Protein AF-0000000080290572 (afdb_homodimer)

Sequence (426 aa):
MSNKVSILSVGYSRPDTDNTNSMRANCSSTLIQTSNGVNVVVDTMTSWDGEVLRQNLKKHNLEPKDIHYVVCSHGHSDHIGCNYLFTNAIWHFVGTCVSKRDRYLNWNFNEHFQLDGNNVFVLHTPGHTMSCVSVVVNNTNLGETVGVCGDLFERKEDILDERIWLEAGSEDPKQQMENRVKMLEMCSYIIPGHGHGFEVTQDMTAKLKMQMVMSNKVSILSVGYSRPDTDNTNSMRANCSSTLIQTSNGVNVVVDTMTSWDGEVLRQNLKKHNLEPKDIHYVVCSHGHSDHIGCNYLFTNAIWHFVGTCVSKRDRYLNWNFNEHFQLDGNNVFVLHTPGHTMSCVSVVVNNTNLGETVGVCGDLFERKEDILDERIWLEAGSEDPKQQMENRVKMLEMCSYIIPGHGHGFEVTQDMTAKLKMQMV

Organism: Glossina morsitans morsitans (NCBI:txid37546)

Solvent-accessible surface area (backbone atoms only — not comparable to full-atom values): 20705 Å² total; per-residue (Å²): 119,60,20,40,72,44,75,61,38,75,17,36,68,43,77,28,90,91,38,87,61,27,32,34,42,38,32,26,20,34,38,36,39,39,65,88,71,51,26,33,39,33,25,43,25,25,42,72,36,49,65,60,53,50,53,43,36,40,77,71,76,39,54,50,73,64,29,41,33,36,41,14,25,31,49,50,62,35,23,50,23,32,53,47,61,37,73,66,24,73,34,39,27,44,22,75,45,39,30,47,76,46,38,32,54,70,70,68,61,92,44,71,47,64,77,51,62,91,39,25,30,39,37,70,42,32,7,43,38,80,44,18,24,25,40,40,34,38,48,31,79,81,37,59,23,36,31,44,32,26,59,62,34,40,27,71,66,30,68,81,35,59,65,54,40,56,71,69,53,46,73,32,60,68,48,22,51,55,39,45,49,52,47,51,74,66,19,44,20,39,32,22,16,24,18,62,64,45,76,55,51,79,65,54,51,55,47,49,56,57,66,77,101,118,58,19,40,72,44,75,61,39,73,17,37,69,44,78,28,90,89,38,86,60,29,32,33,42,38,34,26,20,35,38,36,40,38,66,87,71,52,26,34,40,33,25,42,25,25,42,72,36,48,67,60,53,51,52,43,36,41,77,70,76,39,54,51,74,65,30,42,32,36,40,13,26,31,48,51,62,34,24,48,24,31,54,47,61,38,71,66,24,72,34,40,28,44,21,74,43,38,29,48,77,44,38,33,54,70,70,68,59,93,44,70,47,64,76,50,60,91,39,26,31,40,36,70,41,34,7,43,36,81,43,18,21,26,39,39,34,38,50,31,77,80,38,58,23,37,30,43,32,26,61,59,34,37,27,72,66,31,69,82,35,59,64,55,42,56,72,68,52,48,72,32,61,68,47,22,52,54,40,46,47,52,47,50,73,66,20,43,20,39,32,23,16,24,18,60,63,46,74,55,52,78,64,53,50,55,48,49,57,57,67,76,102

Nearest PDB structures (foldseek):
  4v0h-assembly1_C  TM=9.024E-01  e=9.519E-20  Homo sapiens
  1ztc-assembly1_C  TM=6.843E-01  e=8.336E-11  Thermotoga maritima
  6dq2-assembly1_A  TM=6.752E-01  e=1.092E-06  Cronobacter sakazakii
  6nc5-assembly1_A  TM=6.416E-01  e=5.618E-07  Cronobacter sakazakii
  7tza-assembly1_A  TM=6.534E-01  e=6.340E-07  Pseudomonas aeruginosa UCBPP-PA14

Secondary structure (DSSP, 8-state):
--BEEEEEE--EEEE-TT-TTEEEEE--EEEEE-TTS-EEEE----TT-HHHHHHHHHTTT--GGG--EEEESS--HHHHTTGGGGTTSSEEEETTEEEETTEEE---TTSPEEEETBTEEEEE--SSSTT-EEEEEEEETTEEEEEEEETTSS-GGGGT-THHHHHT--S-HHHHHHHHHHHHHH-SEEEETTS--EE--HHHHHHHHHHT-/--BEEEEEE--EEEE-TT-TTEEEEE--EEEEE-TTS-EEEE----TT-HHHHHHHHHTTT--GGG--EEEESS--HHHHTTGGGGTTSSEEEETTEEEETTEEE---TTSPEEEETBTEEEEE--SSSTT-EEEEEEEETTEEEEEEEETTSS-GGGGT-THHHHHT--S-HHHHHHHHHHHHHH-SEEEETTS--EE--HHHHHHHHHH--

InterPro domains:
  IPR001279 Metallo-beta-lactamase [PF00753] (26-184)
  IPR001279 Metallo-beta-lactamase [SM00849] (26-194)
  IPR036866 Ribonuclease Z/Hydroxyacylglutathione hydrolase-like [G3DSA:3.60.15.10] (1-202)
  IPR036866 Ribonuclease Z/Hydroxyacylglutathione hydrolase-like [SSF56281] (27-207)
  IPR039344 Metallo-beta-lactamase domain-containing protein 1 [PTHR23200] (12-204)

Radius of gyration: 21.24 Å; Cα contacts (8 Å, |Δi|>4): 1118; chains: 2; bounding box: 48×61×47 Å

Foldseek 3Di:
DFKEKDWLDAWAWAQDPVDNVDIDIAWTWMWIAGPVQAIEIEFDFALPCQVSSQVSQVVVVDFLLSHAEYAQQADDRGRCNHVVRNLNHPWYHHQQWTDHDPDTDDDDLVDWADPPPPQKTKHRQAKQHRRGIWIWGARYPVDGIEIEGALLPQEPCCLVPVCVSVVVHIPHNLSSLVSVLVCLVVGQKYRYTGGHIDGRDPVSSVSSVVVND/DFKEKDWLDAWAWAQDPVDNVDIDIAWTWMWIAGPVQAIEIEFDFALPCQVSSQVSQVVVVDFLLSHAEYAQQADDRGRCNHVVRNLNHPWYHHQQWTDHDPDTDDDDLVDWADPPPPQWTKHRQAKQHRRGIWIWGARYPVDGIEIEGALLPQEPCCLVPVCVSVVVHIPHNLSSLVSVLVDLVVGQKYRYTGGHIDGRDPVSSVSSVVVND

pLDDT: mean 96.38, std 4.82, range [56.28, 99.0]

Structure (mmCIF, N/CA/C/O backbone):
data_AF-0000000080290572-model_v1
#
loop_
_entity.id
_entity.type
_entity.pdbx_description
1 polymer 'Metallo-beta-lactamase domain-containing protein 1'
#
loop_
_atom_site.group_PDB
_atom_site.id
_atom_site.type_symbol
_atom_site.label_atom_id
_atom_site.label_alt_id
_atom_site.label_comp_id
_atom_site.label_asym_id
_atom_site.label_entity_id
_atom_site.label_seq_id
_atom_site.pdbx_PDB_ins_code
_atom_site.Cartn_x
_atom_site.Cartn_y
_atom_site.Cartn_z
_atom_site.occupancy
_atom_site.B_iso_or_equiv
_atom_site.auth_seq_id
_atom_site.auth_comp_id
_atom_site.auth_asym_id
_atom_site.auth_atom_id
_atom_site.pdbx_PDB_model_num
ATOM 1 N N . MET A 1 1 ? 9.883 27.609 19.219 1 81.06 1 MET A N 1
ATOM 2 C CA . MET A 1 1 ? 9.844 27.734 17.766 1 81.06 1 MET A CA 1
ATOM 3 C C . MET A 1 1 ? 8.742 26.844 17.188 1 81.06 1 MET A C 1
ATOM 5 O O . MET A 1 1 ? 8.414 25.797 17.75 1 81.06 1 MET A O 1
ATOM 9 N N . SER A 1 2 ? 8.062 27.312 16.156 1 92.81 2 SER A N 1
ATOM 10 C CA . SER A 1 2 ? 6.922 26.609 15.57 1 92.81 2 SER A CA 1
ATOM 11 C C . SER A 1 2 ? 7.367 25.406 14.75 1 92.81 2 SER A C 1
ATOM 13 O O . SER A 1 2 ? 8.508 25.344 14.289 1 92.81 2 SER A O 1
ATOM 15 N N . ASN A 1 3 ? 6.578 24.406 14.773 1 97.81 3 ASN A N 1
ATOM 16 C CA . ASN A 1 3 ? 6.777 23.312 13.82 1 97.81 3 ASN A CA 1
ATOM 17 C C . ASN A 1 3 ? 6.594 23.797 12.383 1 97.81 3 ASN A C 1
ATOM 19 O O . ASN A 1 3 ? 5.742 24.641 12.109 1 97.81 3 ASN A O 1
ATOM 23 N N . LYS A 1 4 ? 7.426 23.344 11.555 1 98.31 4 LYS A N 1
ATOM 24 C CA . LYS A 1 4 ? 7.367 23.766 10.164 1 98.31 4 LYS A CA 1
ATOM 25 C C . LYS A 1 4 ? 6.762 22.672 9.281 1 98.31 4 LYS A C 1
ATOM 27 O O . LYS A 1 4 ? 7.242 21.531 9.266 1 98.31 4 LYS A O 1
ATOM 32 N N . VAL A 1 5 ? 5.711 23.031 8.594 1 98.75 5 VAL A N 1
ATOM 33 C CA . VAL A 1 5 ? 5.066 22.156 7.613 1 98.75 5 VAL A CA 1
ATOM 34 C C . VAL A 1 5 ? 5.316 22.688 6.207 1 98.75 5 VAL A C 1
ATOM 36 O O . VAL A 1 5 ? 5.043 23.859 5.918 1 98.75 5 VAL A O 1
ATOM 39 N N . SER A 1 6 ? 5.867 21.844 5.371 1 98.75 6 SER A N 1
ATOM 40 C CA . SER A 1 6 ? 6.156 22.203 3.986 1 98.75 6 SER A CA 1
ATOM 41 C C . SER A 1 6 ? 5.66 21.141 3.02 1 98.75 6 SER A C 1
ATOM 43 O O . SER A 1 6 ? 5.824 19.938 3.268 1 98.75 6 SER A O 1
ATOM 45 N N . ILE A 1 7 ? 5.016 21.594 1.967 1 98.69 7 ILE A N 1
ATOM 46 C CA . ILE A 1 7 ? 4.641 20.656 0.915 1 98.69 7 ILE A CA 1
ATOM 47 C C . ILE A 1 7 ? 5.832 20.406 -0.011 1 98.69 7 ILE A C 1
ATOM 49 O O . ILE A 1 7 ? 6.316 21.344 -0.665 1 98.69 7 ILE A O 1
ATOM 53 N N . LEU A 1 8 ? 6.328 19.203 -0.055 1 98.88 8 LEU A N 1
ATOM 54 C CA . LEU A 1 8 ? 7.457 18.828 -0.902 1 98.88 8 LEU A CA 1
ATOM 55 C C . LEU A 1 8 ? 7.039 18.75 -2.365 1 98.88 8 LEU A C 1
ATOM 57 O O . LEU A 1 8 ? 7.816 19.094 -3.258 1 98.88 8 LEU A O 1
ATOM 61 N N . SER A 1 9 ? 5.906 18.219 -2.619 1 98.75 9 SER A N 1
ATOM 62 C CA . SER A 1 9 ? 5.281 18.109 -3.934 1 98.75 9 SER A CA 1
ATOM 63 C C . SER A 1 9 ? 3.771 18.297 -3.846 1 98.75 9 SER A C 1
ATOM 65 O O . SER A 1 9 ? 3.109 17.672 -3.018 1 98.75 9 SER A O 1
ATOM 67 N N . VAL A 1 10 ? 3.234 19.172 -4.645 1 98.81 10 VAL A N 1
ATOM 68 C CA . VAL A 1 10 ? 1.79 19.375 -4.703 1 98.81 10 VAL A CA 1
ATOM 69 C C . VAL A 1 10 ? 1.157 18.312 -5.605 1 98.81 10 VAL A C 1
ATOM 71 O O . VAL A 1 10 ? 1.576 18.141 -6.75 1 98.81 10 VAL A O 1
ATOM 74 N N . GLY A 1 11 ? 0.2 17.594 -5.059 1 98.81 11 GLY A N 1
ATOM 75 C CA . GLY A 1 11 ? -0.442 16.516 -5.793 1 98.81 11 GLY A CA 1
ATOM 76 C C . GLY A 1 11 ? -1.485 17 -6.781 1 98.81 11 GLY A C 1
ATOM 77 O O . GLY A 1 11 ? -1.762 18.203 -6.855 1 98.81 11 GLY A O 1
ATOM 78 N N . TYR A 1 12 ? -1.976 16.062 -7.516 1 98.62 12 TYR A N 1
ATOM 79 C CA . TYR A 1 12 ? -3.025 16.312 -8.5 1 98.62 12 TYR A CA 1
ATOM 80 C C . TYR A 1 12 ? -3.779 15.031 -8.828 1 98.62 12 TYR A C 1
ATOM 82 O O . TYR A 1 12 ? -3.287 13.93 -8.562 1 98.62 12 TYR A O 1
ATOM 90 N N . SER A 1 13 ? -4.945 15.156 -9.266 1 97.56 13 SER A N 1
ATOM 91 C CA . SER A 1 13 ? -5.781 14.109 -9.836 1 97.56 13 SER A CA 1
ATOM 92 C C . SER A 1 13 ? -6.676 14.664 -10.945 1 97.56 13 SER A C 1
ATOM 94 O O . SER A 1 13 ? -7.492 15.555 -10.695 1 97.56 13 SER A O 1
ATOM 96 N N . ARG A 1 14 ? -6.484 14.172 -12.117 1 96.06 14 ARG A N 1
ATOM 97 C CA . ARG A 1 14 ? -7.219 14.688 -13.266 1 96.06 14 ARG A CA 1
ATOM 98 C C . ARG A 1 14 ? -7.336 13.633 -14.359 1 96.06 14 ARG A C 1
ATOM 100 O O . ARG A 1 14 ? -6.539 12.688 -14.406 1 96.06 14 ARG A O 1
ATOM 107 N N . PRO A 1 15 ? -8.359 13.789 -15.195 1 94.81 15 PRO A N 1
ATOM 108 C CA . PRO A 1 15 ? -8.422 12.883 -16.344 1 94.81 15 PRO A CA 1
ATOM 109 C C . PRO A 1 15 ? -7.172 12.945 -17.219 1 94.81 15 PRO A C 1
ATOM 111 O O . PRO A 1 15 ? -6.539 14 -17.328 1 94.81 15 PRO A O 1
ATOM 114 N N . ASP A 1 16 ? -6.859 11.797 -17.75 1 95.31 16 ASP A N 1
ATOM 115 C CA . ASP A 1 16 ? -5.773 11.758 -18.734 1 95.31 16 ASP A CA 1
ATOM 116 C C . ASP A 1 16 ? -6.219 12.328 -20.078 1 95.31 16 ASP A C 1
ATOM 118 O O . ASP A 1 16 ? -7.098 11.773 -20.734 1 95.31 16 ASP A O 1
ATOM 122 N N . THR A 1 17 ? -5.684 13.344 -20.531 1 93.19 17 THR A N 1
ATOM 123 C CA . THR A 1 17 ? -6.117 14.031 -21.734 1 93.19 17 THR A CA 1
ATOM 124 C C . THR A 1 17 ? -5.789 13.203 -22.984 1 93.19 17 THR A C 1
ATOM 126 O O . THR A 1 17 ? -6.422 13.367 -24.016 1 93.19 17 THR A O 1
ATOM 129 N N . ASP A 1 18 ? -4.848 12.281 -22.922 1 93 18 ASP A N 1
ATOM 130 C CA . ASP A 1 18 ? -4.387 11.516 -24.062 1 93 18 ASP A CA 1
ATOM 131 C C . ASP A 1 18 ? -5.086 10.164 -24.141 1 93 18 ASP A C 1
ATOM 133 O O . ASP A 1 18 ? -4.996 9.469 -25.156 1 93 18 ASP A O 1
ATOM 137 N N . ASN A 1 19 ? -5.664 9.789 -23.078 1 91.81 19 ASN A N 1
ATOM 138 C CA . ASN A 1 19 ? -6.316 8.484 -22.984 1 91.81 19 ASN A CA 1
ATOM 139 C C . ASN A 1 19 ? -7.539 8.523 -22.078 1 91.81 19 ASN A C 1
ATOM 141 O O . ASN A 1 19 ? -7.402 8.586 -20.859 1 91.81 19 ASN A O 1
ATOM 145 N N . THR A 1 20 ? -8.617 8.344 -22.594 1 89.5 20 THR A N 1
ATOM 146 C CA . THR A 1 20 ? -9.867 8.516 -21.859 1 89.5 20 THR A CA 1
ATOM 147 C C . THR A 1 20 ? -10.078 7.363 -20.875 1 89.5 20 THR A C 1
ATOM 149 O O . THR A 1 20 ? -10.922 7.449 -19.984 1 89.5 20 THR A O 1
ATOM 152 N N . ASN A 1 21 ? -9.32 6.379 -21 1 93.56 21 ASN A N 1
ATOM 153 C CA . ASN A 1 21 ? -9.484 5.227 -20.125 1 93.56 21 ASN A CA 1
ATOM 154 C C . ASN A 1 21 ? -8.469 5.227 -18.984 1 93.56 21 ASN A C 1
ATOM 156 O O . ASN A 1 21 ? -8.078 4.168 -18.484 1 93.56 21 ASN A O 1
ATOM 160 N N . SER A 1 22 ? -7.988 6.434 -18.734 1 96.31 22 SER A N 1
ATOM 161 C CA . SER A 1 22 ? -7.004 6.527 -17.656 1 96.31 22 SER A CA 1
ATOM 162 C C . SER A 1 22 ? -7.078 7.883 -16.969 1 96.31 22 SER A C 1
ATOM 164 O O . SER A 1 22 ? -7.75 8.797 -17.438 1 96.31 22 SER A O 1
ATOM 166 N N . MET A 1 23 ? -6.512 7.914 -15.812 1 97.06 23 MET A N 1
ATOM 167 C CA . MET A 1 23 ? -6.359 9.133 -15.023 1 97.06 23 MET A CA 1
ATOM 168 C C . MET A 1 23 ? -4.887 9.43 -14.766 1 97.06 23 MET A C 1
ATOM 170 O O . MET A 1 23 ? -4.043 8.539 -14.852 1 97.06 23 MET A O 1
ATOM 174 N N . ARG A 1 24 ? -4.605 10.719 -14.508 1 98.19 24 ARG A N 1
ATOM 175 C CA . ARG A 1 24 ? -3.301 11.148 -14.023 1 98.19 24 ARG A CA 1
ATOM 176 C C . ARG A 1 24 ? -3.383 11.617 -12.57 1 98.19 24 ARG A C 1
ATOM 178 O O . ARG A 1 24 ? -4.234 12.438 -12.219 1 98.19 24 ARG A O 1
ATOM 185 N N . ALA A 1 25 ? -2.576 11.008 -11.766 1 98.5 25 ALA A N 1
ATOM 186 C CA . ALA A 1 25 ? -2.664 11.383 -10.359 1 98.5 25 ALA A CA 1
ATOM 187 C C . ALA A 1 25 ? -1.323 11.188 -9.656 1 98.5 25 ALA A C 1
ATOM 189 O O . ALA A 1 25 ? -0.514 10.359 -10.062 1 98.5 25 ALA A O 1
ATOM 190 N N . ASN A 1 26 ? -1.049 11.992 -8.727 1 98.88 26 ASN A N 1
ATOM 191 C CA . ASN A 1 26 ? 0.023 11.875 -7.742 1 98.88 26 ASN A CA 1
ATOM 192 C C . ASN A 1 26 ? -0.34 12.57 -6.434 1 98.88 26 ASN A C 1
ATOM 194 O O . ASN A 1 26 ? -1.145 13.508 -6.426 1 98.88 26 ASN A O 1
ATOM 198 N N . CYS A 1 27 ? 0.212 12.094 -5.391 1 98.88 27 CYS A N 1
ATOM 199 C CA . CYS A 1 27 ? -0.188 12.625 -4.09 1 98.88 27 CYS A CA 1
ATOM 200 C C . CYS A 1 27 ? 0.559 13.914 -3.775 1 98.88 27 CYS A C 1
ATOM 202 O O . CYS A 1 27 ? 1.578 14.211 -4.398 1 98.88 27 CYS A O 1
ATOM 204 N N . SER A 1 28 ? 0.009 14.695 -2.855 1 98.94 28 SER A N 1
ATOM 205 C CA . SER A 1 28 ? 0.807 15.695 -2.15 1 98.94 28 SER A CA 1
ATOM 206 C C . SER A 1 28 ? 1.751 15.039 -1.148 1 98.94 28 SER A C 1
ATOM 208 O O . SER A 1 28 ? 1.338 14.18 -0.369 1 98.94 28 SER A O 1
ATOM 210 N N . SER A 1 29 ? 2.969 15.367 -1.231 1 98.94 29 SER A N 1
ATOM 211 C CA . SER A 1 29 ? 3.967 14.938 -0.257 1 98.94 29 SER A CA 1
ATOM 212 C C . SER A 1 29 ? 4.359 16.078 0.672 1 98.94 29 SER A C 1
ATOM 214 O O . SER A 1 29 ? 4.586 17.203 0.219 1 98.94 29 SER A O 1
ATOM 216 N N . THR A 1 30 ? 4.438 15.766 1.992 1 98.94 30 THR A N 1
ATOM 217 C CA . THR A 1 30 ? 4.602 16.812 2.986 1 98.94 30 THR A CA 1
ATOM 218 C C . THR A 1 30 ? 5.789 16.516 3.896 1 98.94 30 THR A C 1
ATOM 220 O O . THR A 1 30 ? 6.012 15.367 4.285 1 98.94 30 THR A O 1
ATOM 223 N N . LEU A 1 31 ? 6.547 17.531 4.215 1 98.94 31 LEU A N 1
ATOM 224 C CA . LEU A 1 31 ? 7.613 17.5 5.211 1 98.94 31 LEU A CA 1
ATOM 225 C C . LEU A 1 31 ? 7.199 18.234 6.477 1 98.94 31 LEU A C 1
ATOM 227 O O . LEU A 1 31 ? 6.711 19.375 6.402 1 98.94 31 LEU A O 1
ATOM 231 N N . ILE A 1 32 ? 7.309 17.594 7.602 1 98.88 32 ILE A N 1
ATOM 232 C CA . ILE A 1 32 ? 7.098 18.203 8.914 1 98.88 32 ILE A CA 1
ATOM 233 C C . ILE A 1 32 ? 8.414 18.25 9.68 1 98.88 32 ILE A C 1
ATOM 235 O O . ILE A 1 32 ? 9.047 17.203 9.898 1 98.88 32 ILE A O 1
ATOM 239 N N . GLN A 1 33 ? 8.852 19.406 10.039 1 98.69 33 GLN A N 1
ATOM 240 C CA . GLN A 1 33 ? 10.008 19.609 10.898 1 98.69 33 GLN A CA 1
ATOM 241 C C . GLN A 1 33 ? 9.594 20.203 12.242 1 98.69 33 GLN A C 1
ATOM 243 O O . GLN A 1 33 ? 9.211 21.375 12.32 1 98.69 33 GLN A O 1
ATOM 248 N N . THR A 1 34 ? 9.734 19.406 13.258 1 98.19 34 THR A N 1
ATOM 249 C CA . THR A 1 34 ? 9.266 19.875 14.555 1 98.19 34 THR A CA 1
ATOM 250 C C . THR A 1 34 ? 10.336 20.734 15.242 1 98.19 34 THR A C 1
ATOM 252 O O . THR A 1 34 ? 11.523 20.609 14.93 1 98.19 34 THR A O 1
ATOM 255 N N . SER A 1 35 ? 9.906 21.484 16.172 1 95.94 35 SER A N 1
ATOM 256 C CA . SER A 1 35 ? 10.82 22.328 16.953 1 95.94 35 SER A CA 1
ATOM 257 C C . SER A 1 35 ? 11.773 21.484 17.781 1 95.94 35 SER A C 1
ATOM 259 O O . SER A 1 35 ? 12.852 21.953 18.172 1 95.94 35 SER A O 1
ATOM 261 N N . ASN A 1 36 ? 11.438 20.203 18.016 1 96.81 36 ASN A N 1
ATOM 262 C CA . ASN A 1 36 ? 12.266 19.312 18.828 1 96.81 36 ASN A CA 1
ATOM 263 C C . ASN A 1 36 ? 13.219 18.5 17.953 1 96.81 36 ASN A C 1
ATOM 265 O O . ASN A 1 36 ? 13.922 17.609 18.438 1 96.81 36 ASN A O 1
ATOM 269 N N . GLY A 1 37 ? 13.172 18.734 16.641 1 97.12 37 GLY A N 1
ATOM 270 C CA . GLY A 1 37 ? 14.164 18.141 15.766 1 97.12 37 GLY A CA 1
ATOM 271 C C . GLY A 1 37 ? 13.688 16.859 15.109 1 97.12 37 GLY A C 1
ATOM 272 O O . GLY A 1 37 ? 14.477 16.141 14.484 1 97.12 37 GLY A O 1
ATOM 273 N N . VAL A 1 38 ? 12.406 16.562 15.242 1 98.38 38 VAL A N 1
ATOM 274 C CA . VAL A 1 38 ? 11.844 15.383 14.594 1 98.38 38 VAL A CA 1
ATOM 275 C C . VAL A 1 38 ? 11.391 15.727 13.18 1 98.38 38 VAL A C 1
ATOM 277 O O . VAL A 1 38 ? 10.656 16.703 12.969 1 98.38 38 VAL A O 1
ATOM 280 N N . ASN A 1 39 ? 11.875 14.945 12.172 1 98.88 39 ASN A N 1
ATOM 281 C CA . ASN A 1 39 ? 11.477 15.102 10.781 1 98.88 39 ASN A CA 1
ATOM 282 C C . ASN A 1 39 ? 10.547 13.969 10.336 1 98.88 39 ASN A C 1
ATOM 284 O O . ASN A 1 39 ? 10.852 12.797 10.531 1 98.88 39 ASN A O 1
ATOM 288 N N . VAL A 1 40 ? 9.43 14.383 9.758 1 98.94 40 VAL A N 1
ATOM 289 C CA . VAL A 1 40 ? 8.43 13.438 9.273 1 98.94 40 VAL A CA 1
ATOM 290 C C . VAL A 1 40 ? 8.133 13.711 7.801 1 98.94 40 VAL A C 1
ATOM 292 O O . VAL A 1 40 ? 7.984 14.867 7.395 1 98.94 40 VAL A O 1
ATOM 295 N N . VAL A 1 41 ? 8.117 12.688 7.008 1 98.94 41 VAL A N 1
ATOM 296 C CA . VAL A 1 41 ? 7.598 12.781 5.645 1 98.94 41 VAL A CA 1
ATOM 297 C C . VAL A 1 41 ? 6.258 12.062 5.551 1 98.94 41 VAL A C 1
ATOM 299 O O . VAL A 1 41 ? 6.109 10.938 6.043 1 98.94 41 VAL A O 1
ATOM 302 N N . VAL A 1 42 ? 5.281 12.742 4.996 1 99 42 VAL A N 1
ATOM 303 C CA . VAL A 1 42 ? 3.949 12.164 4.832 1 99 42 VAL A CA 1
ATOM 304 C C . VAL A 1 42 ? 3.668 11.93 3.35 1 99 42 VAL A C 1
ATOM 306 O O . VAL A 1 42 ? 3.701 12.867 2.547 1 99 42 VAL A O 1
ATOM 309 N N . ASP A 1 43 ? 3.371 10.641 2.977 1 98.94 43 ASP A N 1
ATOM 310 C CA . ASP A 1 43 ? 3.1 10.18 1.619 1 98.94 43 ASP A CA 1
ATOM 311 C C . ASP A 1 43 ? 4.305 10.406 0.709 1 98.94 43 ASP A C 1
ATOM 313 O O . ASP A 1 43 ? 4.816 11.523 0.618 1 98.94 43 ASP A O 1
ATOM 317 N N . THR A 1 44 ? 4.711 9.383 -0.021 1 98.94 44 THR A N 1
ATOM 318 C CA . THR A 1 44 ? 6.039 9.398 -0.619 1 98.94 44 THR A CA 1
ATOM 319 C C . THR A 1 44 ? 5.953 9.258 -2.137 1 98.94 44 THR A C 1
ATOM 321 O O . THR A 1 44 ? 6.859 8.719 -2.77 1 98.94 44 THR A O 1
ATOM 324 N N . MET A 1 45 ? 4.793 9.633 -2.68 1 98.88 45 MET A N 1
ATOM 325 C CA . MET A 1 45 ? 4.609 9.719 -4.125 1 98.88 45 MET A CA 1
ATOM 326 C C . MET A 1 45 ? 4.723 8.344 -4.773 1 98.88 45 MET A C 1
ATOM 328 O O . MET A 1 45 ? 4.328 7.336 -4.18 1 98.88 45 MET A O 1
ATOM 332 N N . THR A 1 46 ? 5.02 8.273 -6.148 1 98.88 46 THR A N 1
ATOM 333 C CA . THR A 1 46 ? 5.051 7.008 -6.871 1 98.88 46 THR A CA 1
ATOM 334 C C . THR A 1 46 ? 6.445 6.387 -6.812 1 98.88 46 THR A C 1
ATOM 336 O O . THR A 1 46 ? 7.414 7.055 -6.441 1 98.88 46 THR A O 1
ATOM 339 N N . SER A 1 47 ? 6.527 5.156 -7.277 1 98.88 47 SER A N 1
ATOM 340 C CA . SER A 1 47 ? 7.797 4.434 -7.32 1 98.88 47 SER A CA 1
ATOM 341 C C . SER A 1 47 ? 8.789 5.113 -8.25 1 98.88 47 SER A C 1
ATOM 343 O O . SER A 1 47 ? 9.992 4.848 -8.195 1 98.88 47 SER A O 1
ATOM 345 N N . TRP A 1 48 ? 8.344 5.98 -9.117 1 98.88 48 TRP A N 1
ATOM 346 C CA . TRP A 1 48 ? 9.172 6.625 -10.133 1 98.88 48 TRP A CA 1
ATOM 347 C C . TRP A 1 48 ? 9.688 7.973 -9.633 1 98.88 48 TRP A C 1
ATOM 349 O O . TRP A 1 48 ? 10.508 8.609 -10.289 1 98.88 48 TRP A O 1
ATOM 359 N N . ASP A 1 49 ? 9.32 8.344 -8.414 1 98.94 49 ASP A N 1
ATOM 360 C CA . ASP A 1 49 ? 9.531 9.727 -8 1 98.94 49 ASP A CA 1
ATOM 361 C C . ASP A 1 49 ? 10.695 9.836 -7.02 1 98.94 49 ASP A C 1
ATOM 363 O O . ASP A 1 49 ? 10.836 10.844 -6.32 1 98.94 49 ASP A O 1
ATOM 367 N N . GLY A 1 50 ? 11.508 8.844 -6.957 1 98.75 50 GLY A N 1
ATOM 368 C CA . GLY A 1 50 ? 12.586 8.844 -5.98 1 98.75 50 GLY A CA 1
ATOM 369 C C . GLY A 1 50 ? 13.492 10.055 -6.082 1 98.75 50 GLY A C 1
ATOM 370 O O . GLY A 1 50 ? 13.781 10.703 -5.078 1 98.75 50 GLY A O 1
ATOM 371 N N . GLU A 1 51 ? 13.914 10.336 -7.266 1 98.5 51 GLU A N 1
ATOM 372 C CA . GLU A 1 51 ? 14.828 11.453 -7.465 1 98.5 51 GLU A CA 1
ATOM 373 C C . GLU A 1 51 ? 14.148 12.789 -7.164 1 98.5 51 GLU A C 1
ATOM 375 O O . GLU A 1 51 ? 14.75 13.672 -6.555 1 98.5 51 GLU A O 1
ATOM 380 N N . VAL A 1 52 ? 12.906 12.914 -7.586 1 98.62 52 VAL A N 1
ATOM 381 C CA . VAL A 1 52 ? 12.141 14.125 -7.316 1 98.62 52 VAL A CA 1
ATOM 382 C C . VAL A 1 52 ? 12.031 14.352 -5.809 1 98.62 52 VAL A C 1
ATOM 384 O O . VAL A 1 52 ? 12.266 15.453 -5.32 1 98.62 52 VAL A O 1
ATOM 387 N N . LEU A 1 53 ? 11.719 13.312 -5.09 1 98.69 53 LEU A N 1
ATOM 388 C CA . LEU A 1 53 ? 11.547 13.422 -3.646 1 98.69 53 LEU A CA 1
ATOM 389 C C . LEU A 1 53 ? 12.875 13.75 -2.965 1 98.69 53 LEU A C 1
ATOM 391 O O . LEU A 1 53 ? 12.922 14.578 -2.053 1 98.69 53 LEU A O 1
ATOM 395 N N . ARG A 1 54 ? 13.984 13.172 -3.383 1 98.75 54 ARG A N 1
ATOM 396 C CA . ARG A 1 54 ? 15.312 13.461 -2.848 1 98.75 54 ARG A CA 1
ATOM 397 C C . ARG A 1 54 ? 15.68 14.93 -3.059 1 98.75 54 ARG A C 1
ATOM 399 O O . ARG A 1 54 ? 16.188 15.586 -2.146 1 98.75 54 ARG A O 1
ATOM 406 N N . GLN A 1 55 ? 15.438 15.383 -4.238 1 98.81 55 GLN A N 1
ATOM 407 C CA . GLN A 1 55 ? 15.766 16.766 -4.566 1 98.81 55 GLN A CA 1
ATOM 408 C C . GLN A 1 55 ? 14.938 17.734 -3.732 1 98.81 55 GLN A C 1
ATOM 410 O O . GLN A 1 55 ? 15.445 18.766 -3.277 1 98.81 55 GLN A O 1
ATOM 415 N N . ASN A 1 56 ? 13.695 17.406 -3.59 1 98.75 56 ASN A N 1
ATOM 416 C CA . ASN A 1 56 ? 12.828 18.281 -2.797 1 98.75 56 ASN A CA 1
ATOM 417 C C . ASN A 1 56 ? 13.266 18.312 -1.334 1 98.75 56 ASN A C 1
ATOM 419 O O . ASN A 1 56 ? 13.18 19.359 -0.681 1 98.75 56 ASN A O 1
ATOM 423 N N . LEU A 1 57 ? 13.711 17.203 -0.802 1 98.81 57 LEU A N 1
ATOM 424 C CA . LEU A 1 57 ? 14.258 17.172 0.552 1 98.81 57 LEU A CA 1
ATOM 425 C C . LEU A 1 57 ? 15.516 18.016 0.657 1 98.81 57 LEU A C 1
ATOM 427 O O . LEU A 1 57 ? 15.703 18.734 1.639 1 98.81 57 LEU A O 1
ATOM 431 N N . LYS A 1 58 ? 16.297 17.922 -0.334 1 98.75 58 LYS A N 1
ATOM 432 C CA . LYS A 1 58 ? 17.562 18.656 -0.359 1 98.75 58 LYS A CA 1
ATOM 433 C C . LYS A 1 58 ? 17.328 20.172 -0.271 1 98.75 58 LYS A C 1
ATOM 435 O O . LYS A 1 58 ? 18.125 20.891 0.33 1 98.75 58 LYS A O 1
ATOM 440 N N . LYS A 1 59 ? 16.266 20.625 -0.906 1 98.62 59 LYS A N 1
ATOM 441 C CA . LYS A 1 59 ? 15.891 22.031 -0.832 1 98.62 59 LYS A CA 1
ATOM 442 C C . LYS A 1 59 ? 15.688 22.469 0.615 1 98.62 59 LYS A C 1
ATOM 444 O O . LYS A 1 59 ? 15.727 23.672 0.919 1 98.62 59 LYS A O 1
ATOM 449 N N . HIS A 1 60 ? 15.469 21.562 1.488 1 98.44 60 HIS A N 1
ATOM 450 C CA . HIS A 1 60 ? 15.305 21.844 2.908 1 98.44 60 HIS A CA 1
ATOM 451 C C . HIS A 1 60 ? 16.531 21.438 3.701 1 98.44 60 HIS A C 1
ATOM 453 O O . HIS A 1 60 ? 16.484 21.297 4.926 1 98.44 60 HIS A O 1
ATOM 459 N N . ASN A 1 61 ? 17.594 21.141 2.965 1 98.44 61 ASN A N 1
ATOM 460 C CA . ASN A 1 61 ? 18.875 20.734 3.533 1 98.44 61 ASN A CA 1
ATOM 461 C C . ASN A 1 61 ? 18.766 19.422 4.293 1 98.44 61 ASN A C 1
ATOM 463 O O . ASN A 1 61 ? 19.344 19.266 5.367 1 98.44 61 ASN A O 1
ATOM 467 N N . LEU A 1 62 ? 17.938 18.547 3.779 1 98.81 62 LEU A N 1
ATOM 468 C CA . LEU A 1 62 ? 17.766 17.219 4.367 1 98.81 62 LEU A CA 1
ATOM 469 C C . LEU A 1 62 ? 18.078 16.125 3.354 1 98.81 62 LEU A C 1
ATOM 471 O O . LEU A 1 62 ? 17.969 16.344 2.145 1 98.81 62 LEU A O 1
ATOM 475 N N . GLU A 1 63 ? 18.469 15.031 3.873 1 98.75 63 GLU A N 1
ATOM 476 C CA . GLU A 1 63 ? 18.594 13.766 3.152 1 98.75 63 GLU A CA 1
ATOM 477 C C . GLU A 1 63 ? 17.625 12.727 3.705 1 98.75 63 GLU A C 1
ATOM 479 O O . GLU A 1 63 ? 17.125 12.859 4.824 1 98.75 63 GLU A O 1
ATOM 484 N N . PRO A 1 64 ? 17.391 11.695 2.91 1 98.81 64 PRO A N 1
ATOM 485 C CA . PRO A 1 64 ? 16.469 10.664 3.402 1 98.81 64 PRO A CA 1
ATOM 486 C C . PRO A 1 64 ? 16.859 10.141 4.781 1 98.81 64 PRO A C 1
ATOM 488 O O . PRO A 1 64 ? 15.992 9.867 5.613 1 98.81 64 PRO A O 1
ATOM 491 N N . LYS A 1 65 ? 18.109 10.055 5.059 1 98.62 65 LYS A N 1
ATOM 492 C CA . LYS A 1 65 ? 18.578 9.5 6.328 1 98.62 65 LYS A CA 1
ATOM 493 C C . LYS A 1 65 ? 18.188 10.398 7.496 1 98.62 65 LYS A C 1
ATOM 495 O O . LYS A 1 65 ? 18.266 9.984 8.656 1 98.62 65 LYS A O 1
ATOM 500 N N . ASP A 1 66 ? 17.844 11.625 7.234 1 98.81 66 ASP A N 1
ATOM 501 C CA . ASP A 1 66 ? 17.5 12.602 8.266 1 98.81 66 ASP A CA 1
ATOM 502 C C . ASP A 1 66 ? 16.047 12.484 8.68 1 98.81 66 ASP A C 1
ATOM 504 O O . ASP A 1 66 ? 15.594 13.164 9.609 1 98.81 66 ASP A O 1
ATOM 508 N N . ILE A 1 67 ? 15.273 11.602 8.031 1 98.94 67 ILE A N 1
ATOM 509 C CA . ILE A 1 67 ? 13.844 11.461 8.297 1 98.94 67 ILE A CA 1
ATOM 510 C C . ILE A 1 67 ? 13.625 10.43 9.398 1 98.94 67 ILE A C 1
ATOM 512 O O . ILE A 1 67 ? 14.117 9.305 9.32 1 98.94 67 ILE A O 1
ATOM 516 N N . HIS A 1 68 ? 12.859 10.836 10.391 1 98.88 68 HIS A N 1
ATOM 517 C CA . HIS A 1 68 ? 12.641 10 11.562 1 98.88 68 HIS A CA 1
ATOM 518 C C . HIS A 1 68 ? 11.414 9.109 11.383 1 98.88 68 HIS A C 1
ATOM 520 O O . HIS A 1 68 ? 11.391 7.969 11.859 1 98.88 68 HIS A O 1
ATOM 526 N N . TYR A 1 69 ? 10.383 9.633 10.742 1 98.88 69 TYR A N 1
ATOM 527 C CA . TYR A 1 69 ? 9.164 8.875 10.477 1 98.88 69 TYR A CA 1
ATOM 528 C C . TYR A 1 69 ? 8.695 9.086 9.039 1 98.88 69 TYR A C 1
ATOM 530 O O . TYR A 1 69 ? 8.773 10.195 8.508 1 98.88 69 TYR A O 1
ATOM 538 N N . VAL A 1 70 ? 8.203 8.047 8.469 1 98.94 70 VAL A N 1
ATOM 539 C CA . VAL A 1 70 ? 7.441 8.102 7.23 1 98.94 70 VAL A CA 1
ATOM 540 C C . VAL A 1 70 ? 6 7.668 7.488 1 98.94 70 VAL A C 1
ATOM 542 O O . VAL A 1 70 ? 5.758 6.586 8.031 1 98.94 70 VAL A O 1
ATOM 545 N N . VAL A 1 71 ? 5.082 8.531 7.16 1 98.94 71 VAL A N 1
ATOM 546 C CA . VAL A 1 71 ? 3.672 8.203 7.348 1 98.94 71 VAL A CA 1
ATOM 547 C C . VAL A 1 71 ? 2.949 8.258 6.004 1 98.94 71 VAL A C 1
ATOM 549 O O . VAL A 1 71 ? 2.664 9.336 5.484 1 98.94 71 VAL A O 1
ATOM 552 N N . CYS A 1 72 ? 2.699 7.098 5.434 1 98.94 72 CYS A N 1
ATOM 553 C CA . CYS A 1 72 ? 1.786 7.035 4.301 1 98.94 72 CYS A CA 1
ATOM 554 C C . CYS A 1 72 ? 0.337 6.973 4.77 1 98.94 72 CYS A C 1
ATOM 556 O O . CYS A 1 72 ? -0.033 6.082 5.535 1 98.94 72 CYS A O 1
ATOM 558 N N . SER A 1 73 ? -0.419 7.891 4.293 1 98.88 73 SER A N 1
ATOM 559 C CA . SER A 1 73 ? -1.812 7.988 4.719 1 98.88 73 SER A CA 1
ATOM 560 C C . SER A 1 73 ? -2.559 6.684 4.465 1 98.88 73 SER A C 1
ATOM 562 O O . SER A 1 73 ? -3.434 6.301 5.246 1 98.88 73 SER A O 1
ATOM 564 N N . HIS A 1 74 ? -2.279 6.074 3.42 1 98.06 74 HIS A N 1
ATOM 565 C CA . HIS A 1 74 ? -2.852 4.777 3.074 1 98.06 74 HIS A CA 1
ATOM 566 C C . HIS A 1 74 ? -2 4.059 2.033 1 98.06 74 HIS A C 1
ATOM 568 O O . HIS A 1 74 ? -0.935 4.547 1.65 1 98.06 74 HIS A O 1
ATOM 574 N N . GLY A 1 75 ? -2.443 2.885 1.58 1 97.81 75 GLY A N 1
ATOM 575 C CA . GLY A 1 75 ? -1.572 1.973 0.857 1 97.81 75 GLY A CA 1
ATOM 576 C C . GLY A 1 75 ? -1.693 2.1 -0.65 1 97.81 75 GLY A C 1
ATOM 577 O O . GLY A 1 75 ? -1.231 1.23 -1.391 1 97.81 75 GLY A O 1
ATOM 578 N N . HIS A 1 76 ? -2.277 3.172 -1.228 1 97.75 76 HIS A N 1
ATOM 579 C CA . HIS A 1 76 ? -2.33 3.328 -2.676 1 97.75 76 HIS A CA 1
ATOM 580 C C . HIS A 1 76 ? -0.949 3.627 -3.25 1 97.75 76 HIS A C 1
ATOM 582 O O . HIS A 1 76 ? -0.113 4.238 -2.582 1 97.75 76 HIS A O 1
ATOM 588 N N . SER A 1 77 ? -0.755 3.309 -4.5 1 98.5 77 SER A N 1
ATOM 589 C CA . SER A 1 77 ? 0.559 3.262 -5.133 1 98.5 77 SER A CA 1
ATOM 590 C C . SER A 1 77 ? 1.211 4.641 -5.156 1 98.5 77 SER A C 1
ATOM 592 O O . SER A 1 77 ? 2.434 4.754 -5.059 1 98.5 77 SER A O 1
ATOM 594 N N . ASP A 1 78 ? 0.448 5.711 -5.289 1 98.69 78 ASP A N 1
ATOM 595 C CA . ASP A 1 78 ? 1.038 7.043 -5.395 1 98.69 78 ASP A CA 1
ATOM 596 C C . ASP A 1 78 ? 1.275 7.645 -4.012 1 98.69 78 ASP A C 1
ATOM 598 O O . ASP A 1 78 ? 1.688 8.805 -3.896 1 98.69 78 ASP A O 1
ATOM 602 N N . HIS A 1 79 ? 1.063 6.891 -2.98 1 98.88 79 HIS A N 1
ATOM 603 C CA . HIS A 1 79 ? 1.275 7.398 -1.631 1 98.88 79 HIS A CA 1
ATOM 604 C C . HIS A 1 79 ? 2.402 6.648 -0.93 1 98.88 79 HIS A C 1
ATOM 606 O O . HIS A 1 79 ? 2.83 7.035 0.16 1 98.88 79 HIS A O 1
ATOM 612 N N . ILE A 1 80 ? 2.941 5.578 -1.521 1 98.88 80 ILE A N 1
ATOM 613 C CA . ILE A 1 80 ? 3.832 4.676 -0.798 1 98.88 80 ILE A CA 1
ATOM 614 C C . ILE A 1 80 ? 5.102 4.445 -1.614 1 98.88 80 ILE A C 1
ATOM 616 O O . ILE A 1 80 ? 5.961 3.648 -1.226 1 98.88 80 ILE A O 1
ATOM 620 N N . GLY A 1 81 ? 5.32 5.059 -2.752 1 98.81 81 GLY A N 1
ATOM 621 C CA . GLY A 1 81 ? 6.23 4.617 -3.799 1 98.81 81 GLY A CA 1
ATOM 622 C C . GLY A 1 81 ? 7.691 4.758 -3.418 1 98.81 81 GLY A C 1
ATOM 623 O O . GLY A 1 81 ? 8.539 4.02 -3.922 1 98.81 81 GLY A O 1
ATOM 624 N N . CYS A 1 82 ? 7.992 5.668 -2.51 1 98.94 82 CYS A N 1
ATOM 625 C CA . CYS A 1 82 ? 9.406 5.949 -2.271 1 98.94 82 CYS A CA 1
ATOM 626 C C . CYS A 1 82 ? 9.781 5.66 -0.824 1 98.94 82 CYS A C 1
ATOM 628 O O . CYS A 1 82 ? 10.758 6.211 -0.31 1 98.94 82 CYS A O 1
ATOM 630 N N . ASN A 1 83 ? 9.031 4.816 -0.159 1 98.94 83 ASN A N 1
ATOM 631 C CA . ASN A 1 83 ? 9.352 4.445 1.217 1 98.94 83 ASN A CA 1
ATOM 632 C C . ASN A 1 83 ? 10.766 3.9 1.339 1 98.94 83 ASN A C 1
ATOM 634 O O . ASN A 1 83 ? 11.422 4.082 2.369 1 98.94 83 ASN A O 1
ATOM 638 N N . TYR A 1 84 ? 11.273 3.312 0.319 1 98.88 84 TYR A N 1
ATOM 639 C CA . TYR A 1 84 ? 12.578 2.674 0.284 1 98.88 84 TYR A CA 1
ATOM 640 C C . TYR A 1 84 ? 13.688 3.684 0.561 1 98.88 84 TYR A C 1
ATOM 642 O O . TYR A 1 84 ? 14.797 3.309 0.948 1 98.88 84 TYR A O 1
ATOM 650 N N . LEU A 1 85 ? 13.461 4.938 0.349 1 98.88 85 LEU A N 1
ATOM 651 C CA . LEU A 1 85 ? 14.453 5.977 0.588 1 98.88 85 LEU A CA 1
ATOM 652 C C . LEU A 1 85 ? 14.703 6.16 2.082 1 98.88 85 LEU A C 1
ATOM 654 O O . LEU A 1 85 ? 15.742 6.684 2.482 1 98.88 85 LEU A O 1
ATOM 658 N N . PHE A 1 86 ? 13.781 5.711 2.934 1 98.88 86 PHE A N 1
ATOM 659 C CA . PHE A 1 86 ? 13.766 6.148 4.324 1 98.88 86 PHE A CA 1
ATOM 660 C C . PHE A 1 86 ? 13.953 4.961 5.266 1 98.88 86 PHE A C 1
ATOM 662 O O . PHE A 1 86 ? 13.266 4.852 6.281 1 98.88 86 PHE A O 1
ATOM 669 N N . THR A 1 87 ? 14.828 4.152 4.941 1 98.62 87 THR A N 1
ATOM 670 C CA . THR A 1 87 ? 15.008 2.904 5.68 1 98.62 87 THR A CA 1
ATOM 671 C C . THR A 1 87 ? 15.68 3.166 7.027 1 98.62 87 THR A C 1
ATOM 673 O O . THR A 1 87 ? 15.742 2.273 7.875 1 98.62 87 THR A O 1
ATOM 676 N N . ASN A 1 88 ? 16.109 4.418 7.285 1 98.56 88 ASN A N 1
ATOM 677 C CA . ASN A 1 88 ? 16.672 4.793 8.586 1 98.56 88 ASN A CA 1
ATOM 678 C C . ASN A 1 88 ? 15.578 5.234 9.555 1 98.56 88 ASN A C 1
ATOM 680 O O . ASN A 1 88 ? 15.828 5.414 10.742 1 98.56 88 ASN A O 1
ATOM 684 N N . ALA A 1 89 ? 14.383 5.445 9.07 1 98.81 89 ALA A N 1
ATOM 685 C CA . ALA A 1 89 ? 13.273 5.941 9.891 1 98.81 89 ALA A CA 1
ATOM 686 C C . ALA A 1 89 ? 12.977 4.984 11.047 1 98.81 89 ALA A C 1
ATOM 688 O O . ALA A 1 89 ? 13.219 3.781 10.938 1 98.81 89 ALA A O 1
ATOM 689 N N . ILE A 1 90 ? 12.438 5.523 12.094 1 98.62 90 ILE A N 1
ATOM 690 C CA . ILE A 1 90 ? 12.07 4.758 13.289 1 98.62 90 ILE A CA 1
ATOM 691 C C . ILE A 1 90 ? 10.914 3.818 12.961 1 98.62 90 ILE A C 1
ATOM 693 O O . ILE A 1 90 ? 10.922 2.652 13.352 1 98.62 90 ILE A O 1
ATOM 697 N N . TRP A 1 91 ? 9.953 4.336 12.273 1 98.69 91 TRP A N 1
ATOM 698 C CA . TRP A 1 91 ? 8.789 3.578 11.828 1 98.69 91 TRP A CA 1
ATOM 699 C C . TRP A 1 91 ? 8.336 4.039 10.445 1 98.69 91 TRP A C 1
ATOM 701 O O . TRP A 1 91 ? 8.453 5.219 10.109 1 98.69 91 TRP A O 1
ATOM 711 N N . HIS A 1 92 ? 7.926 3.092 9.703 1 98.88 92 HIS A N 1
ATOM 712 C CA . HIS A 1 92 ? 7.078 3.354 8.547 1 98.88 92 HIS A CA 1
ATOM 713 C C . HIS A 1 92 ? 5.605 3.131 8.883 1 98.88 92 HIS A C 1
ATOM 715 O O . HIS A 1 92 ? 5.242 2.096 9.445 1 98.88 92 HIS A O 1
ATOM 721 N N . PHE A 1 93 ? 4.797 4.094 8.562 1 98.88 93 PHE A N 1
ATOM 722 C CA . PHE A 1 93 ? 3.348 3.914 8.57 1 98.88 93 PHE A CA 1
ATOM 723 C C . PHE A 1 93 ? 2.824 3.711 7.152 1 98.88 93 PHE A C 1
ATOM 725 O O . PHE A 1 93 ? 3.137 4.492 6.254 1 98.88 93 PHE A O 1
ATOM 732 N N . VAL A 1 94 ? 2.119 2.707 6.926 1 98.69 94 VAL A N 1
ATOM 733 C CA . VAL A 1 94 ? 1.19 2.584 5.809 1 98.69 94 VAL A CA 1
ATOM 734 C C . VAL A 1 94 ? -0.233 2.41 6.332 1 98.69 94 VAL A C 1
ATOM 736 O O . VAL A 1 94 ? -0.631 1.306 6.711 1 98.69 94 VAL A O 1
ATOM 739 N N . GLY A 1 95 ? -0.958 3.559 6.32 1 98.06 95 GLY A N 1
ATOM 740 C CA . GLY A 1 95 ? -2.186 3.561 7.102 1 98.06 95 GLY A CA 1
ATOM 741 C C . GLY A 1 95 ? -1.966 3.205 8.562 1 98.06 95 GLY A C 1
ATOM 742 O O . GLY A 1 95 ? -1.118 3.803 9.227 1 98.06 95 GLY A O 1
ATOM 743 N N . THR A 1 96 ? -2.689 2.191 9.008 1 97.19 96 THR A N 1
ATOM 744 C CA . THR A 1 96 ? -2.627 1.815 10.422 1 97.19 96 THR A CA 1
ATOM 745 C C . THR A 1 96 ? -1.606 0.702 10.641 1 97.19 96 THR A C 1
ATOM 747 O O . THR A 1 96 ? -1.574 0.082 11.703 1 97.19 96 THR A O 1
ATOM 750 N N . CYS A 1 97 ? -0.826 0.439 9.633 1 97.12 97 CYS A N 1
ATOM 751 C CA . CYS A 1 97 ? 0.267 -0.519 9.758 1 97.12 97 CYS A CA 1
ATOM 752 C C . CYS A 1 97 ? 1.573 0.186 10.102 1 97.12 97 CYS A C 1
ATOM 754 O O . CYS A 1 97 ? 2.08 0.985 9.312 1 97.12 97 CYS A O 1
ATOM 756 N N . VAL A 1 98 ? 2.104 -0.118 11.266 1 98.44 98 VAL A N 1
ATOM 757 C CA . VAL A 1 98 ? 3.354 0.464 11.742 1 98.44 98 VAL A CA 1
ATOM 758 C C . VAL A 1 98 ? 4.457 -0.592 11.719 1 98.44 98 VAL A C 1
ATOM 760 O O . VAL A 1 98 ? 4.355 -1.617 12.398 1 98.44 98 VAL A O 1
ATOM 763 N N . SER A 1 99 ? 5.52 -0.235 10.906 1 98.62 99 SER A N 1
ATOM 764 C CA . SER A 1 99 ? 6.488 -1.315 10.75 1 98.62 99 SER A CA 1
ATOM 765 C C . SER A 1 99 ? 7.902 -0.771 10.602 1 98.62 99 SER A C 1
ATOM 767 O O . SER A 1 99 ? 8.094 0.396 10.25 1 98.62 99 SER A O 1
ATOM 769 N N . LYS A 1 100 ? 8.867 -1.518 10.922 1 98.44 100 LYS A N 1
ATOM 770 C CA . LYS A 1 100 ? 10.297 -1.398 10.625 1 98.44 100 LYS A CA 1
ATOM 771 C C . LYS A 1 100 ? 10.891 -2.75 10.242 1 98.44 100 LYS A C 1
ATOM 773 O O . LYS A 1 100 ? 10.891 -3.682 11.055 1 98.44 100 LYS A O 1
ATOM 778 N N . ARG A 1 101 ? 11.461 -2.762 9 1 98.12 101 ARG A N 1
ATOM 779 C CA . ARG A 1 101 ? 11.898 -4.051 8.477 1 98.12 101 ARG A CA 1
ATOM 780 C C . ARG A 1 101 ? 10.766 -5.074 8.516 1 98.12 101 ARG A C 1
ATOM 782 O O . ARG A 1 101 ? 9.688 -4.824 7.98 1 98.12 101 ARG A O 1
ATOM 789 N N . ASP A 1 102 ? 10.93 -6.16 9.219 1 98.44 102 ASP A N 1
ATOM 790 C CA . ASP A 1 102 ? 9.898 -7.188 9.266 1 98.44 102 ASP A CA 1
ATOM 791 C C . ASP A 1 102 ? 9.133 -7.141 10.586 1 98.44 102 ASP A C 1
ATOM 793 O O . ASP A 1 102 ? 8.375 -8.055 10.906 1 98.44 102 ASP A O 1
ATOM 797 N N . ARG A 1 103 ? 9.398 -6.102 11.383 1 98.31 103 ARG A N 1
ATOM 798 C CA . ARG A 1 103 ? 8.711 -5.957 12.664 1 98.31 103 ARG A CA 1
ATOM 799 C C . ARG A 1 103 ? 7.461 -5.09 12.516 1 98.31 103 ARG A C 1
ATOM 801 O O . ARG A 1 103 ? 7.527 -3.986 11.969 1 98.31 103 ARG A O 1
ATOM 808 N N . TYR A 1 104 ? 6.352 -5.566 13.023 1 98 104 TYR A N 1
ATOM 809 C CA . TYR A 1 104 ? 5.078 -4.855 12.984 1 98 104 TYR A CA 1
ATOM 810 C C . TYR A 1 104 ? 4.543 -4.609 14.391 1 98 104 TYR A C 1
ATOM 812 O O . TYR A 1 104 ? 4.301 -5.551 15.141 1 98 104 TYR A O 1
ATOM 820 N N . LEU A 1 105 ? 4.344 -3.354 14.703 1 97.38 105 LEU A N 1
ATOM 821 C CA . LEU A 1 105 ? 3.861 -2.957 16.016 1 97.38 105 LEU A CA 1
ATOM 822 C C . LEU A 1 105 ? 2.359 -3.184 16.141 1 97.38 105 LEU A C 1
ATOM 824 O O . LEU A 1 105 ? 1.599 -2.83 15.242 1 97.38 105 LEU A O 1
ATOM 828 N N . ASN A 1 106 ? 1.946 -3.789 17.203 1 95 106 ASN A N 1
ATOM 829 C CA . ASN A 1 106 ? 0.524 -3.885 17.516 1 95 106 ASN A CA 1
ATOM 830 C C . ASN A 1 106 ? 0.019 -2.631 18.234 1 95 106 ASN A C 1
ATOM 832 O O . ASN A 1 106 ? -0.01 -2.574 19.453 1 95 106 ASN A O 1
ATOM 836 N N . TRP A 1 107 ? -0.376 -1.7 17.516 1 95.31 107 TRP A N 1
ATOM 837 C CA . TRP A 1 107 ? -0.869 -0.448 18.078 1 95.31 107 TRP A CA 1
ATOM 838 C C . TRP A 1 107 ? -2.383 -0.344 17.938 1 95.31 107 TRP A C 1
ATOM 840 O O . TRP A 1 107 ? -2.934 -0.648 16.875 1 95.31 107 TRP A O 1
ATOM 850 N N . ASN A 1 108 ? -3 0.096 18.969 1 94.38 108 ASN A N 1
ATOM 851 C CA . ASN A 1 108 ? -4.43 0.377 18.953 1 94.38 108 ASN A CA 1
ATOM 852 C C . ASN A 1 108 ? -4.715 1.821 18.547 1 94.38 108 ASN A C 1
ATOM 854 O O . ASN A 1 108 ? -4.609 2.732 19.359 1 94.38 108 ASN A O 1
ATOM 858 N N . PHE A 1 109 ? -5.195 2.023 17.406 1 95.69 109 PHE A N 1
ATOM 859 C CA . PHE A 1 109 ? -5.355 3.355 16.828 1 95.69 109 PHE A CA 1
ATOM 860 C C . PHE A 1 109 ? -6.613 4.027 17.359 1 95.69 109 PHE A C 1
ATOM 862 O O . PHE A 1 109 ? -7.012 5.09 16.875 1 95.69 109 PHE A O 1
ATOM 869 N N . ASN A 1 110 ? -7.242 3.416 18.391 1 93.88 110 ASN A N 1
ATOM 870 C CA . ASN A 1 110 ? -8.203 4.18 19.172 1 93.88 110 ASN A CA 1
ATOM 871 C C . ASN A 1 110 ? -7.539 5.355 19.891 1 93.88 110 ASN A C 1
ATOM 873 O O . ASN A 1 110 ? -8.211 6.316 20.266 1 93.88 110 ASN A O 1
ATOM 877 N N . GLU A 1 111 ? -6.27 5.234 20.062 1 94.56 111 GLU A N 1
ATOM 878 C CA . GLU A 1 111 ? -5.453 6.324 20.594 1 94.56 111 GLU A CA 1
ATOM 879 C C . GLU A 1 111 ? -4.543 6.902 19.516 1 94.56 111 GLU A C 1
ATOM 881 O O . GLU A 1 111 ? -4.184 6.207 18.562 1 94.56 111 GLU A O 1
ATOM 886 N N . HIS A 1 112 ? -4.293 8.164 19.688 1 95.5 112 HIS A N 1
ATOM 887 C CA . HIS A 1 112 ? -3.373 8.781 18.734 1 95.5 112 HIS A CA 1
ATOM 888 C C . HIS A 1 112 ? -1.955 8.258 18.922 1 95.5 112 HIS A C 1
ATOM 890 O O . HIS A 1 112 ? -1.53 7.977 20.047 1 95.5 112 HIS A O 1
ATOM 896 N N . PHE A 1 113 ? -1.26 8.062 17.875 1 98.12 113 PHE A N 1
ATOM 897 C CA . PHE A 1 113 ? 0.157 7.723 17.938 1 98.12 113 PHE A CA 1
ATOM 898 C C . PHE A 1 113 ? 1.015 8.984 17.969 1 98.12 113 PHE A C 1
ATOM 900 O O . PHE A 1 113 ? 1.048 9.742 17 1 98.12 113 PHE A O 1
ATOM 907 N N . GLN A 1 114 ? 1.719 9.195 19.016 1 98.25 114 GLN A N 1
ATOM 908 C CA . GLN A 1 114 ? 2.502 10.414 19.188 1 98.25 114 GLN A CA 1
ATOM 909 C C . GLN A 1 114 ? 3.855 10.297 18.5 1 98.25 114 GLN A C 1
ATOM 911 O O . GLN A 1 114 ? 4.652 9.414 18.812 1 98.25 114 GLN A O 1
ATOM 916 N N . LEU A 1 115 ? 4.125 11.164 17.562 1 98.62 115 LEU A N 1
ATOM 917 C CA . LEU A 1 115 ? 5.426 11.219 16.906 1 98.62 115 LEU A CA 1
ATOM 918 C C . LEU A 1 115 ? 6.359 12.18 17.625 1 98.62 115 LEU A C 1
ATOM 920 O O . LEU A 1 115 ? 7.559 11.914 17.734 1 98.62 115 LEU A O 1
ATOM 924 N N . ASP A 1 116 ? 5.828 13.273 18.016 1 98 116 ASP A N 1
ATOM 925 C CA . ASP A 1 116 ? 6.52 14.273 18.828 1 98 116 ASP A CA 1
ATOM 926 C C . ASP A 1 116 ? 5.59 14.875 19.875 1 98 116 ASP A C 1
ATOM 928 O O . ASP A 1 116 ? 5.137 16.016 19.734 1 98 116 ASP A O 1
ATOM 932 N N . GLY A 1 117 ? 5.324 14.031 20.875 1 93.94 117 GLY A N 1
ATOM 933 C CA . GLY A 1 117 ? 4.379 14.445 21.891 1 93.94 117 GLY A CA 1
ATOM 934 C C . GLY A 1 117 ? 3.041 14.883 21.328 1 93.94 117 GLY A C 1
ATOM 935 O O . GLY A 1 117 ? 2.508 14.25 20.422 1 93.94 117 GLY A O 1
ATOM 936 N N . ASN A 1 11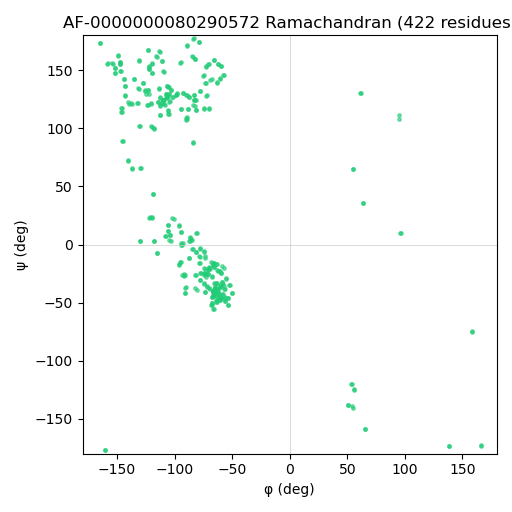8 ? 2.49 15.953 21.891 1 89.06 118 ASN A N 1
ATOM 937 C CA . ASN A 1 118 ? 1.196 16.438 21.438 1 89.06 118 ASN A CA 1
ATOM 938 C C . ASN A 1 118 ? 1.347 17.422 20.266 1 89.06 118 ASN A C 1
ATOM 940 O O . ASN A 1 118 ? 0.352 17.875 19.703 1 89.06 118 ASN A O 1
ATOM 944 N N . ASN A 1 119 ? 2.545 17.609 19.844 1 94.75 119 ASN A N 1
ATOM 945 C CA . ASN A 1 119 ? 2.814 18.531 18.75 1 94.75 119 ASN A CA 1
ATOM 946 C C . ASN A 1 119 ? 2.525 17.891 17.391 1 94.75 119 ASN A C 1
ATOM 948 O O . ASN A 1 119 ? 2.068 18.562 16.469 1 94.75 119 ASN A O 1
ATOM 952 N N . VAL A 1 120 ? 2.865 16.625 17.266 1 98.62 120 VAL A N 1
ATOM 953 C CA . VAL A 1 120 ? 2.654 15.883 16.031 1 98.62 120 VAL A CA 1
ATOM 954 C C . VAL A 1 120 ? 2.186 14.461 16.359 1 98.62 120 VAL A C 1
ATOM 956 O O . VAL A 1 120 ? 2.867 13.727 17.062 1 98.62 120 VAL A O 1
ATOM 959 N N . PHE A 1 121 ? 1.046 14.109 15.836 1 98.69 121 PHE A N 1
ATOM 960 C CA . PHE A 1 121 ? 0.545 12.773 16.109 1 98.69 121 PHE A CA 1
ATOM 961 C C . PHE A 1 121 ? -0.256 12.234 14.93 1 98.69 121 PHE A C 1
ATOM 963 O O . PHE A 1 121 ? -0.687 13.008 14.07 1 98.69 121 PHE A O 1
ATOM 970 N N . VAL A 1 122 ? -0.386 10.906 14.805 1 98.81 122 VAL A N 1
ATOM 971 C CA . VAL A 1 122 ? -1.119 10.203 13.758 1 98.81 122 VAL A CA 1
ATOM 972 C C . VAL A 1 122 ? -2.502 9.805 14.273 1 98.81 122 VAL A C 1
ATOM 974 O O . VAL A 1 122 ? -2.627 9.234 15.359 1 98.81 122 VAL A O 1
ATOM 977 N N . LEU A 1 123 ? -3.484 10.18 13.453 1 98.25 123 LEU A N 1
ATOM 978 C CA . LEU A 1 123 ? -4.879 9.875 13.75 1 98.25 123 LEU A CA 1
ATOM 979 C C . LEU A 1 123 ? -5.445 8.883 12.734 1 98.25 123 LEU A C 1
ATOM 981 O O . LEU A 1 123 ? -5.211 9.023 11.531 1 98.25 123 LEU A O 1
ATOM 985 N N . HIS A 1 124 ? -6.172 7.848 13.328 1 98.44 124 HIS A N 1
ATOM 986 C CA . HIS A 1 124 ? -6.945 6.98 12.445 1 98.44 124 HIS A CA 1
ATOM 987 C C . HIS A 1 124 ? -8.141 7.719 11.852 1 98.44 124 HIS A C 1
ATOM 989 O O . HIS A 1 124 ? -8.992 8.219 12.594 1 98.44 124 HIS A O 1
ATOM 995 N N . THR A 1 125 ? -8.18 7.883 10.555 1 98.56 125 THR A N 1
ATOM 996 C CA . THR A 1 125 ? -9.25 8.586 9.852 1 98.56 125 THR A CA 1
ATOM 997 C C . THR A 1 125 ? -9.781 7.742 8.695 1 98.56 125 THR A C 1
ATOM 999 O O . THR A 1 125 ? -9.68 8.141 7.535 1 98.56 125 THR A O 1
ATOM 1002 N N . PRO A 1 126 ? -10.398 6.617 9.016 1 97.31 126 PRO A N 1
ATOM 1003 C CA . PRO A 1 126 ? -10.875 5.711 7.965 1 97.31 126 PRO A CA 1
ATOM 1004 C C . PRO A 1 126 ? -11.938 6.348 7.07 1 97.31 126 PRO A C 1
ATOM 1006 O O . PRO A 1 126 ? -12.617 7.285 7.488 1 97.31 126 PRO A O 1
ATOM 1009 N N . GLY A 1 127 ? -12.086 5.898 5.879 1 96.38 127 GLY A N 1
ATOM 1010 C CA . GLY A 1 127 ? -13.078 6.336 4.91 1 96.38 127 GLY A CA 1
ATOM 1011 C C . GLY A 1 127 ? -12.695 6.023 3.479 1 96.38 127 GLY A C 1
ATOM 1012 O O . GLY A 1 127 ? -13.148 5.031 2.908 1 96.38 127 GLY A O 1
ATOM 1013 N N . HIS A 1 128 ? -11.688 6.871 2.982 1 97.12 128 HIS A N 1
ATOM 1014 C CA . HIS A 1 128 ? -11.172 6.57 1.651 1 97.12 128 HIS A CA 1
ATOM 1015 C C . HIS A 1 128 ? -10.703 5.121 1.559 1 97.12 128 HIS A C 1
ATOM 1017 O O . HIS A 1 128 ? -11.047 4.414 0.61 1 97.12 128 HIS A O 1
ATOM 1023 N N . THR A 1 129 ? -9.922 4.746 2.422 1 95.44 129 THR A N 1
ATOM 1024 C CA . THR A 1 129 ? -9.727 3.344 2.779 1 95.44 129 THR A CA 1
ATOM 1025 C C . THR A 1 129 ? -9.992 3.123 4.266 1 95.44 129 THR A C 1
ATOM 1027 O O . THR A 1 129 ? -10.039 4.082 5.043 1 95.44 129 THR A O 1
ATOM 1030 N N . MET A 1 130 ? -10.094 1.928 4.645 1 93.31 130 MET A N 1
ATOM 1031 C CA . MET A 1 130 ? -10.414 1.645 6.039 1 93.31 130 MET A CA 1
ATOM 1032 C C . MET A 1 130 ? -9.172 1.786 6.918 1 93.31 130 MET A C 1
ATOM 1034 O O . MET A 1 130 ? -9.273 1.844 8.141 1 93.31 130 MET A O 1
ATOM 1038 N N . SER A 1 131 ? -8.008 1.93 6.297 1 95.5 131 SER A N 1
ATOM 1039 C CA . SER A 1 131 ? -6.766 2.018 7.059 1 95.5 131 SER A CA 1
ATOM 1040 C C . SER A 1 131 ? -6.203 3.434 7.027 1 95.5 131 SER A C 1
ATOM 1042 O O . SER A 1 131 ? -5.133 3.691 7.586 1 95.5 131 SER A O 1
ATOM 1044 N N . CYS A 1 132 ? -6.902 4.355 6.508 1 97.88 132 CYS A N 1
ATOM 1045 C CA . CYS A 1 132 ? -6.41 5.715 6.32 1 97.88 132 CYS A CA 1
ATOM 1046 C C . CYS A 1 132 ? -6.043 6.355 7.652 1 97.88 132 CYS A C 1
ATOM 1048 O O . CYS A 1 132 ? -6.758 6.191 8.641 1 97.88 132 CYS A O 1
ATOM 1050 N N . VAL A 1 133 ? -4.98 7.133 7.605 1 98.81 133 VAL A N 1
ATOM 1051 C CA . VAL A 1 133 ? -4.59 7.945 8.75 1 98.81 133 VAL A CA 1
ATOM 1052 C C . VAL A 1 133 ? -4.32 9.383 8.297 1 98.81 133 VAL A C 1
ATOM 1054 O O . VAL A 1 133 ? -4.129 9.633 7.105 1 98.81 133 VAL A O 1
ATOM 1057 N N . SER A 1 134 ? -4.387 10.32 9.203 1 98.94 134 SER A N 1
ATOM 1058 C CA . SER A 1 134 ? -3.982 11.711 9.047 1 98.94 134 SER A CA 1
ATOM 1059 C C . SER A 1 134 ? -2.926 12.102 10.078 1 98.94 134 SER A C 1
ATOM 1061 O O . SER A 1 134 ? -2.855 11.508 11.156 1 98.94 134 SER A O 1
ATOM 1063 N N . VAL A 1 135 ? -2.094 13.023 9.742 1 98.94 135 VAL A N 1
ATOM 1064 C CA . VAL A 1 135 ? -1.113 13.562 10.672 1 98.94 135 VAL A CA 1
ATOM 1065 C C . VAL A 1 135 ? -1.533 14.969 11.109 1 98.94 135 VAL A C 1
ATOM 1067 O O . VAL A 1 135 ? -1.795 15.828 10.273 1 98.94 135 VAL A O 1
ATOM 1070 N N . VAL A 1 136 ? -1.607 15.156 12.391 1 98.88 136 VAL A N 1
ATOM 1071 C CA . VAL A 1 136 ? -1.967 16.453 12.961 1 98.88 136 VAL A CA 1
ATOM 1072 C C . VAL A 1 136 ? -0.723 17.125 13.531 1 98.88 136 VAL A C 1
ATOM 1074 O O . VAL A 1 136 ? 0.054 16.5 14.258 1 98.88 136 VAL A O 1
ATOM 1077 N N . VAL A 1 137 ? -0.514 18.359 13.156 1 98.81 137 VAL A N 1
ATOM 1078 C CA . VAL A 1 137 ? 0.652 19.125 13.57 1 98.81 137 VAL A CA 1
ATOM 1079 C C . VAL A 1 137 ? 0.202 20.422 14.258 1 98.81 137 VAL A C 1
ATOM 1081 O O . VAL A 1 137 ? -0.473 21.25 13.656 1 98.81 137 VAL A O 1
ATOM 1084 N N . ASN A 1 138 ? 0.584 20.578 15.469 1 98.06 138 ASN A N 1
ATOM 1085 C CA . ASN A 1 138 ? 0.225 21.766 16.234 1 98.06 138 ASN A CA 1
ATOM 1086 C C . ASN A 1 138 ? 1.326 22.812 16.172 1 98.06 138 ASN A C 1
ATOM 1088 O O . ASN A 1 138 ? 2.484 22.5 15.898 1 98.06 138 ASN A O 1
ATOM 1092 N N . ASN A 1 139 ? 0.951 24.062 16.391 1 96.69 139 ASN A N 1
ATOM 1093 C CA . ASN A 1 139 ? 1.882 25.188 16.484 1 96.69 139 ASN A CA 1
ATOM 1094 C C . ASN A 1 139 ? 2.768 25.281 15.242 1 96.69 139 ASN A C 1
ATOM 1096 O O . ASN A 1 139 ? 3.994 25.219 15.344 1 96.69 139 ASN A O 1
ATOM 1100 N N . THR A 1 140 ? 2.074 25.562 14.094 1 97.12 140 THR A N 1
ATOM 1101 C CA . THR A 1 140 ? 2.809 25.453 12.836 1 97.12 140 THR A CA 1
ATOM 1102 C C . THR A 1 140 ? 2.979 26.812 12.188 1 97.12 140 THR A C 1
ATOM 1104 O O . THR A 1 140 ? 2.342 27.797 12.602 1 97.12 140 THR A O 1
ATOM 1107 N N . ASN A 1 141 ? 3.84 26.891 11.234 1 95.62 141 ASN A N 1
ATOM 1108 C CA . ASN A 1 141 ? 4.043 28.062 10.398 1 95.62 141 ASN A CA 1
ATOM 1109 C C . ASN A 1 141 ? 2.82 28.359 9.531 1 95.62 141 ASN A C 1
ATOM 1111 O O . ASN A 1 141 ? 2.703 29.438 8.961 1 95.62 141 ASN A O 1
ATOM 1115 N N . LEU A 1 142 ? 1.863 27.453 9.328 1 94.56 142 LEU A N 1
ATOM 1116 C CA . LEU A 1 142 ? 0.684 27.609 8.484 1 94.56 142 LEU A CA 1
ATOM 1117 C C . LEU A 1 142 ? -0.559 27.875 9.336 1 94.56 142 LEU A C 1
ATOM 1119 O O . LEU A 1 142 ? -1.671 27.938 8.805 1 94.56 142 LEU A O 1
ATOM 1123 N N . GLY A 1 143 ? -0.368 27.969 10.594 1 87.06 143 GLY A N 1
ATOM 1124 C CA . GLY A 1 143 ? -1.489 28.141 11.5 1 87.06 143 GLY A CA 1
ATOM 1125 C C . GLY A 1 143 ? -1.362 27.312 12.766 1 87.06 143 GLY A C 1
ATOM 1126 O O . GLY A 1 143 ? -0.313 26.719 13.023 1 87.06 143 GLY A O 1
ATOM 1127 N N . GLU A 1 144 ? -2.457 27.359 13.547 1 92.81 144 GLU A N 1
ATOM 1128 C CA . GLU A 1 144 ? -2.426 26.688 14.852 1 92.81 144 GLU A CA 1
ATOM 1129 C C . GLU A 1 144 ? -2.299 25.188 14.695 1 92.81 144 GLU A C 1
ATOM 1131 O O . GLU A 1 144 ? -1.363 24.578 15.227 1 92.81 144 GLU A O 1
ATOM 1136 N N . THR A 1 145 ? -3.221 24.609 13.945 1 98.19 145 THR A N 1
ATOM 1137 C CA . THR A 1 145 ? -3.205 23.156 13.75 1 98.19 145 THR A CA 1
ATOM 1138 C C . THR A 1 145 ? -3.373 22.812 12.273 1 98.19 145 THR A C 1
ATOM 1140 O O . THR A 1 145 ? -4.309 23.281 11.625 1 98.19 145 THR A O 1
ATOM 1143 N N . VAL A 1 146 ? -2.371 22.078 11.719 1 98.69 146 VAL A N 1
ATOM 1144 C CA . VAL A 1 146 ? -2.41 21.609 10.344 1 98.69 146 VAL A CA 1
ATOM 1145 C C . VAL A 1 146 ? -2.758 20.125 10.312 1 98.69 146 VAL A C 1
ATOM 1147 O O . VAL A 1 146 ? -2.225 19.344 11.102 1 98.69 146 VAL A O 1
ATOM 1150 N N . GLY A 1 147 ? -3.691 19.766 9.453 1 98.88 147 GLY A N 1
ATOM 1151 C CA . GLY A 1 147 ? -3.973 18.375 9.156 1 98.88 147 GLY A CA 1
ATOM 1152 C C . GLY A 1 147 ? -3.455 17.938 7.801 1 98.88 147 GLY A C 1
ATOM 1153 O O . GLY A 1 147 ? -3.855 18.484 6.773 1 98.88 147 GLY A O 1
ATOM 1154 N N . VAL A 1 148 ? -2.518 17.016 7.762 1 98.94 148 VAL A N 1
ATOM 1155 C CA . VAL A 1 148 ? -2.127 16.328 6.539 1 98.94 148 VAL A CA 1
ATOM 1156 C C . VAL A 1 148 ? -2.979 15.078 6.359 1 98.94 148 VAL A C 1
ATOM 1158 O O . VAL A 1 148 ? -2.756 14.07 7.031 1 98.94 148 VAL A O 1
ATOM 1161 N N . CYS A 1 149 ? -3.865 15.07 5.414 1 98.88 149 CYS A N 1
ATOM 1162 C CA . CYS A 1 149 ? -5.035 14.211 5.543 1 98.88 149 CYS A CA 1
ATOM 1163 C C . CYS A 1 149 ? -5.074 13.172 4.43 1 98.88 149 CYS A C 1
ATOM 1165 O O . CYS A 1 149 ? -6.023 12.391 4.336 1 98.88 149 CYS A O 1
ATOM 1167 N N . GLY A 1 150 ? -4.082 13.125 3.566 1 98.69 150 GLY A N 1
ATOM 1168 C CA . GLY A 1 150 ? -4.164 12.211 2.439 1 98.69 150 GLY A CA 1
ATOM 1169 C C . GLY A 1 150 ? -5.465 12.328 1.667 1 98.69 150 GLY A C 1
ATOM 1170 O O . GLY A 1 150 ? -5.934 13.438 1.397 1 98.69 150 GLY A O 1
ATOM 1171 N N . ASP A 1 151 ? -6.012 11.203 1.302 1 98.69 151 ASP A N 1
ATOM 1172 C CA . ASP A 1 151 ? -7.156 11.203 0.397 1 98.69 151 ASP A CA 1
ATOM 1173 C C . ASP A 1 151 ? -8.469 11.375 1.165 1 98.69 151 ASP A C 1
ATOM 1175 O O . ASP A 1 151 ? -9.547 11.234 0.594 1 98.69 151 ASP A O 1
ATOM 1179 N N . LEU A 1 152 ? -8.352 11.586 2.48 1 98.44 152 LEU A N 1
ATOM 1180 C CA . LEU A 1 152 ? -9.562 12.023 3.174 1 98.44 152 LEU A CA 1
ATOM 1181 C C . LEU A 1 152 ? -10.211 13.203 2.453 1 98.44 152 LEU A C 1
ATOM 1183 O O . LEU A 1 152 ? -11.438 13.289 2.373 1 98.44 152 LEU A O 1
ATOM 1187 N N . PHE A 1 153 ? -9.383 14.102 2.025 1 98.38 153 PHE A N 1
ATOM 1188 C CA . PHE A 1 153 ? -9.711 15.133 1.05 1 98.38 153 PHE A CA 1
ATOM 1189 C C . PHE A 1 153 ? -8.961 14.906 -0.255 1 98.38 153 PHE A C 1
ATOM 1191 O O . PHE A 1 153 ? -7.734 14.766 -0.251 1 98.38 153 PHE A O 1
ATOM 1198 N N . GLU A 1 154 ? -9.719 14.867 -1.348 1 98.19 154 GLU A N 1
ATOM 1199 C CA . GLU A 1 154 ? -9.047 14.766 -2.639 1 98.19 154 GLU A CA 1
ATOM 1200 C C . GLU A 1 154 ? -8.281 16.047 -2.965 1 98.19 154 GLU A C 1
ATOM 1202 O O . GLU A 1 154 ? -7.094 15.984 -3.303 1 98.19 154 GLU A O 1
ATOM 1207 N N . ARG A 1 155 ? -8.945 17.062 -2.869 1 98.19 155 ARG A N 1
ATOM 1208 C CA . ARG A 1 155 ? -8.469 18.422 -3.086 1 98.19 155 ARG A CA 1
ATOM 1209 C C . ARG A 1 155 ? -9.453 19.453 -2.535 1 98.19 155 ARG A C 1
ATOM 1211 O O . ARG A 1 155 ? -10.555 19.094 -2.111 1 98.19 155 ARG A O 1
ATOM 1218 N N . LYS A 1 156 ? -9.047 20.703 -2.561 1 97.25 156 LYS A N 1
ATOM 1219 C CA . LYS A 1 156 ? -9.859 21.75 -1.946 1 97.25 156 LYS A CA 1
ATOM 1220 C C . LYS A 1 156 ? -11.258 21.797 -2.555 1 97.25 156 LYS A C 1
ATOM 1222 O O . LYS A 1 156 ? -12.242 22 -1.845 1 97.25 156 LYS A O 1
ATOM 1227 N N . GLU A 1 157 ? -11.391 21.516 -3.828 1 96.25 157 GLU A N 1
ATOM 1228 C CA . GLU A 1 157 ? -12.641 21.672 -4.582 1 96.25 157 GLU A CA 1
ATOM 1229 C C . GLU A 1 157 ? -13.688 20.656 -4.113 1 96.25 157 GLU A C 1
ATOM 1231 O O . GLU A 1 157 ? -14.875 20.812 -4.398 1 96.25 157 GLU A O 1
ATOM 1236 N N . ASP A 1 158 ? -13.195 19.672 -3.395 1 94.31 158 ASP A N 1
ATOM 1237 C CA . ASP A 1 158 ? -14.188 18.672 -3.037 1 94.31 158 ASP A CA 1
ATOM 1238 C C . ASP A 1 158 ? -15.008 19.109 -1.83 1 94.31 158 ASP A C 1
ATOM 1240 O O . ASP A 1 158 ? -15.992 18.453 -1.47 1 94.31 158 ASP A O 1
ATOM 1244 N N . ILE A 1 159 ? -14.633 20.234 -1.21 1 94.44 159 ILE A N 1
ATOM 1245 C CA . ILE A 1 159 ? -15.438 20.859 -0.169 1 94.44 159 ILE A CA 1
ATOM 1246 C C . ILE A 1 159 ? -16.781 21.281 -0.75 1 94.44 159 ILE A C 1
ATOM 1248 O O . ILE A 1 159 ? -17.828 21.094 -0.121 1 94.44 159 ILE A O 1
ATOM 1252 N N . LEU A 1 160 ? -16.719 21.797 -1.926 1 92.12 160 LEU A N 1
ATOM 1253 C CA . LEU A 1 160 ? -17.922 22.344 -2.561 1 92.12 160 LEU A CA 1
ATOM 1254 C C . LEU A 1 160 ? -18.625 21.281 -3.396 1 92.12 160 LEU A C 1
ATOM 1256 O O . LEU A 1 160 ? -19.828 21.375 -3.635 1 92.12 160 LEU A O 1
ATOM 1260 N N . ASP A 1 161 ? -17.875 20.344 -3.832 1 94.06 161 ASP A N 1
ATOM 1261 C CA . ASP A 1 161 ? -18.422 19.297 -4.707 1 94.06 161 ASP A CA 1
ATOM 1262 C C . ASP A 1 161 ? -18.047 17.906 -4.207 1 94.06 161 ASP A C 1
ATOM 1264 O O . ASP A 1 161 ? -16.984 17.391 -4.543 1 94.06 161 ASP A O 1
ATOM 1268 N N . GLU A 1 162 ? -18.938 17.266 -3.592 1 92.62 162 GLU A N 1
ATOM 1269 C CA . GLU A 1 162 ? -18.688 15.977 -2.959 1 92.62 162 GLU A CA 1
ATOM 1270 C C . GLU A 1 162 ? -18.453 14.891 -4.004 1 92.62 162 GLU A C 1
ATOM 1272 O O . GLU A 1 162 ? -17.875 13.844 -3.699 1 92.62 162 GLU A O 1
ATOM 1277 N N . ARG A 1 163 ? -18.906 15.117 -5.211 1 94.5 163 ARG A N 1
ATOM 1278 C CA . ARG A 1 163 ? -18.719 14.109 -6.258 1 94.5 163 ARG A CA 1
ATOM 1279 C C . ARG A 1 163 ? -17.25 13.828 -6.496 1 94.5 163 ARG A C 1
ATOM 1281 O O . ARG A 1 163 ? -16.875 12.727 -6.902 1 94.5 163 ARG A O 1
ATOM 1288 N N . ILE A 1 164 ? -16.422 14.758 -6.172 1 94.69 164 ILE A N 1
ATOM 1289 C CA . ILE A 1 164 ? -14.984 14.656 -6.445 1 94.69 164 ILE A CA 1
ATOM 1290 C C . ILE A 1 164 ? -14.375 13.555 -5.586 1 94.69 164 ILE A C 1
ATOM 1292 O O . ILE A 1 164 ? -13.703 12.656 -6.102 1 94.69 164 ILE A O 1
ATOM 1296 N N . TRP A 1 165 ? -14.641 13.586 -4.266 1 94.19 165 TRP A N 1
ATOM 1297 C CA . TRP A 1 165 ? -14.016 12.562 -3.43 1 94.19 165 TRP A CA 1
ATOM 1298 C C . TRP A 1 165 ? -14.805 11.258 -3.486 1 94.19 165 TRP A C 1
ATOM 1300 O O . TRP A 1 165 ? -14.234 10.172 -3.326 1 94.19 165 TRP A O 1
ATOM 1310 N N . LEU A 1 166 ? -16.047 11.32 -3.756 1 93.5 166 LEU A N 1
ATOM 1311 C CA . LEU A 1 166 ? -16.844 10.102 -3.908 1 93.5 166 LEU A CA 1
ATOM 1312 C C . LEU A 1 166 ? -16.406 9.32 -5.137 1 93.5 166 LEU A C 1
ATOM 1314 O O . LEU A 1 166 ? -16.234 8.102 -5.074 1 93.5 166 LEU A O 1
ATOM 1318 N N . GLU A 1 167 ? -16.109 10.055 -6.219 1 91.69 167 GLU A N 1
ATOM 1319 C CA . GLU A 1 167 ? -15.727 9.414 -7.477 1 91.69 167 GLU A CA 1
ATOM 1320 C C . GLU A 1 167 ? -14.273 8.953 -7.441 1 91.69 167 GLU A C 1
ATOM 1322 O O . GLU A 1 167 ? -13.844 8.164 -8.281 1 91.69 167 GLU A O 1
ATOM 1327 N N . ALA A 1 168 ? -13.516 9.453 -6.488 1 91.75 168 ALA A N 1
ATOM 1328 C CA . ALA A 1 168 ? -12.117 9.055 -6.332 1 91.75 168 ALA A CA 1
ATOM 1329 C C . ALA A 1 168 ? -12.008 7.691 -5.664 1 91.75 168 ALA A C 1
ATOM 1331 O O . ALA A 1 168 ? -10.914 7.141 -5.535 1 91.75 168 ALA A O 1
ATOM 1332 N N . GLY A 1 169 ? -13.102 7.148 -5.293 1 90.19 169 GLY A N 1
ATOM 1333 C CA . GLY A 1 169 ? -13.117 5.84 -4.656 1 90.19 169 GLY A CA 1
ATOM 1334 C C . GLY A 1 169 ? -13.125 5.91 -3.141 1 90.19 169 GLY A C 1
ATOM 1335 O O . GLY A 1 169 ? -12.297 6.613 -2.545 1 90.19 169 GLY A O 1
ATOM 1336 N N . SER A 1 170 ? -14.227 5.59 -2.488 1 95 170 SER A N 1
ATOM 1337 C CA . SER A 1 170 ? -14.352 5.512 -1.036 1 95 170 SER A CA 1
ATOM 1338 C C . SER A 1 170 ? -14.812 4.129 -0.592 1 95 170 SER A C 1
ATOM 1340 O O . SER A 1 170 ? -15.773 3.586 -1.136 1 95 170 SER A O 1
ATOM 1342 N N . GLU A 1 171 ? -14.078 3.607 0.345 1 92.88 171 GLU A N 1
ATOM 1343 C CA . GLU A 1 171 ? -14.492 2.32 0.895 1 92.88 171 GLU A CA 1
ATOM 1344 C C . GLU A 1 171 ? -15.641 2.482 1.883 1 92.88 171 GLU A C 1
ATOM 1346 O O . GLU A 1 171 ? -16.453 1.569 2.057 1 92.88 171 GLU A O 1
ATOM 1351 N N . ASP A 1 172 ? -15.719 3.586 2.564 1 95.38 172 ASP A N 1
ATOM 1352 C CA . ASP A 1 172 ? -16.781 3.92 3.51 1 95.38 172 ASP A CA 1
ATOM 1353 C C . ASP A 1 172 ? -17.078 5.414 3.49 1 95.38 172 ASP A C 1
ATOM 1355 O O . ASP A 1 172 ? -16.547 6.172 4.301 1 95.38 172 ASP A O 1
ATOM 1359 N N . PRO A 1 173 ? -18 5.805 2.615 1 96.25 173 PRO A N 1
ATOM 1360 C CA . PRO A 1 173 ? -18.297 7.227 2.447 1 96.25 173 PRO A CA 1
ATOM 1361 C C . PRO A 1 173 ? -18.797 7.883 3.734 1 96.25 173 PRO A C 1
ATOM 1363 O O . PRO A 1 173 ? -18.484 9.047 3.998 1 96.25 173 PRO A O 1
ATOM 1366 N N . LYS A 1 174 ? -19.547 7.137 4.527 1 95.94 174 LYS A N 1
ATOM 1367 C CA . LYS A 1 174 ? -20.062 7.695 5.777 1 95.94 174 LYS A CA 1
ATOM 1368 C C . LYS A 1 174 ? -18.922 8.039 6.73 1 95.94 174 LYS A C 1
ATOM 1370 O O . LYS A 1 174 ? -18.875 9.156 7.254 1 95.94 174 LYS A O 1
ATOM 1375 N N . GLN A 1 175 ? -18.016 7.148 6.953 1 96.88 175 GLN A N 1
ATOM 1376 C CA . GLN A 1 175 ? -16.875 7.406 7.836 1 96.88 175 GLN A CA 1
ATOM 1377 C C . GLN A 1 175 ? -15.984 8.5 7.273 1 96.88 175 GLN A C 1
ATOM 1379 O O . GLN A 1 175 ? -15.43 9.305 8.031 1 96.88 175 GLN A O 1
ATOM 1384 N N . GLN A 1 176 ? -15.852 8.469 5.949 1 97.19 176 GLN A N 1
ATOM 1385 C CA . GLN A 1 176 ? -15.031 9.516 5.344 1 97.19 176 GLN A CA 1
ATOM 1386 C C . GLN A 1 176 ? -15.625 10.898 5.605 1 97.19 176 GLN A C 1
ATOM 1388 O O . GLN A 1 176 ? -14.898 11.828 5.969 1 97.19 176 GLN A O 1
ATOM 1393 N N . MET A 1 177 ? -16.906 10.953 5.414 1 96.25 177 MET A N 1
ATOM 1394 C CA . MET A 1 177 ? -17.578 12.227 5.672 1 96.25 177 MET A CA 1
ATOM 1395 C C . MET A 1 177 ? -17.406 12.648 7.125 1 96.25 177 MET A C 1
ATOM 1397 O O . MET A 1 177 ? -17.094 13.805 7.41 1 96.25 177 MET A O 1
ATOM 1401 N N . GLU A 1 178 ? -17.625 11.773 8.047 1 96.5 178 GLU A N 1
ATOM 1402 C CA . GLU A 1 178 ? -17.5 12.07 9.469 1 96.5 178 GLU A CA 1
ATOM 1403 C C . GLU A 1 178 ? -16.094 12.547 9.805 1 96.5 178 GLU A C 1
ATOM 1405 O O . GLU A 1 178 ? -15.922 13.508 10.562 1 96.5 178 GLU A O 1
ATOM 1410 N N . ASN A 1 179 ? -15.148 11.922 9.266 1 97.75 179 ASN A N 1
ATOM 1411 C CA . ASN A 1 179 ? -13.766 12.281 9.555 1 97.75 179 ASN A CA 1
ATOM 1412 C C . ASN A 1 179 ? -13.367 13.578 8.852 1 97.75 179 ASN A C 1
ATOM 1414 O O . ASN A 1 179 ? -12.523 14.328 9.359 1 97.75 179 ASN A O 1
ATOM 1418 N N . ARG A 1 180 ? -13.906 13.828 7.664 1 97.69 180 ARG A N 1
ATOM 1419 C CA . ARG A 1 180 ? -13.711 15.125 7.031 1 97.69 180 ARG A CA 1
ATOM 1420 C C . ARG A 1 180 ? -14.188 16.25 7.941 1 97.69 180 ARG A C 1
ATOM 1422 O O . ARG A 1 180 ? -13.477 17.25 8.141 1 97.69 180 ARG A O 1
ATOM 1429 N N . VAL A 1 181 ? -15.359 16.062 8.523 1 96.62 181 VAL A N 1
ATOM 1430 C CA . VAL A 1 181 ? -15.898 17.062 9.438 1 96.62 181 VAL A CA 1
ATOM 1431 C C . VAL A 1 181 ? -14.992 17.188 10.656 1 96.62 181 VAL A C 1
ATOM 1433 O O . VAL A 1 181 ? -14.641 18.297 11.07 1 96.62 181 VAL A O 1
ATOM 1436 N N . LYS A 1 182 ? -14.648 16.094 11.203 1 97.19 182 LYS A N 1
ATOM 1437 C CA . LYS A 1 182 ? -13.773 16.062 12.375 1 97.19 182 LYS A CA 1
ATOM 1438 C C . LYS A 1 182 ? -12.484 16.844 12.117 1 97.19 182 LYS A C 1
ATOM 1440 O O . LYS A 1 182 ? -12.062 17.641 12.953 1 97.19 182 LYS A O 1
ATOM 1445 N N . MET A 1 183 ? -11.852 16.672 11.008 1 97.94 183 MET A N 1
ATOM 1446 C CA . MET A 1 183 ? -10.586 17.312 10.695 1 97.94 183 MET A CA 1
ATOM 1447 C C . MET A 1 183 ? -10.781 18.812 10.477 1 97.94 183 MET A C 1
ATOM 1449 O O . MET A 1 183 ? -9.938 19.625 10.875 1 97.94 183 MET A O 1
ATOM 1453 N N . LEU A 1 184 ? -11.875 19.172 9.867 1 97.19 184 LEU A N 1
ATOM 1454 C CA . LEU A 1 184 ? -12.133 20.594 9.664 1 97.19 184 LEU A CA 1
ATOM 1455 C C . LEU A 1 184 ? -12.344 21.297 11 1 97.19 184 LEU A C 1
ATOM 1457 O O . LEU A 1 184 ? -11.984 22.469 11.156 1 97.19 184 LEU A O 1
ATOM 1461 N N . GLU A 1 185 ? -12.906 20.578 11.898 1 96.06 185 GLU A N 1
ATOM 1462 C CA . GLU A 1 185 ? -13.148 21.172 13.219 1 96.06 185 GLU A CA 1
ATOM 1463 C C . GLU A 1 185 ? -11.852 21.281 14.016 1 96.06 185 GLU A C 1
ATOM 1465 O O . GLU A 1 185 ? -11.695 22.203 14.82 1 96.06 185 GLU A O 1
ATOM 1470 N N . MET A 1 186 ? -10.953 20.453 13.727 1 96.19 186 MET A N 1
ATOM 1471 C CA . MET A 1 186 ? -9.734 20.359 14.531 1 96.19 186 MET A CA 1
ATOM 1472 C C . MET A 1 186 ? -8.625 21.219 13.945 1 96.19 186 MET A C 1
ATOM 1474 O O . MET A 1 186 ? -7.719 21.641 14.672 1 96.19 186 MET A O 1
ATOM 1478 N N . CYS A 1 187 ? -8.68 21.453 12.695 1 97.62 187 CYS A N 1
ATOM 1479 C CA . CYS A 1 187 ? -7.535 22.047 12.016 1 97.62 187 CYS A CA 1
ATOM 1480 C C . CYS A 1 187 ? -7.898 23.375 11.391 1 97.62 187 CYS A C 1
ATOM 1482 O O . CYS A 1 187 ? -9.023 23.562 10.922 1 97.62 187 CYS A O 1
ATOM 1484 N N . SER A 1 188 ? -6.965 24.266 11.352 1 97.25 188 SER A N 1
ATOM 1485 C CA . SER A 1 188 ? -7.133 25.547 10.688 1 97.25 188 SER A CA 1
ATOM 1486 C C . SER A 1 188 ? -6.602 25.5 9.258 1 97.25 188 SER A C 1
ATOM 1488 O O . SER A 1 188 ? -6.863 26.406 8.461 1 97.25 188 SER A O 1
ATOM 1490 N N . TYR A 1 189 ? -5.828 24.484 8.938 1 98.31 189 TYR A N 1
ATOM 1491 C CA . TYR A 1 189 ? -5.227 24.281 7.625 1 98.31 189 TYR A CA 1
ATOM 1492 C C . TYR A 1 189 ? -5.195 22.812 7.262 1 98.31 189 TYR A C 1
ATOM 1494 O O . TYR A 1 189 ? -4.898 21.953 8.109 1 98.31 189 TYR A O 1
ATOM 1502 N N . ILE A 1 190 ? -5.559 22.5 5.988 1 98.69 190 ILE A N 1
ATOM 1503 C CA . ILE A 1 190 ? -5.613 21.125 5.539 1 98.69 190 ILE A CA 1
ATOM 1504 C C . ILE A 1 190 ? -4.715 20.938 4.32 1 98.69 190 ILE A C 1
ATOM 1506 O O . ILE A 1 190 ? -4.691 21.781 3.424 1 98.69 190 ILE A O 1
ATOM 1510 N N . ILE A 1 191 ? -3.912 19.922 4.309 1 98.88 191 ILE A N 1
ATOM 1511 C CA . ILE A 1 191 ? -3.209 19.453 3.117 1 98.88 191 ILE A CA 1
ATOM 1512 C C . ILE A 1 191 ? -3.863 18.172 2.602 1 98.88 191 ILE A C 1
ATOM 1514 O O . ILE A 1 191 ? -3.83 17.141 3.27 1 98.88 191 ILE A O 1
ATOM 1518 N N . PRO A 1 192 ? -4.496 18.234 1.433 1 98.88 192 PRO A N 1
ATOM 1519 C CA . PRO A 1 192 ? -5.207 17.078 0.876 1 98.88 192 PRO A CA 1
ATOM 1520 C C . PRO A 1 192 ? -4.281 16.109 0.136 1 98.88 192 PRO A C 1
ATOM 1522 O O . PRO A 1 192 ? -3.074 16.359 0.045 1 98.88 192 PRO A O 1
ATOM 1525 N N . GLY A 1 193 ? -4.859 15.062 -0.322 1 98.88 193 GLY A N 1
ATOM 1526 C CA . GLY A 1 193 ? -4.09 14.023 -0.998 1 98.88 193 GLY A CA 1
ATOM 1527 C C . GLY A 1 193 ? -3.598 14.445 -2.369 1 98.88 193 GLY A C 1
ATOM 1528 O O . GLY A 1 193 ? -2.504 14.062 -2.787 1 98.88 193 GLY A O 1
ATOM 1529 N N . HIS A 1 194 ? -4.402 15.195 -3.012 1 98.75 194 HIS A N 1
ATOM 1530 C CA . HIS A 1 194 ? -4.102 15.492 -4.41 1 98.75 194 HIS A CA 1
ATOM 1531 C C . HIS A 1 194 ? -4.352 16.969 -4.723 1 98.75 194 HIS A C 1
ATOM 1533 O O . HIS A 1 194 ? -5.078 17.281 -5.668 1 98.75 194 HIS A O 1
ATOM 1539 N N . GLY A 1 195 ? -3.506 17.828 -4.055 1 98.5 195 GLY A N 1
ATOM 1540 C CA . GLY A 1 195 ? -3.633 19.25 -4.32 1 98.5 195 GLY A CA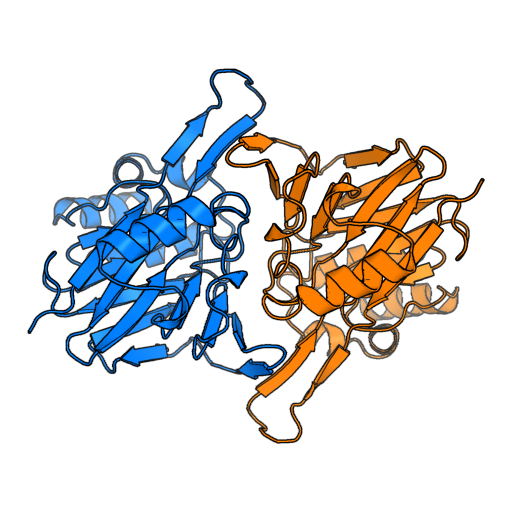 1
ATOM 1541 C C . GLY A 1 195 ? -2.902 20.125 -3.312 1 98.5 195 GLY A C 1
ATOM 1542 O O . GLY A 1 195 ? -2.143 19.609 -2.486 1 98.5 195 GLY A O 1
ATOM 1543 N N . HIS A 1 196 ? -3.133 21.438 -3.459 1 98.19 196 HIS A N 1
ATOM 1544 C CA . HIS A 1 196 ? -2.562 22.422 -2.545 1 98.19 196 HIS A CA 1
ATOM 1545 C C . HIS A 1 196 ? -3.248 22.375 -1.184 1 98.19 196 HIS A C 1
ATOM 1547 O O . HIS A 1 196 ? -4.406 21.969 -1.081 1 98.19 196 HIS A O 1
ATOM 1553 N N . GLY A 1 197 ? -2.475 22.781 -0.203 1 98.44 197 GLY A N 1
ATOM 1554 C CA . GLY A 1 197 ? -3.123 23.031 1.075 1 98.44 197 GLY A CA 1
ATOM 1555 C C . GLY A 1 197 ? -4.09 24.203 1.035 1 98.44 197 GLY A C 1
ATOM 1556 O O . GLY A 1 197 ? -4.023 25.031 0.131 1 98.44 197 GLY A O 1
ATOM 1557 N N . PHE A 1 198 ? -5.008 24.188 2.004 1 98 198 PHE A N 1
ATOM 1558 C CA . PHE A 1 198 ? -5.973 25.281 2.043 1 98 198 PHE A CA 1
ATOM 1559 C C . PHE A 1 198 ? -6.363 25.609 3.48 1 98 198 PHE A C 1
ATOM 1561 O O . PHE A 1 198 ? -6.379 24.734 4.34 1 98 198 PHE A O 1
ATOM 1568 N N . GLU A 1 199 ? -6.688 26.859 3.73 1 97.44 199 GLU A N 1
ATOM 1569 C CA . GLU A 1 199 ? -7.191 27.312 5.023 1 97.44 199 GLU A CA 1
ATOM 1570 C C . GLU A 1 199 ? -8.633 26.859 5.246 1 97.44 199 GLU A C 1
ATOM 1572 O O . GLU A 1 199 ? -9.445 26.875 4.32 1 97.44 199 GLU A O 1
ATOM 1577 N N . VAL A 1 200 ? -8.867 26.453 6.469 1 96.75 200 VAL A N 1
ATOM 1578 C CA . VAL A 1 200 ? -10.227 26.078 6.832 1 96.75 200 VAL A CA 1
ATOM 1579 C C . VAL A 1 200 ? -11.031 27.312 7.207 1 96.75 200 VAL A C 1
ATOM 1581 O O . VAL A 1 200 ? -10.586 28.125 8.016 1 96.75 200 VAL A O 1
ATOM 1584 N N . THR A 1 201 ? -12.148 27.422 6.609 1 94.5 201 THR A N 1
ATOM 1585 C CA . THR A 1 201 ? -13.039 28.531 6.945 1 94.5 201 THR A CA 1
ATOM 1586 C C . THR A 1 201 ? -14.281 28.016 7.668 1 94.5 201 THR A C 1
ATOM 1588 O O . THR A 1 201 ? -14.609 26.844 7.59 1 94.5 201 THR A O 1
ATOM 1591 N N . GLN A 1 202 ? -14.906 28.875 8.383 1 87.94 202 GLN A N 1
ATOM 1592 C CA . GLN A 1 202 ? -16.094 28.516 9.148 1 87.94 202 GLN A CA 1
ATOM 1593 C C . GLN A 1 202 ? -17.188 27.969 8.234 1 87.94 202 GLN A C 1
ATOM 1595 O O . GLN A 1 202 ? -17.922 27.047 8.617 1 87.94 202 GLN A O 1
ATOM 1600 N N . ASP A 1 203 ? -17.266 28.438 7.043 1 91.62 203 ASP A N 1
ATOM 1601 C CA . ASP A 1 203 ? -18.328 28.047 6.117 1 91.62 203 ASP A CA 1
ATOM 1602 C C . ASP A 1 203 ? -18.094 26.625 5.609 1 91.62 203 ASP A C 1
ATOM 1604 O O . ASP A 1 203 ? -19.047 25.938 5.223 1 91.62 203 ASP A O 1
ATOM 1608 N N . MET A 1 204 ? -16.859 26.188 5.609 1 93.56 204 MET A N 1
ATOM 1609 C CA . MET A 1 204 ? -16.547 24.859 5.086 1 93.56 204 MET A CA 1
ATOM 1610 C C . MET A 1 204 ? -17.156 23.781 5.961 1 93.56 204 MET A C 1
ATOM 1612 O O . MET A 1 204 ? -17.703 22.797 5.453 1 93.56 204 MET A O 1
ATOM 1616 N N . THR A 1 205 ? -17.031 23.922 7.238 1 87.75 205 THR A N 1
ATOM 1617 C CA . THR A 1 205 ? -17.594 22.938 8.164 1 87.75 205 THR A CA 1
ATOM 1618 C C . THR A 1 205 ? -19.109 22.844 8.023 1 87.75 205 THR A C 1
ATOM 1620 O O . THR A 1 205 ? -19.672 21.75 7.996 1 87.75 205 THR A O 1
ATOM 1623 N N . ALA A 1 206 ? -19.703 24 7.91 1 87.06 206 ALA A N 1
ATOM 1624 C CA . ALA A 1 206 ? -21.156 24.062 7.742 1 87.06 206 ALA A CA 1
ATOM 1625 C C . ALA A 1 206 ? -21.578 23.375 6.445 1 87.06 206 ALA A C 1
ATOM 1627 O O . ALA A 1 206 ? -22.578 22.625 6.422 1 87.06 206 ALA A O 1
ATOM 1628 N N . LYS A 1 207 ? -20.828 23.562 5.492 1 88.06 207 LYS A N 1
ATOM 1629 C CA . LYS A 1 207 ? -21.141 22.984 4.191 1 88.06 207 LYS A CA 1
ATOM 1630 C C . LYS A 1 207 ? -21.047 21.453 4.238 1 88.06 207 LYS A C 1
ATOM 1632 O O . LYS A 1 207 ? -21.891 20.75 3.682 1 88.06 207 LYS A O 1
ATOM 1637 N N . LEU A 1 208 ? -20 20.953 4.875 1 88.69 208 LEU A N 1
ATOM 1638 C CA . LEU A 1 208 ? -19.828 19.5 4.953 1 88.69 208 LEU A CA 1
ATOM 1639 C C . LEU A 1 208 ? -20.953 18.875 5.75 1 88.69 208 LEU A C 1
ATOM 1641 O O . LEU A 1 208 ? -21.438 17.781 5.398 1 88.69 208 LEU A O 1
ATOM 1645 N N . LYS A 1 209 ? -21.359 19.578 6.766 1 83.44 209 LYS A N 1
ATOM 1646 C CA . LYS A 1 209 ? -22.422 19.047 7.605 1 83.44 209 LYS A CA 1
ATOM 1647 C C . LYS A 1 209 ? -23.75 18.984 6.848 1 83.44 209 LYS A C 1
ATOM 1649 O O . LYS A 1 209 ? -24.578 18.109 7.09 1 83.44 209 LYS A O 1
ATOM 1654 N N . MET A 1 210 ? -23.891 19.875 5.887 1 79.69 210 MET A N 1
ATOM 1655 C CA . MET A 1 210 ? -25.094 19.891 5.062 1 79.69 210 MET A CA 1
ATOM 1656 C C . MET A 1 210 ? -25.094 18.719 4.078 1 79.69 210 MET A C 1
ATOM 1658 O O . MET A 1 210 ? -26.172 18.25 3.67 1 79.69 210 MET A O 1
ATOM 1662 N N . GLN A 1 211 ? -23.953 18.234 3.764 1 75.19 211 GLN A N 1
ATOM 1663 C CA . GLN A 1 211 ? -23.844 17.109 2.846 1 75.19 211 GLN A CA 1
ATOM 1664 C C . GLN A 1 211 ? -24.188 15.789 3.541 1 75.19 211 GLN A C 1
ATOM 1666 O O . GLN A 1 211 ? -24.484 14.789 2.881 1 75.19 211 GLN A O 1
ATOM 1671 N N . MET A 1 212 ? -24.047 15.688 4.852 1 69.5 212 MET A N 1
ATOM 1672 C CA . MET A 1 212 ? -24.328 14.492 5.645 1 69.5 212 MET A CA 1
ATOM 1673 C C . MET A 1 212 ? -25.828 14.266 5.789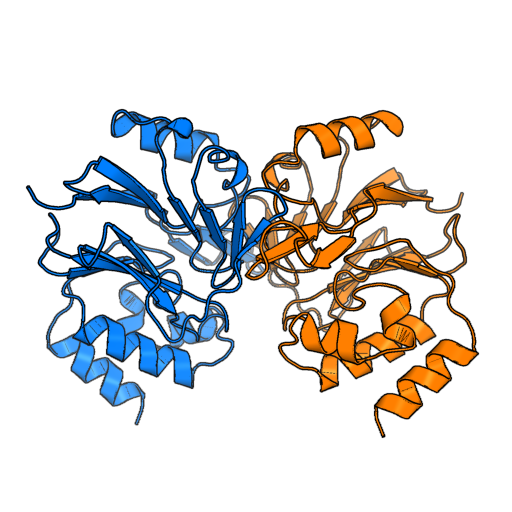 1 69.5 212 MET A C 1
ATOM 1675 O O . MET A 1 212 ? -26.25 13.164 6.141 1 69.5 212 MET A O 1
ATOM 1679 N N . VAL A 1 213 ? -26.594 15.367 5.582 1 56.28 213 VAL A N 1
ATOM 1680 C CA . VAL A 1 213 ? -28.031 15.266 5.746 1 56.28 213 VAL A CA 1
ATOM 1681 C C . VAL A 1 213 ? -28.656 14.75 4.453 1 56.28 213 VAL A C 1
ATOM 1683 O O . VAL A 1 213 ? -28.234 15.117 3.355 1 56.28 213 VAL A O 1
ATOM 1686 N N . MET B 1 1 ? 6.582 -25.047 -24.031 1 81.25 1 MET B N 1
ATOM 1687 C CA . MET B 1 1 ? 7.305 -25.031 -22.766 1 81.25 1 MET B CA 1
ATOM 1688 C C . MET B 1 1 ? 6.434 -24.484 -21.641 1 81.25 1 MET B C 1
ATOM 1690 O O . MET B 1 1 ? 5.57 -23.641 -21.891 1 81.25 1 MET B O 1
ATOM 1694 N N . SER B 1 2 ? 6.531 -25.031 -20.453 1 92.88 2 SER B N 1
ATOM 1695 C CA . SER B 1 2 ? 5.68 -24.672 -19.328 1 92.88 2 SER B CA 1
ATOM 1696 C C . SER B 1 2 ? 6.094 -23.312 -18.734 1 92.88 2 SER B C 1
ATOM 1698 O O . SER B 1 2 ? 7.238 -22.891 -18.906 1 92.88 2 SER B O 1
ATOM 1700 N N . ASN B 1 3 ? 5.145 -22.609 -18.297 1 97.94 3 ASN B N 1
ATOM 1701 C CA . ASN B 1 3 ? 5.461 -21.438 -17.484 1 97.94 3 ASN B CA 1
ATOM 1702 C C . ASN B 1 3 ? 6.164 -21.844 -16.188 1 97.94 3 ASN B C 1
ATOM 1704 O O . ASN B 1 3 ? 5.848 -22.875 -15.602 1 97.94 3 ASN B O 1
ATOM 1708 N N . LYS B 1 4 ? 7.117 -21.078 -15.852 1 98.38 4 LYS B N 1
ATOM 1709 C CA . LYS B 1 4 ? 7.887 -21.391 -14.648 1 98.38 4 LYS B CA 1
ATOM 1710 C C . LYS B 1 4 ? 7.512 -20.469 -13.5 1 98.38 4 LYS B C 1
ATOM 1712 O O . LYS B 1 4 ? 7.578 -19.234 -13.641 1 98.38 4 LYS B O 1
ATOM 1717 N N . VAL B 1 5 ? 7.09 -21.062 -12.422 1 98.81 5 VAL B N 1
ATOM 1718 C CA . VAL B 1 5 ? 6.793 -20.344 -11.188 1 98.81 5 VAL B CA 1
ATOM 1719 C C . VAL B 1 5 ? 7.852 -20.656 -10.133 1 98.81 5 VAL B C 1
ATOM 1721 O O . VAL B 1 5 ? 8.102 -21.828 -9.836 1 98.81 5 VAL B O 1
ATOM 1724 N N . SER B 1 6 ? 8.469 -19.625 -9.617 1 98.75 6 SER B N 1
ATOM 1725 C CA . SER B 1 6 ? 9.5 -19.766 -8.594 1 98.75 6 SER B CA 1
ATOM 1726 C C . SER B 1 6 ? 9.258 -18.828 -7.426 1 98.75 6 SER B C 1
ATOM 1728 O O . SER B 1 6 ? 8.906 -17.656 -7.625 1 98.75 6 SER B O 1
ATOM 1730 N N . ILE B 1 7 ? 9.383 -19.375 -6.238 1 98.69 7 ILE B N 1
ATOM 1731 C CA . ILE B 1 7 ? 9.32 -18.516 -5.066 1 98.69 7 ILE B CA 1
ATOM 1732 C C . ILE B 1 7 ? 10.68 -17.859 -4.832 1 98.69 7 ILE B C 1
ATOM 1734 O O . ILE B 1 7 ? 11.672 -18.547 -4.586 1 98.69 7 ILE B O 1
ATOM 1738 N N . LEU B 1 8 ? 10.758 -16.547 -4.938 1 98.88 8 LEU B N 1
ATOM 1739 C CA . LEU B 1 8 ? 11.992 -15.805 -4.73 1 98.88 8 LEU B CA 1
ATOM 1740 C C . LEU B 1 8 ? 12.352 -15.734 -3.25 1 98.88 8 LEU B C 1
ATOM 1742 O O . LEU B 1 8 ? 13.531 -15.766 -2.889 1 98.88 8 LEU B O 1
ATOM 1746 N N . SER B 1 9 ? 11.391 -15.539 -2.422 1 98.75 9 SER B N 1
ATOM 1747 C CA . SER B 1 9 ? 11.492 -15.516 -0.966 1 98.75 9 SER B CA 1
ATOM 1748 C C . SER B 1 9 ? 10.273 -16.141 -0.312 1 98.75 9 SER B C 1
ATOM 1750 O O . SER B 1 9 ? 9.133 -15.812 -0.654 1 98.75 9 SER B O 1
ATOM 1752 N N . VAL B 1 10 ? 10.492 -17.078 0.577 1 98.81 10 VAL B N 1
ATOM 1753 C CA . VAL B 1 10 ? 9.398 -17.688 1.328 1 98.81 10 VAL B CA 1
ATOM 1754 C C . VAL B 1 10 ? 9.008 -16.781 2.498 1 98.81 10 VAL B C 1
ATOM 1756 O O . VAL B 1 10 ? 9.867 -16.391 3.297 1 98.81 10 VAL B O 1
ATOM 1759 N N . GLY B 1 11 ? 7.742 -16.422 2.553 1 98.81 11 GLY B N 1
ATOM 1760 C CA . GLY B 1 11 ? 7.266 -15.523 3.59 1 98.81 11 GLY B CA 1
ATOM 1761 C C . GLY B 1 11 ? 7.047 -16.203 4.926 1 98.81 11 GLY B C 1
ATOM 1762 O O . GLY B 1 11 ? 7.207 -17.422 5.035 1 98.81 11 GLY B O 1
ATOM 1763 N N . TYR B 1 12 ? 6.734 -15.391 5.875 1 98.62 12 TYR B N 1
ATOM 1764 C CA . TYR B 1 12 ? 6.438 -15.852 7.227 1 98.62 12 TYR B CA 1
ATOM 1765 C C . TYR B 1 12 ? 5.609 -14.82 7.984 1 98.62 12 TYR B C 1
ATOM 1767 O O . TYR B 1 12 ? 5.562 -13.648 7.602 1 98.62 12 TYR B O 1
ATOM 1775 N N . SER B 1 13 ? 4.906 -15.25 8.93 1 97.44 13 SER B N 1
ATOM 1776 C CA . SER B 1 13 ? 4.199 -14.453 9.922 1 97.44 13 SER B CA 1
ATOM 1777 C C . SER B 1 13 ? 4.168 -15.148 11.273 1 97.44 13 SER B C 1
ATOM 1779 O O . SER B 1 13 ? 3.641 -16.25 11.398 1 97.44 13 SER B O 1
ATOM 1781 N N . ARG B 1 14 ? 4.766 -14.539 12.227 1 95.88 14 ARG B N 1
ATOM 1782 C CA . ARG B 1 14 ? 4.883 -15.148 13.547 1 95.88 14 ARG B CA 1
ATOM 1783 C C . ARG B 1 14 ? 5.012 -14.086 14.633 1 95.88 14 ARG B C 1
ATOM 1785 O O . ARG B 1 14 ? 5.422 -12.953 14.359 1 95.88 14 ARG B O 1
ATOM 1792 N N . PRO B 1 15 ? 4.625 -14.461 15.852 1 94.69 15 PRO B N 1
ATOM 1793 C CA . PRO B 1 15 ? 4.871 -13.523 16.953 1 94.69 15 PRO B CA 1
ATOM 1794 C C . PRO B 1 15 ? 6.348 -13.156 17.094 1 94.69 15 PRO B C 1
ATOM 1796 O O . PRO B 1 15 ? 7.223 -13.977 16.781 1 94.69 15 PRO B O 1
ATOM 1799 N N . ASP B 1 16 ? 6.535 -11.93 17.484 1 95.12 16 ASP B N 1
ATOM 1800 C CA . ASP B 1 16 ? 7.898 -11.508 17.797 1 95.12 16 ASP B CA 1
ATOM 1801 C C . ASP B 1 16 ? 8.359 -12.086 19.141 1 95.12 16 ASP B C 1
ATOM 1803 O O . ASP B 1 16 ? 7.809 -11.75 20.188 1 95.12 16 ASP B O 1
ATOM 1807 N N . THR B 1 17 ? 9.312 -12.859 19.188 1 93 17 THR B N 1
ATOM 1808 C CA .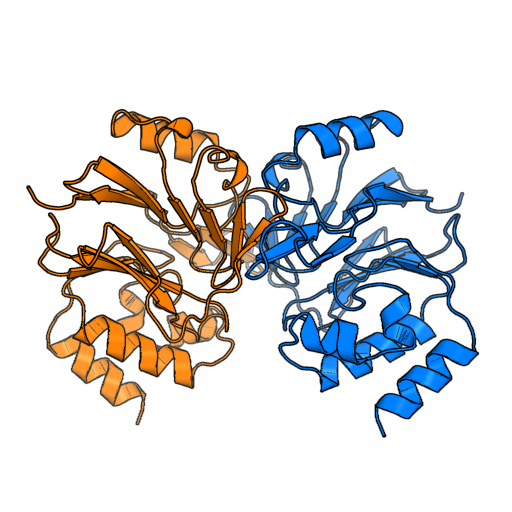 THR B 1 17 ? 9.758 -13.555 20.391 1 93 17 THR B CA 1
ATOM 1809 C C . THR B 1 17 ? 10.398 -12.578 21.375 1 93 17 THR B C 1
ATOM 1811 O O . THR B 1 17 ? 10.445 -12.836 22.578 1 93 17 THR B O 1
ATOM 1814 N N . ASP B 1 18 ? 10.875 -11.438 20.922 1 92.81 18 ASP B N 1
ATOM 1815 C CA . ASP B 1 18 ? 11.602 -10.484 21.766 1 92.81 18 ASP B CA 1
ATOM 1816 C C . ASP B 1 18 ? 10.672 -9.391 22.281 1 92.81 18 ASP B C 1
ATOM 1818 O O . ASP B 1 18 ? 11.039 -8.633 23.188 1 92.81 18 ASP B O 1
ATOM 1822 N N . ASN B 1 19 ? 9.57 -9.266 21.656 1 91.75 19 ASN B N 1
ATOM 1823 C CA . ASN B 1 19 ? 8.609 -8.219 22.016 1 91.75 19 ASN B CA 1
ATOM 1824 C C . ASN B 1 19 ? 7.172 -8.688 21.828 1 91.75 19 ASN B C 1
ATOM 1826 O O . ASN B 1 19 ? 6.699 -8.805 20.703 1 91.75 19 ASN B O 1
ATOM 1830 N N . THR B 1 20 ? 6.492 -8.797 22.828 1 89.25 20 THR B N 1
ATOM 1831 C CA . THR B 1 20 ? 5.156 -9.391 22.797 1 89.25 20 THR B CA 1
ATOM 1832 C C . THR B 1 20 ? 4.16 -8.43 22.156 1 89.25 20 THR B C 1
ATOM 1834 O O . THR B 1 20 ? 3.053 -8.836 21.781 1 89.25 20 THR B O 1
ATOM 1837 N N . ASN B 1 21 ? 4.543 -7.27 21.938 1 93.38 21 ASN B N 1
ATOM 1838 C CA . ASN B 1 21 ? 3.633 -6.289 21.359 1 93.38 21 ASN B CA 1
ATOM 1839 C C . ASN B 1 21 ? 3.906 -6.078 19.875 1 93.38 21 ASN B C 1
ATOM 1841 O O . ASN B 1 21 ? 3.662 -4.996 19.344 1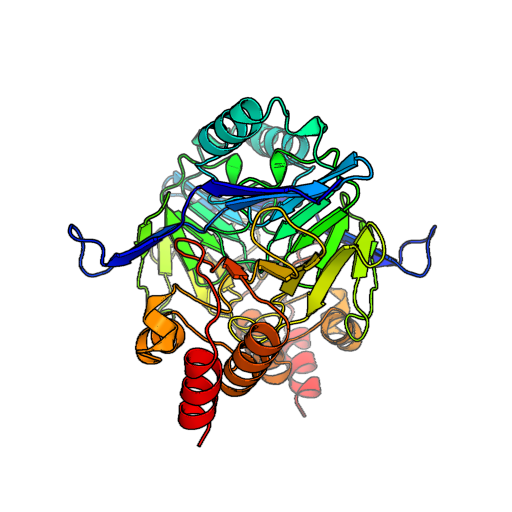 93.38 21 ASN B O 1
ATOM 1845 N N . SER B 1 22 ? 4.523 -7.098 19.328 1 96.25 22 SER B N 1
ATOM 1846 C CA . SER B 1 22 ? 4.824 -6.98 17.906 1 96.25 22 SER B CA 1
ATOM 1847 C C . SER B 1 22 ? 4.82 -8.344 17.219 1 96.25 22 SER B C 1
ATOM 1849 O O . SER B 1 22 ? 4.766 -9.375 17.891 1 96.25 22 SER B O 1
ATOM 1851 N N . MET B 1 23 ? 4.73 -8.289 15.945 1 97 23 MET B N 1
ATOM 1852 C CA . MET B 1 23 ? 4.816 -9.461 15.078 1 97 23 MET B CA 1
ATOM 1853 C C . MET B 1 23 ? 5.992 -9.336 14.117 1 97 23 MET B C 1
ATOM 1855 O O . MET B 1 23 ? 6.465 -8.234 13.844 1 97 23 MET B O 1
ATOM 1859 N N . ARG B 1 24 ? 6.477 -10.5 13.656 1 98.12 24 ARG B N 1
ATOM 1860 C CA . ARG B 1 24 ? 7.434 -10.57 12.555 1 98.12 24 ARG B CA 1
ATOM 1861 C C . ARG B 1 24 ? 6.789 -11.156 11.305 1 98.12 24 ARG B C 1
ATOM 1863 O O . ARG B 1 24 ? 6.16 -12.211 11.359 1 98.12 24 ARG B O 1
ATOM 1870 N N . ALA B 1 25 ? 6.875 -10.406 10.258 1 98.5 25 ALA B N 1
ATOM 1871 C CA . ALA B 1 25 ? 6.219 -10.898 9.047 1 98.5 25 ALA B CA 1
ATOM 1872 C C . ALA B 1 25 ? 6.914 -10.375 7.793 1 98.5 25 ALA B C 1
ATOM 1874 O O . ALA B 1 25 ? 7.539 -9.312 7.816 1 98.5 25 ALA B O 1
ATOM 1875 N N . ASN B 1 26 ? 6.914 -11.133 6.797 1 98.88 26 ASN B N 1
ATOM 1876 C CA . ASN B 1 26 ? 7.27 -10.789 5.426 1 98.88 26 ASN B CA 1
ATOM 1877 C C . ASN B 1 26 ? 6.531 -11.664 4.418 1 98.88 26 ASN B C 1
ATOM 1879 O O . ASN B 1 26 ? 6.145 -12.789 4.734 1 98.88 26 ASN B O 1
ATOM 1883 N N . CYS B 1 27 ? 6.316 -11.133 3.27 1 98.88 27 CYS B N 1
ATOM 1884 C CA . CYS B 1 27 ? 5.5 -11.859 2.305 1 98.88 27 CYS B CA 1
ATOM 1885 C C . CYS B 1 27 ? 6.332 -12.898 1.56 1 98.88 27 CYS B C 1
ATOM 1887 O O . CYS B 1 27 ? 7.562 -12.836 1.565 1 98.88 27 CYS B O 1
ATOM 1889 N N . SER B 1 28 ? 5.652 -13.875 0.977 1 98.94 28 SER B N 1
ATOM 1890 C CA . SER B 1 28 ? 6.242 -14.648 -0.108 1 98.94 28 SER B CA 1
ATOM 1891 C C . SER B 1 28 ? 6.336 -13.828 -1.389 1 98.94 28 SER B C 1
ATOM 1893 O O . SER B 1 28 ? 5.367 -13.18 -1.785 1 98.94 28 SER B O 1
ATOM 1895 N N . SER B 1 29 ? 7.469 -13.797 -1.952 1 98.94 29 SER B N 1
ATOM 1896 C CA . SER B 1 29 ? 7.68 -13.172 -3.256 1 98.94 29 SER B CA 1
ATOM 1897 C C . SER B 1 29 ? 7.871 -14.227 -4.344 1 98.94 29 SER B C 1
ATOM 1899 O O . SER B 1 29 ? 8.602 -15.195 -4.152 1 98.94 29 SER B O 1
ATOM 1901 N N . THR B 1 30 ? 7.188 -13.992 -5.5 1 98.94 30 THR B N 1
ATOM 1902 C CA . THR B 1 30 ? 7.137 -15.023 -6.531 1 98.94 30 THR B CA 1
ATOM 1903 C C . THR B 1 30 ? 7.574 -14.461 -7.879 1 98.94 30 THR B C 1
ATOM 1905 O O . THR B 1 30 ? 7.227 -13.336 -8.234 1 98.94 30 THR B O 1
ATOM 1908 N N . LEU B 1 31 ? 8.336 -15.242 -8.609 1 98.94 31 LEU B N 1
ATOM 1909 C CA . LEU B 1 31 ? 8.703 -14.969 -9.992 1 98.94 31 LEU B CA 1
ATOM 1910 C C . LEU B 1 31 ? 7.961 -15.898 -10.945 1 98.94 31 LEU B C 1
ATOM 1912 O O . LEU B 1 31 ? 7.93 -17.109 -10.734 1 98.94 31 LEU B O 1
ATOM 1916 N N . ILE B 1 32 ? 7.301 -15.336 -11.922 1 98.94 32 ILE B N 1
ATOM 1917 C CA . ILE B 1 32 ? 6.66 -16.078 -13 1 98.94 32 ILE B CA 1
ATOM 1918 C C . ILE B 1 32 ? 7.367 -15.797 -14.32 1 98.94 32 ILE B C 1
ATOM 1920 O O . ILE B 1 32 ? 7.477 -14.641 -14.734 1 98.94 32 ILE B O 1
ATOM 1924 N N . GLN B 1 33 ? 7.895 -16.797 -14.93 1 98.75 33 GLN B N 1
ATOM 1925 C CA . GLN B 1 33 ? 8.477 -16.719 -16.266 1 98.75 33 GLN B CA 1
ATOM 1926 C C . GLN B 1 33 ? 7.645 -17.516 -17.266 1 98.75 33 GLN B C 1
ATOM 1928 O O . GLN B 1 33 ? 7.637 -18.75 -17.234 1 98.75 33 GLN B O 1
ATOM 1933 N N . THR B 1 34 ? 7.016 -16.797 -18.156 1 98.25 34 THR B N 1
ATOM 1934 C CA . THR B 1 34 ? 6.125 -17.5 -19.078 1 98.25 34 THR B CA 1
ATOM 1935 C C . THR B 1 34 ? 6.906 -18.047 -20.266 1 98.25 34 THR B C 1
ATOM 1937 O O . THR B 1 34 ? 8 -17.562 -20.578 1 98.25 34 THR B O 1
ATOM 1940 N N . SER B 1 35 ? 6.32 -18.969 -20.938 1 96 35 SER B N 1
ATOM 1941 C CA . SER B 1 35 ? 6.926 -19.547 -22.125 1 96 35 SER B CA 1
ATOM 1942 C C . SER B 1 35 ? 7.047 -18.531 -23.25 1 96 35 SER B C 1
ATOM 1944 O O . SER B 1 35 ? 7.875 -18.688 -24.156 1 96 35 SER B O 1
ATOM 1946 N N . ASN B 1 36 ? 6.266 -17.438 -23.188 1 96.94 36 ASN B N 1
ATOM 1947 C CA . ASN B 1 36 ? 6.285 -16.391 -24.219 1 96.94 36 ASN B CA 1
ATOM 1948 C C . ASN B 1 36 ? 7.258 -15.273 -23.859 1 96.94 36 ASN B C 1
ATOM 1950 O O . ASN B 1 36 ? 7.32 -14.258 -24.562 1 96.94 36 ASN B O 1
ATOM 1954 N N . GLY B 1 37 ? 7.934 -15.422 -22.734 1 97.19 37 GLY B N 1
ATOM 1955 C CA . GLY B 1 37 ? 9.008 -14.5 -22.422 1 97.19 37 GLY B CA 1
ATOM 1956 C C . GLY B 1 37 ? 8.57 -13.359 -21.516 1 97.19 37 GLY B C 1
ATOM 1957 O O . GLY B 1 37 ? 9.32 -12.406 -21.297 1 97.19 37 GLY B O 1
ATOM 1958 N N . VAL B 1 38 ? 7.367 -13.477 -20.984 1 98.44 38 VAL B N 1
ATOM 1959 C CA . VAL B 1 38 ? 6.883 -12.461 -20.047 1 98.44 38 VAL B CA 1
ATOM 1960 C C . VAL B 1 38 ? 7.32 -12.805 -18.625 1 98.44 38 VAL B C 1
ATOM 1962 O O . VAL B 1 38 ? 7.105 -13.93 -18.156 1 98.44 38 VAL B O 1
ATOM 1965 N N . ASN B 1 39 ? 7.98 -11.836 -17.922 1 98.88 39 ASN B N 1
ATOM 1966 C CA . ASN B 1 39 ? 8.398 -11.984 -16.531 1 98.88 39 ASN B CA 1
ATOM 1967 C C . ASN B 1 39 ? 7.527 -11.148 -15.602 1 98.88 39 ASN B C 1
ATOM 1969 O O . ASN B 1 39 ? 7.332 -9.953 -15.828 1 98.88 39 ASN B O 1
ATOM 1973 N N . VAL B 1 40 ? 7.027 -11.828 -14.578 1 98.94 40 VAL B N 1
ATOM 1974 C CA . VAL B 1 40 ? 6.168 -11.188 -13.594 1 98.94 40 VAL B CA 1
ATOM 1975 C C . VAL B 1 40 ? 6.73 -11.414 -12.188 1 98.94 40 VAL B C 1
ATOM 1977 O O . VAL B 1 40 ? 7.152 -12.523 -11.859 1 98.94 40 VAL B O 1
ATOM 1980 N N . VAL B 1 41 ? 6.812 -10.375 -11.406 1 98.94 41 VAL B N 1
ATOM 1981 C CA . VAL B 1 41 ? 7.09 -10.508 -9.984 1 98.94 41 VAL B CA 1
ATOM 1982 C C . VAL B 1 41 ? 5.828 -10.211 -9.18 1 98.94 41 VAL B C 1
ATOM 1984 O O . VAL B 1 41 ? 5.137 -9.219 -9.445 1 98.94 41 VAL B O 1
ATOM 1987 N N . VAL B 1 42 ? 5.504 -11.102 -8.273 1 99 42 VAL B N 1
ATOM 1988 C CA . VAL B 1 42 ? 4.324 -10.93 -7.426 1 99 42 VAL B CA 1
ATOM 1989 C C . VAL B 1 42 ? 4.758 -10.672 -5.984 1 99 42 VAL B C 1
ATOM 1991 O O . VAL B 1 42 ? 5.453 -11.492 -5.379 1 99 42 VAL B O 1
ATOM 1994 N N . ASP B 1 43 ? 4.324 -9.492 -5.41 1 98.94 43 ASP B N 1
ATOM 1995 C CA . ASP B 1 43 ? 4.637 -9.031 -4.062 1 98.94 43 ASP B CA 1
ATOM 1996 C C . ASP B 1 43 ? 6.141 -8.82 -3.893 1 98.94 43 ASP B C 1
ATOM 1998 O O . ASP B 1 43 ? 6.934 -9.727 -4.164 1 98.94 43 ASP B O 1
ATOM 2002 N N . THR B 1 44 ? 6.535 -7.676 -3.369 1 98.94 44 THR B N 1
ATOM 2003 C CA . THR B 1 44 ? 7.922 -7.25 -3.518 1 98.94 44 THR B CA 1
ATOM 2004 C C . THR B 1 44 ? 8.57 -7.031 -2.154 1 98.94 44 THR B C 1
ATOM 2006 O O . THR B 1 44 ? 9.477 -6.207 -2.016 1 98.94 44 THR B O 1
ATOM 2009 N N . MET B 1 45 ? 8 -7.672 -1.134 1 98.88 45 MET B N 1
ATOM 2010 C CA . MET B 1 45 ? 8.594 -7.691 0.2 1 98.88 45 MET B CA 1
ATOM 2011 C C . MET B 1 45 ? 8.602 -6.293 0.809 1 98.88 45 MET B C 1
ATOM 2013 O O . MET B 1 45 ? 7.691 -5.5 0.57 1 98.88 45 MET B O 1
ATOM 2017 N N . THR B 1 46 ? 9.508 -6.031 1.854 1 98.88 46 THR B N 1
ATOM 2018 C CA . THR B 1 46 ? 9.516 -4.758 2.562 1 98.88 46 THR B CA 1
ATOM 2019 C C . THR B 1 46 ? 10.445 -3.76 1.87 1 98.88 46 THR B C 1
ATOM 2021 O O . THR B 1 46 ? 11.242 -4.141 1.015 1 98.88 46 THR B O 1
ATOM 2024 N N . SER B 1 47 ? 10.383 -2.52 2.336 1 98.88 47 SER B N 1
ATOM 2025 C CA . SER B 1 47 ? 11.227 -1.456 1.802 1 98.88 47 SER B CA 1
ATOM 2026 C C . SER B 1 47 ? 12.703 -1.74 2.061 1 98.88 47 SER B C 1
ATOM 2028 O O . SER B 1 47 ? 13.578 -1.138 1.433 1 98.88 47 SER B O 1
ATOM 2030 N N . TRP B 1 48 ? 13.023 -2.629 2.965 1 98.88 48 TRP B N 1
ATOM 2031 C CA . TRP B 1 48 ? 14.391 -2.926 3.375 1 98.88 48 TRP B CA 1
ATOM 2032 C C . TRP B 1 48 ? 14.953 -4.098 2.582 1 98.88 48 TRP B C 1
ATOM 2034 O O . TRP B 1 48 ? 16.141 -4.418 2.695 1 98.88 48 TRP B O 1
ATOM 2044 N N . ASP B 1 49 ? 14.164 -4.66 1.684 1 98.94 49 ASP B N 1
ATOM 2045 C CA . ASP B 1 49 ? 14.539 -5.949 1.111 1 98.94 49 ASP B CA 1
ATOM 2046 C C . ASP B 1 49 ? 15.031 -5.793 -0.325 1 98.94 49 ASP B C 1
ATOM 2048 O O . ASP B 1 49 ? 15.094 -6.77 -1.075 1 98.94 49 ASP B O 1
ATOM 2052 N N . GLY B 1 50 ? 15.367 -4.613 -0.701 1 98.75 50 GLY B N 1
ATOM 2053 C CA . GLY B 1 50 ? 15.758 -4.367 -2.078 1 98.75 50 GLY B CA 1
ATOM 2054 C C . GLY B 1 50 ? 16.906 -5.25 -2.535 1 98.75 50 GLY B C 1
ATOM 2055 O O . GLY B 1 50 ? 16.844 -5.871 -3.598 1 98.75 50 GLY B O 1
ATOM 2056 N N . GLU B 1 51 ? 17.922 -5.301 -1.748 1 98.5 51 GLU B N 1
ATOM 2057 C CA . GLU B 1 51 ? 19.109 -6.078 -2.119 1 98.5 51 GLU B CA 1
ATOM 2058 C C . GLU B 1 51 ? 18.797 -7.57 -2.146 1 98.5 51 GLU B C 1
ATOM 2060 O O . GLU B 1 51 ? 19.25 -8.289 -3.043 1 98.5 51 GLU B O 1
ATOM 2065 N N . VAL B 1 52 ? 18.016 -8.031 -1.169 1 98.62 52 VAL B N 1
ATOM 2066 C CA . VAL B 1 52 ? 17.609 -9.43 -1.121 1 98.62 52 VAL B CA 1
ATOM 2067 C C . VAL B 1 52 ? 16.844 -9.797 -2.393 1 98.62 52 VAL B C 1
ATOM 2069 O O . VAL B 1 52 ? 17.125 -10.82 -3.02 1 98.62 52 VAL B O 1
ATOM 2072 N N . LEU B 1 53 ? 15.93 -8.961 -2.773 1 98.69 53 LEU B N 1
ATOM 2073 C CA . LEU B 1 53 ? 15.109 -9.234 -3.945 1 98.69 53 LEU B CA 1
ATOM 2074 C C . LEU B 1 53 ? 15.953 -9.211 -5.219 1 98.69 53 LEU B C 1
ATOM 2076 O O . LEU B 1 53 ? 15.781 -10.062 -6.098 1 98.69 53 LEU B O 1
ATOM 2080 N N . ARG B 1 54 ? 16.906 -8.297 -5.363 1 98.75 54 ARG B N 1
ATOM 2081 C CA . ARG B 1 54 ? 17.812 -8.227 -6.508 1 98.75 54 ARG B CA 1
ATOM 2082 C C . ARG B 1 54 ? 18.641 -9.492 -6.625 1 98.75 54 ARG B C 1
ATOM 2084 O O . ARG B 1 54 ? 18.797 -10.039 -7.719 1 98.75 54 ARG B O 1
ATOM 2091 N N . GLN B 1 55 ? 19.156 -9.906 -5.516 1 98.81 55 GLN B N 1
ATOM 2092 C CA . GLN B 1 55 ? 19.984 -11.102 -5.504 1 98.81 55 GLN B CA 1
ATOM 2093 C C . GLN B 1 55 ? 19.188 -12.336 -5.891 1 98.81 55 GLN B C 1
ATOM 2095 O O . GLN B 1 55 ? 19.672 -13.203 -6.617 1 98.81 55 GLN B O 1
ATOM 2100 N N . ASN B 1 56 ? 18 -12.406 -5.375 1 98.75 56 ASN B N 1
ATOM 2101 C CA . ASN B 1 56 ? 17.156 -13.547 -5.707 1 98.75 56 ASN B CA 1
ATOM 2102 C C . ASN B 1 56 ? 16.797 -13.57 -7.188 1 98.75 56 ASN B C 1
ATOM 2104 O O . ASN B 1 56 ? 16.719 -14.641 -7.793 1 98.75 56 ASN B O 1
ATOM 2108 N N . LEU B 1 57 ? 16.578 -12.422 -7.789 1 98.81 57 LEU B N 1
ATOM 2109 C CA . LEU B 1 57 ? 16.328 -12.336 -9.227 1 98.81 57 LEU B CA 1
ATOM 2110 C C . LEU B 1 57 ? 17.562 -12.781 -10.008 1 98.81 57 LEU B C 1
ATOM 2112 O O . LEU B 1 57 ? 17.438 -13.492 -11.008 1 98.81 57 LEU B O 1
ATOM 2116 N N . LYS B 1 58 ? 18.672 -12.383 -9.523 1 98.75 58 LYS B N 1
ATOM 2117 C CA . LYS B 1 58 ? 19.938 -12.711 -10.188 1 98.75 58 LYS B CA 1
ATOM 2118 C C . LYS B 1 58 ? 20.141 -14.219 -10.273 1 98.75 58 LYS B C 1
ATOM 2120 O O . LYS B 1 58 ? 20.703 -14.727 -11.242 1 98.75 58 LYS B O 1
ATOM 2125 N N . LYS B 1 59 ? 19.703 -14.93 -9.227 1 98.62 59 LYS B N 1
ATOM 2126 C CA . LYS B 1 59 ? 19.797 -16.391 -9.227 1 98.62 59 LYS B CA 1
ATOM 2127 C C . LYS B 1 59 ? 19.031 -16.984 -10.406 1 98.62 59 LYS B C 1
ATOM 2129 O O . LYS B 1 59 ? 19.266 -18.125 -10.781 1 98.62 59 LYS B O 1
ATOM 2134 N N . HIS B 1 60 ? 18.156 -16.25 -10.984 1 98.44 60 HIS B N 1
ATOM 2135 C CA . HIS B 1 60 ? 17.406 -16.672 -12.156 1 98.44 60 HIS B CA 1
ATOM 2136 C C . HIS B 1 60 ? 17.906 -15.984 -13.422 1 98.44 60 HIS B C 1
ATOM 2138 O O . HIS B 1 60 ? 17.203 -15.969 -14.438 1 98.44 60 HIS B O 1
ATOM 2144 N N . ASN B 1 61 ? 19.047 -15.336 -13.281 1 98.44 61 ASN B N 1
ATOM 2145 C CA . ASN B 1 61 ? 19.688 -14.625 -14.375 1 98.44 61 ASN B CA 1
ATOM 2146 C C . ASN B 1 61 ? 18.844 -13.461 -14.875 1 98.44 61 ASN B C 1
ATOM 2148 O O . ASN B 1 61 ? 18.734 -13.234 -16.078 1 98.44 61 ASN B O 1
ATOM 2152 N N . LEU B 1 62 ? 18.172 -12.836 -13.961 1 98.81 62 LEU B N 1
ATOM 2153 C CA . LEU B 1 62 ? 17.344 -11.68 -14.273 1 98.81 62 LEU B CA 1
ATOM 2154 C C . LEU B 1 62 ? 17.781 -10.461 -13.469 1 98.81 62 LEU B C 1
ATOM 2156 O O . LEU B 1 62 ? 18.359 -10.602 -12.391 1 98.81 62 LEU B O 1
ATOM 2160 N N . GLU B 1 63 ? 17.531 -9.328 -14.023 1 98.75 63 GLU B N 1
ATOM 2161 C CA . GLU B 1 63 ? 17.609 -8.031 -13.359 1 98.75 63 GLU B CA 1
ATOM 2162 C C . GLU B 1 63 ? 16.25 -7.367 -13.273 1 98.75 63 GLU B C 1
ATOM 2164 O O . GLU B 1 63 ? 15.328 -7.734 -14.008 1 98.75 63 GLU B O 1
ATOM 2169 N N . PRO B 1 64 ? 16.141 -6.398 -12.383 1 98.81 64 PRO B N 1
ATOM 2170 C CA . PRO B 1 64 ? 14.844 -5.719 -12.273 1 98.81 64 PRO B CA 1
ATOM 2171 C C . PRO B 1 64 ? 14.32 -5.215 -13.617 1 98.81 64 PRO B C 1
ATOM 2173 O O . PRO B 1 64 ? 13.117 -5.273 -13.883 1 98.81 64 PRO B O 1
ATOM 2176 N N . LYS B 1 65 ? 15.18 -4.785 -14.469 1 98.62 65 LYS B N 1
ATOM 2177 C CA . LYS B 1 65 ? 14.773 -4.223 -15.75 1 98.62 65 LYS B CA 1
ATOM 2178 C C . LYS B 1 65 ? 14.133 -5.285 -16.641 1 98.62 65 LYS B C 1
ATOM 2180 O O . LYS B 1 65 ? 13.492 -4.965 -17.641 1 98.62 65 LYS B O 1
ATOM 2185 N N . ASP B 1 66 ? 14.336 -6.539 -16.344 1 98.81 66 ASP B N 1
ATOM 2186 C CA . ASP B 1 66 ? 13.844 -7.648 -17.141 1 98.81 66 ASP B CA 1
ATOM 2187 C C . ASP B 1 66 ? 12.406 -8 -16.766 1 98.81 66 ASP B C 1
ATOM 2189 O O . ASP B 1 66 ? 11.781 -8.852 -17.406 1 98.81 66 ASP B O 1
ATOM 2193 N N . ILE B 1 67 ? 11.844 -7.336 -15.758 1 98.94 67 ILE B N 1
ATOM 2194 C CA . ILE B 1 67 ? 10.5 -7.641 -15.266 1 98.94 67 ILE B CA 1
ATOM 2195 C C . ILE B 1 67 ? 9.469 -6.812 -16.031 1 98.94 67 ILE B C 1
ATOM 2197 O O . ILE B 1 67 ? 9.586 -5.59 -16.125 1 98.94 67 ILE B O 1
ATOM 2201 N N . HIS B 1 68 ? 8.469 -7.496 -16.547 1 98.94 68 HIS B N 1
ATOM 2202 C CA . HIS B 1 68 ? 7.461 -6.855 -17.375 1 98.94 68 HIS B CA 1
ATOM 2203 C C . HIS B 1 68 ? 6.289 -6.352 -16.547 1 98.94 68 HIS B C 1
ATOM 2205 O O . HIS B 1 68 ? 5.703 -5.312 -16.859 1 98.94 68 HIS B O 1
ATOM 2211 N N . TYR B 1 69 ? 5.914 -7.094 -15.523 1 98.88 69 TYR B N 1
ATOM 2212 C CA . TYR B 1 69 ? 4.828 -6.711 -14.625 1 98.88 69 TYR B CA 1
ATOM 2213 C C . TYR B 1 69 ? 5.219 -6.934 -13.172 1 98.88 69 TYR B C 1
ATOM 2215 O O . TYR B 1 69 ? 5.867 -7.93 -12.836 1 98.88 69 TYR B O 1
ATOM 2223 N N . VAL B 1 70 ? 4.797 -6.047 -12.352 1 98.94 70 VAL B N 1
ATOM 2224 C CA . VAL B 1 70 ? 4.801 -6.223 -10.898 1 98.94 70 VAL B CA 1
ATOM 2225 C C . VAL B 1 70 ? 3.367 -6.254 -10.375 1 98.94 70 VAL B C 1
ATOM 2227 O O . VAL B 1 70 ? 2.58 -5.344 -10.648 1 98.94 70 VAL B O 1
ATOM 2230 N N . VAL B 1 71 ? 3.037 -7.312 -9.711 1 98.94 71 VAL B N 1
ATOM 2231 C CA . VAL B 1 71 ? 1.695 -7.438 -9.148 1 98.94 71 VAL B CA 1
ATOM 2232 C C . VAL B 1 71 ? 1.782 -7.59 -7.629 1 98.94 71 VAL B C 1
ATOM 2234 O O . VAL B 1 71 ? 2.121 -8.664 -7.125 1 98.94 71 VAL B O 1
ATOM 2237 N N . CYS B 1 72 ? 1.522 -6.512 -6.922 1 98.94 72 CYS B N 1
ATOM 2238 C CA . CYS B 1 72 ? 1.317 -6.633 -5.48 1 98.94 72 CYS B CA 1
ATOM 2239 C C . CYS B 1 72 ? -0.118 -7.035 -5.164 1 98.94 72 CYS B C 1
ATOM 2241 O O . CYS B 1 72 ? -1.062 -6.355 -5.57 1 98.94 72 CYS B O 1
ATOM 2243 N N . SER B 1 73 ? -0.233 -8.086 -4.453 1 98.88 73 SER B N 1
ATOM 2244 C CA . SER B 1 73 ? -1.555 -8.625 -4.141 1 98.88 73 SER B CA 1
ATOM 2245 C C . SER B 1 73 ? -2.422 -7.578 -3.447 1 98.88 73 SER B C 1
ATOM 2247 O O . SER B 1 73 ? -3.637 -7.535 -3.656 1 98.88 73 SER B O 1
ATOM 2249 N N . HIS B 1 74 ? -1.853 -6.82 -2.627 1 98.06 74 HIS B N 1
ATOM 2250 C CA . HIS B 1 74 ? -2.529 -5.727 -1.939 1 98.06 74 HIS B CA 1
ATOM 2251 C C . HIS B 1 74 ? -1.529 -4.711 -1.399 1 98.06 74 HIS B C 1
ATOM 2253 O O . HIS B 1 74 ? -0.324 -4.844 -1.625 1 98.06 74 HIS B O 1
ATOM 2259 N N . GLY B 1 75 ? -2.01 -3.695 -0.697 1 97.88 75 GLY B N 1
ATOM 2260 C CA . GLY B 1 75 ? -1.204 -2.516 -0.424 1 97.88 75 GLY B CA 1
ATOM 2261 C C . GLY B 1 75 ? -0.53 -2.555 0.934 1 97.88 75 GLY B C 1
ATOM 2262 O O . GLY B 1 75 ? -0.062 -1.528 1.431 1 97.88 75 GLY B O 1
ATOM 2263 N N . HIS B 1 76 ? -0.399 -3.695 1.626 1 97.81 76 HIS B N 1
ATOM 2264 C CA . HIS B 1 76 ? 0.32 -3.746 2.895 1 97.81 76 HIS B CA 1
ATOM 2265 C C . HIS B 1 76 ? 1.821 -3.582 2.684 1 97.81 76 HIS B C 1
ATOM 2267 O O . HIS B 1 76 ? 2.352 -3.967 1.64 1 97.81 76 HIS B O 1
ATOM 2273 N N . SER B 1 77 ? 2.508 -3.119 3.689 1 98.5 77 SER B N 1
ATOM 2274 C CA . SER B 1 77 ? 3.881 -2.637 3.586 1 98.5 77 SER B CA 1
ATOM 2275 C C . SER B 1 77 ? 4.832 -3.758 3.176 1 98.5 77 SER B C 1
ATOM 2277 O O . SER B 1 77 ? 5.816 -3.518 2.475 1 98.5 77 SER B O 1
ATOM 2279 N N . ASP B 1 78 ? 4.59 -4.996 3.584 1 98.69 78 ASP B N 1
ATOM 2280 C CA . ASP B 1 78 ? 5.512 -6.086 3.273 1 98.69 78 ASP B CA 1
ATOM 2281 C C . ASP B 1 78 ? 5.199 -6.695 1.91 1 98.69 78 ASP B C 1
ATOM 2283 O O . ASP B 1 78 ? 5.832 -7.672 1.504 1 98.69 78 ASP B O 1
ATOM 2287 N N . HIS B 1 79 ? 4.285 -6.125 1.188 1 98.88 79 HIS B N 1
ATOM 2288 C CA . HIS B 1 79 ? 3.939 -6.648 -0.128 1 98.88 79 HIS B CA 1
ATOM 2289 C C . HIS B 1 79 ? 4.297 -5.656 -1.229 1 98.88 79 HIS B C 1
ATOM 2291 O O . HIS B 1 79 ? 4.223 -5.988 -2.416 1 98.88 79 HIS B O 1
ATOM 2297 N N . ILE B 1 80 ? 4.719 -4.434 -0.899 1 98.88 80 ILE B N 1
ATOM 2298 C CA . ILE B 1 80 ? 4.828 -3.369 -1.889 1 98.88 80 ILE B CA 1
ATOM 2299 C C . ILE B 1 80 ? 6.203 -2.713 -1.792 1 98.88 80 ILE B C 1
ATOM 2301 O O . ILE B 1 80 ? 6.4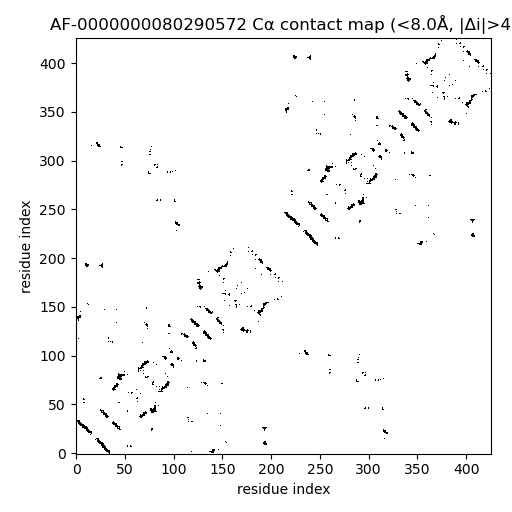8 -1.733 -2.488 1 98.88 80 ILE B O 1
ATOM 2305 N N . GLY B 1 81 ? 7.117 -3.148 -0.97 1 98.81 81 GLY B N 1
ATOM 2306 C CA . GLY B 1 81 ? 8.25 -2.381 -0.478 1 98.81 81 GLY B CA 1
ATOM 2307 C C . GLY B 1 81 ? 9.297 -2.113 -1.543 1 98.81 81 GLY B C 1
ATOM 2308 O O . GLY B 1 81 ? 10.023 -1.116 -1.474 1 98.81 81 GLY B O 1
ATOM 2309 N N . CYS B 1 82 ? 9.367 -2.963 -2.543 1 98.94 82 CYS B N 1
ATOM 2310 C CA . CYS B 1 82 ? 10.484 -2.838 -3.471 1 98.94 82 CYS B CA 1
ATOM 2311 C C . CYS B 1 82 ? 9.992 -2.562 -4.887 1 98.94 82 CYS B C 1
ATOM 2313 O O . CYS B 1 82 ? 10.695 -2.844 -5.859 1 98.94 82 CYS B O 1
ATOM 2315 N N . ASN B 1 83 ? 8.812 -2.031 -5.023 1 98.94 83 ASN B N 1
ATOM 2316 C CA . ASN B 1 83 ? 8.273 -1.693 -6.34 1 98.94 83 ASN B CA 1
ATOM 2317 C C . ASN B 1 83 ? 9.219 -0.77 -7.105 1 98.94 83 ASN B C 1
ATOM 2319 O O . ASN B 1 83 ? 9.289 -0.83 -8.336 1 98.94 83 ASN B O 1
ATOM 2323 N N . TYR B 1 84 ? 9.961 0.018 -6.43 1 98.88 84 TYR B N 1
ATOM 2324 C CA . TYR B 1 84 ? 10.867 1.012 -6.996 1 98.88 84 TYR B CA 1
ATOM 2325 C C . TYR B 1 84 ? 11.93 0.349 -7.863 1 98.88 84 TYR B C 1
ATOM 2327 O O . TYR B 1 84 ? 12.531 0.999 -8.719 1 98.88 84 TYR B O 1
ATOM 2335 N N . LEU B 1 85 ? 12.219 -0.9 -7.672 1 98.88 85 LEU B N 1
ATOM 2336 C CA . LEU B 1 85 ? 13.219 -1.622 -8.453 1 98.88 85 LEU B CA 1
ATOM 2337 C C . LEU B 1 85 ? 12.727 -1.84 -9.883 1 98.88 85 LEU B C 1
ATOM 2339 O O . LEU B 1 85 ? 13.539 -2.066 -10.789 1 98.88 85 LEU B O 1
ATOM 2343 N N . PHE B 1 86 ? 11.422 -1.752 -10.125 1 98.88 86 PHE B N 1
ATOM 2344 C CA . PHE B 1 86 ? 10.844 -2.279 -11.359 1 98.88 86 PHE B CA 1
ATOM 2345 C C . PHE B 1 86 ? 10.188 -1.167 -12.164 1 98.88 86 PHE B C 1
ATOM 2347 O O . PHE B 1 86 ? 9.086 -1.345 -12.695 1 98.88 86 PHE B O 1
ATOM 2354 N N . THR B 1 87 ? 10.82 -0.115 -12.25 1 98.62 87 THR B N 1
ATOM 2355 C CA . THR B 1 87 ? 10.234 1.066 -12.875 1 98.62 87 THR B CA 1
ATOM 2356 C C . THR B 1 87 ? 10.195 0.911 -14.398 1 98.62 87 THR B C 1
ATOM 2358 O O . THR B 1 87 ? 9.57 1.714 -15.094 1 98.62 87 THR B O 1
ATOM 2361 N N . ASN B 1 88 ? 10.789 -0.17 -14.938 1 98.56 88 ASN B N 1
ATOM 2362 C CA . ASN B 1 88 ? 10.711 -0.465 -16.359 1 98.56 88 ASN B CA 1
ATOM 2363 C C . ASN B 1 88 ? 9.469 -1.286 -16.703 1 98.56 88 ASN B C 1
ATOM 2365 O O . ASN B 1 88 ? 9.148 -1.475 -17.875 1 98.56 88 ASN B O 1
ATOM 2369 N N . ALA B 1 89 ? 8.789 -1.808 -15.719 1 98.81 89 ALA B N 1
ATOM 2370 C CA . ALA B 1 89 ? 7.625 -2.668 -15.922 1 98.81 89 ALA B CA 1
ATOM 2371 C C . ALA B 1 89 ? 6.531 -1.938 -16.688 1 98.81 89 ALA B C 1
ATOM 2373 O O . ALA B 1 89 ? 6.43 -0.712 -16.625 1 98.81 89 ALA B O 1
ATOM 2374 N N . ILE B 1 90 ? 5.727 -2.682 -17.375 1 98.62 90 ILE B N 1
ATOM 2375 C CA . ILE B 1 90 ? 4.613 -2.156 -18.172 1 98.62 90 ILE B CA 1
ATOM 2376 C C . ILE B 1 90 ? 3.555 -1.574 -17.234 1 98.62 90 ILE B C 1
ATOM 2378 O O . ILE B 1 90 ? 3.023 -0.489 -17.484 1 98.62 90 ILE B O 1
ATOM 2382 N N . TRP B 1 91 ? 3.264 -2.299 -16.203 1 98.69 91 TRP B N 1
ATOM 2383 C CA . TRP B 1 91 ? 2.311 -1.881 -15.188 1 98.69 91 TRP B CA 1
ATOM 2384 C C . TRP B 1 91 ? 2.762 -2.344 -13.805 1 98.69 91 TRP B C 1
ATOM 2386 O O . TRP B 1 91 ? 3.365 -3.408 -13.664 1 98.69 91 TRP B O 1
ATOM 2396 N N . HIS B 1 92 ? 2.512 -1.503 -12.891 1 98.88 92 HIS B N 1
ATOM 2397 C CA . HIS B 1 92 ? 2.469 -1.909 -11.484 1 98.88 92 HIS B CA 1
ATOM 2398 C C . HIS B 1 92 ? 1.034 -2.152 -11.031 1 98.88 92 HIS B C 1
ATOM 2400 O O . HIS B 1 92 ? 0.155 -1.318 -11.258 1 98.88 92 HIS B O 1
ATOM 2406 N N . PHE B 1 93 ? 0.813 -3.271 -10.422 1 98.88 93 PHE B N 1
ATOM 2407 C CA . PHE B 1 93 ? -0.426 -3.525 -9.695 1 98.88 93 PHE B CA 1
ATOM 2408 C C . PHE B 1 93 ? -0.215 -3.373 -8.195 1 98.88 93 PHE B C 1
ATOM 2410 O O . PHE B 1 93 ? 0.715 -3.953 -7.633 1 98.88 93 PHE B O 1
ATOM 2417 N N . VAL B 1 94 ? -0.982 -2.607 -7.57 1 98.75 94 VAL B N 1
ATOM 2418 C CA . VAL B 1 94 ? -1.228 -2.678 -6.133 1 98.75 94 VAL B CA 1
ATOM 2419 C C . VAL B 1 94 ? -2.703 -2.973 -5.875 1 98.75 94 VAL B C 1
ATOM 2421 O O . VAL B 1 94 ? -3.541 -2.07 -5.922 1 98.75 94 VAL B O 1
ATOM 2424 N N . GLY B 1 95 ? -2.951 -4.27 -5.586 1 98.06 95 GLY B N 1
ATOM 2425 C CA . GLY B 1 95 ? -4.34 -4.695 -5.656 1 98.06 95 GLY B CA 1
ATOM 2426 C C . GLY B 1 95 ? -4.98 -4.414 -7.004 1 98.06 95 GLY B C 1
ATOM 2427 O O . GLY B 1 95 ? -4.441 -4.785 -8.047 1 98.06 95 GLY B O 1
ATOM 2428 N N . THR B 1 96 ? -6.09 -3.699 -6.961 1 97.19 96 THR B N 1
ATOM 2429 C CA . THR B 1 96 ? -6.844 -3.438 -8.188 1 97.19 96 THR B CA 1
ATOM 2430 C C . THR B 1 96 ? -6.441 -2.096 -8.789 1 97.19 96 THR B C 1
ATOM 2432 O O . THR B 1 96 ? -7.117 -1.587 -9.688 1 97.19 96 THR B O 1
ATOM 2435 N N . CYS B 1 97 ? -5.387 -1.528 -8.281 1 97.12 97 CYS B N 1
ATOM 2436 C CA . CYS B 1 97 ? -4.836 -0.304 -8.859 1 97.12 97 CYS B CA 1
ATOM 2437 C C . CYS B 1 97 ? -3.729 -0.618 -9.852 1 97.12 97 CYS B C 1
ATOM 2439 O O . CYS B 1 97 ? -2.689 -1.163 -9.484 1 97.12 97 CYS B O 1
ATOM 2441 N N . VAL B 1 98 ? -3.959 -0.267 -11.102 1 98.5 98 VAL B N 1
ATOM 2442 C CA . VAL B 1 98 ? -2.998 -0.496 -12.172 1 98.5 98 VAL B CA 1
ATOM 2443 C C . VAL B 1 98 ? -2.395 0.834 -12.617 1 98.5 98 VAL B C 1
ATOM 2445 O O . VAL B 1 98 ? -3.111 1.728 -13.078 1 98.5 98 VAL B O 1
ATOM 2448 N N . SER B 1 99 ? -1.023 0.87 -12.477 1 98.62 99 SER B N 1
ATOM 2449 C CA . SER B 1 99 ? -0.471 2.195 -12.734 1 98.62 99 SER B CA 1
ATOM 2450 C C . SER B 1 99 ? 0.924 2.104 -13.344 1 98.62 99 SER B C 1
ATOM 2452 O O . SER B 1 99 ? 1.594 1.075 -13.219 1 98.62 99 SER B O 1
ATOM 2454 N N . LYS B 1 100 ? 1.344 3.07 -14.047 1 98.44 100 LYS B N 1
ATOM 2455 C CA . LYS B 1 100 ? 2.691 3.4 -14.5 1 98.44 100 LYS B CA 1
ATOM 2456 C C . LYS B 1 100 ? 2.969 4.895 -14.359 1 98.44 100 LYS B C 1
ATOM 2458 O O . LYS B 1 100 ? 2.303 5.719 -14.992 1 98.44 100 LYS B O 1
ATOM 2463 N N . ARG B 1 101 ? 4.039 5.172 -13.555 1 98.12 101 ARG B N 1
ATOM 2464 C CA . ARG B 1 101 ? 4.273 6.57 -13.219 1 98.12 101 ARG B CA 1
ATOM 2465 C C . ARG B 1 101 ? 3.029 7.207 -12.609 1 98.12 101 ARG B C 1
ATOM 2467 O O . ARG B 1 101 ? 2.48 6.695 -11.633 1 98.12 101 ARG B O 1
ATOM 2474 N N . ASP B 1 102 ? 2.502 8.234 -13.219 1 98.44 102 ASP B N 1
ATOM 2475 C CA . ASP B 1 102 ? 1.328 8.906 -12.672 1 98.44 102 ASP B CA 1
ATOM 2476 C C . ASP B 1 102 ? 0.066 8.523 -13.445 1 98.44 102 ASP B C 1
ATOM 2478 O O . ASP B 1 102 ? -0.985 9.141 -13.266 1 98.44 102 ASP B O 1
ATOM 2482 N N . ARG B 1 103 ? 0.195 7.555 -14.336 1 98.31 103 ARG B N 1
ATOM 2483 C CA . ARG B 1 103 ? -0.958 7.113 -15.117 1 98.31 103 ARG B CA 1
ATOM 2484 C C . ARG B 1 103 ? -1.653 5.934 -14.445 1 98.31 103 ARG B C 1
ATOM 2486 O O . ARG B 1 103 ? -1.009 4.941 -14.102 1 98.31 103 ARG B O 1
ATOM 2493 N N . TYR B 1 104 ? -2.953 6.02 -14.297 1 98 104 TYR B N 1
ATOM 2494 C CA . TYR B 1 104 ? -3.764 4.973 -13.68 1 98 104 TYR B CA 1
ATOM 2495 C C . TYR B 1 104 ? -4.82 4.465 -14.656 1 98 104 TYR B C 1
ATOM 2497 O O . TYR B 1 104 ? -5.672 5.23 -15.117 1 98 104 TYR B O 1
ATOM 2505 N N . LEU B 1 105 ? -4.77 3.193 -14.93 1 97.44 105 LEU B N 1
ATOM 2506 C CA . LEU B 1 105 ? -5.699 2.566 -15.859 1 97.44 105 LEU B CA 1
ATOM 2507 C C . LEU B 1 105 ? -7.055 2.334 -15.211 1 97.44 105 LEU B C 1
ATOM 2509 O O . LEU B 1 105 ? -7.129 1.853 -14.078 1 97.44 105 LEU B O 1
ATOM 2513 N N . ASN B 1 106 ? -8.102 2.697 -15.875 1 95.06 106 ASN B N 1
ATOM 2514 C CA . ASN B 1 106 ? -9.445 2.35 -15.438 1 95.06 106 ASN B CA 1
ATOM 2515 C C . ASN B 1 106 ? -9.844 0.952 -15.898 1 95.06 106 ASN B C 1
ATOM 2517 O O . ASN B 1 106 ? -10.453 0.795 -16.953 1 95.06 106 ASN B O 1
ATOM 2521 N N . TRP B 1 107 ? -9.539 0.005 -15.164 1 95.44 107 TRP B N 1
ATOM 2522 C CA . TRP B 1 107 ? -9.859 -1.376 -15.508 1 95.44 107 TRP B CA 1
ATOM 2523 C C . TRP B 1 107 ? -11 -1.904 -14.641 1 95.44 107 TRP B C 1
ATOM 2525 O O . TRP B 1 107 ? -11.008 -1.695 -13.422 1 95.44 107 TRP B O 1
ATOM 2535 N N . ASN B 1 108 ? -11.898 -2.58 -15.266 1 94.5 108 ASN B N 1
ATOM 2536 C CA . ASN B 1 108 ? -12.977 -3.264 -14.562 1 94.5 108 ASN B CA 1
ATOM 2537 C C . ASN B 1 108 ? -12.586 -4.688 -14.18 1 94.5 108 ASN B C 1
ATOM 2539 O O . ASN B 1 108 ? -12.641 -5.594 -15.016 1 94.5 108 ASN B O 1
ATOM 2543 N N . PHE B 1 109 ? -12.359 -4.938 -12.969 1 95.88 109 PHE B N 1
ATOM 2544 C CA . PHE B 1 109 ? -11.812 -6.207 -12.5 1 95.88 109 PHE B CA 1
ATOM 2545 C C . PHE B 1 109 ? -12.906 -7.262 -12.391 1 95.88 109 PHE B C 1
ATOM 2547 O O . PHE B 1 109 ? -12.68 -8.352 -11.867 1 95.88 109 PHE B O 1
ATOM 2554 N N . ASN B 1 110 ? -14.102 -6.945 -12.914 1 93.94 110 ASN B N 1
ATOM 2555 C CA . ASN B 1 110 ? -15.055 -8.023 -13.18 1 93.94 110 ASN B CA 1
ATOM 2556 C C . ASN B 1 110 ? -14.516 -9.008 -14.211 1 93.94 110 ASN B C 1
ATOM 2558 O O . ASN B 1 110 ? -14.969 -10.148 -14.281 1 93.94 110 ASN B O 1
ATOM 2562 N N . GLU B 1 111 ? -13.602 -8.523 -14.984 1 94.69 111 GLU B N 1
ATOM 2563 C CA . GLU B 1 111 ? -12.875 -9.367 -15.922 1 94.69 111 GLU B CA 1
ATOM 2564 C C . GLU B 1 111 ? -11.422 -9.555 -15.484 1 94.69 111 GLU B C 1
ATOM 2566 O O . GLU B 1 111 ? -10.859 -8.695 -14.805 1 94.69 111 GLU B O 1
ATOM 2571 N N . HIS B 1 112 ? -10.93 -10.719 -15.828 1 95.5 112 HIS B N 1
ATOM 2572 C CA . HIS B 1 112 ? -9.531 -10.953 -15.508 1 95.5 112 HIS B CA 1
ATOM 2573 C C . HIS B 1 112 ? -8.617 -10.055 -16.344 1 95.5 112 HIS B C 1
ATOM 2575 O O . HIS B 1 112 ? -8.922 -9.75 -17.5 1 95.5 112 HIS B O 1
ATOM 2581 N N . PHE B 1 113 ? -7.582 -9.57 -15.797 1 98.12 113 PHE B N 1
ATOM 2582 C CA . PHE B 1 113 ? -6.555 -8.836 -16.531 1 98.12 113 PHE B CA 1
ATOM 2583 C C . PHE B 1 113 ? -5.504 -9.789 -17.078 1 98.12 113 PHE B C 1
ATOM 2585 O O . PHE B 1 113 ? -4.777 -10.43 -16.328 1 98.12 113 PHE B O 1
ATOM 2592 N N . GLN B 1 114 ? -5.387 -9.875 -18.359 1 98.25 114 GLN B N 1
ATOM 2593 C CA . GLN B 1 114 ? -4.473 -10.82 -19 1 98.25 114 GLN B CA 1
ATOM 2594 C C . GLN B 1 114 ? -3.053 -10.258 -19.047 1 98.25 114 GLN B C 1
ATOM 2596 O O . GLN B 1 114 ? -2.816 -9.211 -19.656 1 98.25 114 GLN B O 1
ATOM 2601 N N . LEU B 1 115 ? -2.133 -10.922 -18.438 1 98.62 115 LEU B N 1
ATOM 2602 C CA . LEU B 1 115 ? -0.727 -10.547 -18.516 1 98.62 115 LEU B CA 1
ATOM 2603 C C . LEU B 1 115 ? -0.038 -11.242 -19.672 1 98.62 115 LEU B C 1
ATOM 2605 O O . LEU B 1 115 ? 0.807 -10.648 -20.344 1 98.62 115 LEU B O 1
ATOM 2609 N N . ASP B 1 116 ? -0.337 -12.477 -19.844 1 98 116 ASP B N 1
ATOM 2610 C CA . ASP B 1 116 ? 0.123 -13.289 -20.969 1 98 116 ASP B CA 1
ATOM 2611 C C . ASP B 1 116 ? -0.986 -14.211 -21.469 1 98 116 ASP B C 1
ATOM 2613 O O . ASP B 1 116 ? -0.959 -15.422 -21.219 1 98 116 ASP B O 1
ATOM 2617 N N . GLY B 1 117 ? -1.927 -13.562 -22.109 1 93.81 117 GLY B N 1
ATOM 2618 C CA . GLY B 1 117 ? -3.09 -14.305 -22.562 1 93.81 117 GLY B CA 1
ATOM 2619 C C . GLY B 1 117 ? -3.787 -15.062 -21.453 1 93.81 117 GLY B C 1
ATOM 2620 O O . GLY B 1 117 ? -3.943 -14.547 -20.344 1 93.81 117 GLY B O 1
ATOM 2621 N N . ASN B 1 118 ? -4.25 -16.281 -21.75 1 89.38 118 ASN B N 1
ATOM 2622 C CA . ASN B 1 118 ? -4.957 -17.078 -20.766 1 89.38 118 ASN B CA 1
ATOM 2623 C C . ASN B 1 118 ? -3.988 -17.891 -19.906 1 89.38 118 ASN B C 1
ATOM 2625 O O . ASN B 1 118 ? -4.41 -18.594 -18.984 1 89.38 118 ASN B O 1
ATOM 2629 N N . ASN B 1 119 ? -2.736 -17.703 -20.141 1 95.06 119 ASN B N 1
ATOM 2630 C CA . ASN B 1 119 ? -1.721 -18.453 -19.406 1 95.06 119 ASN B CA 1
ATOM 2631 C C . ASN B 1 119 ? -1.433 -17.812 -18.047 1 95.06 119 ASN B C 1
ATOM 2633 O O . ASN B 1 119 ? -1.137 -18.5 -17.078 1 95.06 119 ASN B O 1
ATOM 2637 N N . VAL B 1 120 ? -1.439 -16.5 -18 1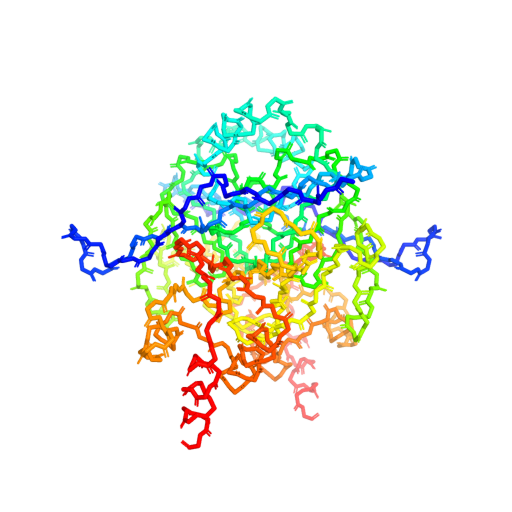 98.62 120 VAL B N 1
ATOM 2638 C CA . VAL B 1 120 ? -1.199 -15.75 -16.781 1 98.62 120 VAL B CA 1
ATOM 2639 C C . VAL B 1 120 ? -2.146 -14.555 -16.703 1 98.62 120 VAL B C 1
ATOM 2641 O O . VAL B 1 120 ? -2.146 -13.703 -17.594 1 98.62 120 VAL B O 1
ATOM 2644 N N . PHE B 1 121 ? -2.93 -14.5 -15.672 1 98.69 121 PHE B N 1
ATOM 2645 C CA . PHE B 1 121 ? -3.865 -13.391 -15.555 1 98.69 121 PHE B CA 1
ATOM 2646 C C . PHE B 1 121 ? -4.094 -13.023 -14.094 1 98.69 121 PHE B C 1
ATOM 2648 O O . PHE B 1 121 ? -3.797 -13.82 -13.195 1 98.69 121 PHE B O 1
ATOM 2655 N N . VAL B 1 122 ? -4.527 -11.789 -13.812 1 98.81 122 VAL B N 1
ATOM 2656 C CA . VAL B 1 122 ? -4.816 -11.25 -12.484 1 98.81 122 VAL B CA 1
ATOM 2657 C C . VAL B 1 122 ? -6.316 -11.32 -12.211 1 98.81 122 VAL B C 1
ATOM 2659 O O . VAL B 1 122 ? -7.125 -10.898 -13.047 1 98.81 122 VAL B O 1
ATOM 2662 N N . LEU B 1 123 ? -6.609 -11.891 -11.055 1 98.31 123 LEU B N 1
ATOM 2663 C CA . LEU B 1 123 ? -7.988 -12.023 -10.602 1 98.31 123 LEU B CA 1
ATOM 2664 C C . LEU B 1 123 ? -8.234 -11.172 -9.359 1 98.31 123 LEU B C 1
ATOM 2666 O O . LEU B 1 123 ? -7.406 -11.141 -8.445 1 98.31 123 LEU B O 1
ATOM 2670 N N . HIS B 1 124 ? -9.414 -10.445 -9.414 1 98.44 124 HIS B N 1
ATOM 2671 C CA . HIS B 1 124 ? -9.859 -9.773 -8.203 1 98.44 124 HIS B CA 1
ATOM 2672 C C . HIS B 1 124 ? -10.336 -10.781 -7.16 1 98.44 124 HIS B C 1
ATOM 2674 O O . HIS B 1 124 ? -11.258 -11.562 -7.418 1 98.44 124 HIS B O 1
ATOM 2680 N N . THR B 1 125 ? -9.688 -10.844 -6.039 1 98.56 125 THR B N 1
ATOM 2681 C CA . THR B 1 125 ? -10.008 -11.766 -4.961 1 98.56 125 THR B CA 1
ATOM 2682 C C . THR B 1 125 ? -10.117 -11.031 -3.629 1 98.56 125 THR B C 1
ATOM 2684 O O . THR B 1 125 ? -9.336 -11.289 -2.705 1 98.56 125 THR B O 1
ATOM 2687 N N . PRO B 1 126 ? -11.109 -10.164 -3.508 1 97.31 126 PRO B N 1
ATOM 2688 C CA . PRO B 1 126 ? -11.234 -9.352 -2.295 1 97.31 126 PRO B CA 1
ATOM 2689 C C . PRO B 1 126 ? -11.469 -10.195 -1.043 1 97.31 126 PRO B C 1
ATOM 2691 O O . PRO B 1 126 ? -11.961 -11.328 -1.138 1 97.31 126 PRO B O 1
ATOM 2694 N N . GLY B 1 127 ? -11.133 -9.719 0.101 1 96.38 127 GLY B N 1
ATOM 2695 C CA . GLY B 1 127 ? -11.336 -10.344 1.397 1 96.38 127 GLY B CA 1
ATOM 2696 C C . GLY B 1 127 ? -10.398 -9.812 2.469 1 96.38 127 GLY B C 1
ATOM 2697 O O . GLY B 1 127 ? -10.781 -8.945 3.258 1 96.38 127 GLY B O 1
ATOM 2698 N N . HIS B 1 128 ? -9.086 -10.297 2.336 1 97.06 128 HIS B N 1
ATOM 2699 C CA . HIS B 1 128 ? -8.102 -9.75 3.256 1 97.06 128 HIS B CA 1
ATOM 2700 C C . HIS B 1 128 ? -8.094 -8.219 3.219 1 97.06 128 HIS B C 1
ATOM 2702 O O . HIS B 1 128 ? -8.117 -7.57 4.266 1 97.06 128 HIS B O 1
ATOM 2708 N N . THR B 1 129 ? -7.992 -7.703 2.113 1 95.38 129 THR B N 1
ATOM 2709 C CA . THR B 1 129 ? -8.422 -6.34 1.816 1 95.38 129 THR B CA 1
ATOM 2710 C C . THR B 1 129 ? -9.438 -6.328 0.677 1 95.38 129 THR B C 1
ATOM 2712 O O . THR B 1 129 ? -9.578 -7.316 -0.045 1 95.38 129 THR B O 1
ATOM 2715 N N . MET B 1 130 ? -10.062 -5.25 0.506 1 93.31 130 MET B N 1
ATOM 2716 C CA . MET B 1 130 ? -11.094 -5.188 -0.524 1 93.31 130 MET B CA 1
ATOM 2717 C C . MET B 1 130 ? -10.469 -5.035 -1.909 1 93.31 130 MET B C 1
ATOM 2719 O O . MET B 1 130 ? -11.148 -5.23 -2.922 1 93.31 130 MET B O 1
ATOM 2723 N N . SER B 1 131 ? -9.18 -4.773 -1.965 1 95.5 131 SER B N 1
ATOM 2724 C CA . SER B 1 131 ? -8.516 -4.559 -3.246 1 95.5 131 SER B CA 1
ATOM 2725 C C . SER B 1 131 ? -7.625 -5.742 -3.613 1 95.5 131 SER B C 1
ATOM 2727 O O . SER B 1 131 ? -6.953 -5.723 -4.648 1 95.5 131 SER B O 1
ATOM 2729 N N . CYS B 1 132 ? -7.664 -6.789 -2.883 1 97.88 132 CYS B N 1
ATOM 2730 C CA . CYS B 1 132 ? -6.77 -7.926 -3.07 1 97.88 132 CYS B CA 1
ATOM 2731 C C . CYS B 1 132 ? -6.941 -8.539 -4.453 1 97.88 132 CYS B C 1
ATOM 2733 O O . CYS B 1 132 ? -8.07 -8.672 -4.941 1 97.88 132 CYS B O 1
ATOM 2735 N N . VAL B 1 133 ? -5.828 -8.953 -5.004 1 98.81 133 VAL B N 1
ATOM 2736 C CA . VAL B 1 133 ? -5.836 -9.711 -6.254 1 98.81 133 VAL B CA 1
ATOM 2737 C C . VAL B 1 133 ? -4.969 -10.961 -6.109 1 98.81 133 VAL B C 1
ATOM 2739 O O . VAL B 1 133 ? -4.152 -11.055 -5.195 1 98.81 133 VAL B O 1
ATOM 2742 N N . SER B 1 134 ? -5.195 -11.953 -6.938 1 98.94 134 SER B N 1
ATOM 2743 C CA . SER B 1 134 ? -4.383 -13.148 -7.109 1 98.94 134 SER B CA 1
ATOM 2744 C C . SER B 1 134 ? -3.912 -13.297 -8.555 1 98.94 134 SER B C 1
ATOM 2746 O O . SER B 1 134 ? -4.559 -12.789 -9.477 1 98.94 134 SER B O 1
ATOM 2748 N N . VAL B 1 135 ? -2.793 -13.906 -8.742 1 98.94 135 VAL B N 1
ATOM 2749 C CA . VAL B 1 135 ? -2.297 -14.211 -10.086 1 98.94 135 VAL B CA 1
ATOM 2750 C C . VAL B 1 135 ? -2.449 -15.703 -10.367 1 98.94 135 VAL B C 1
ATOM 2752 O O . VAL B 1 135 ? -1.993 -16.531 -9.586 1 98.94 135 VAL B O 1
ATOM 2755 N N . VAL B 1 136 ? -3.086 -16 -11.453 1 98.88 136 VAL B N 1
ATOM 2756 C CA . VAL B 1 136 ? -3.287 -17.391 -11.875 1 98.88 136 VAL B CA 1
ATOM 2757 C C . VAL B 1 136 ? -2.35 -17.719 -13.039 1 98.88 136 VAL B C 1
ATOM 2759 O O . VAL B 1 136 ? -2.258 -16.953 -14 1 98.88 136 VAL B O 1
ATOM 2762 N N . VAL B 1 137 ? -1.632 -18.797 -12.914 1 98.81 137 VAL B N 1
ATOM 2763 C CA . VAL B 1 137 ? -0.654 -19.219 -13.914 1 98.81 137 VAL B CA 1
ATOM 2764 C C . VAL B 1 137 ? -0.986 -20.641 -14.391 1 98.81 137 VAL B C 1
ATOM 2766 O O . VAL B 1 137 ? -0.987 -21.578 -13.594 1 98.81 137 VAL B O 1
ATOM 2769 N N . ASN B 1 138 ? -1.231 -20.766 -15.633 1 98.12 138 ASN B N 1
ATOM 2770 C CA . ASN B 1 138 ? -1.549 -22.062 -16.203 1 98.12 138 ASN B CA 1
ATOM 2771 C C . ASN B 1 138 ? -0.308 -22.75 -16.781 1 98.12 138 ASN B C 1
ATOM 2773 O O . ASN B 1 138 ? 0.674 -22.078 -17.109 1 98.12 138 ASN B O 1
ATOM 2777 N N . ASN B 1 139 ? -0.362 -24.062 -16.891 1 96.75 139 ASN B N 1
ATOM 2778 C CA . ASN B 1 139 ? 0.683 -24.859 -17.516 1 96.75 139 ASN B CA 1
ATOM 2779 C C . ASN B 1 139 ? 2.049 -24.594 -16.891 1 96.75 139 ASN B C 1
ATOM 2781 O O . ASN B 1 139 ? 2.977 -24.172 -17.578 1 96.75 139 ASN B O 1
ATOM 2785 N N . THR B 1 140 ? 2.137 -24.984 -15.586 1 97.19 140 THR B N 1
ATOM 2786 C CA . THR B 1 140 ? 3.326 -24.562 -14.852 1 97.19 140 THR B CA 1
ATOM 2787 C C . THR B 1 140 ? 4.188 -25.766 -14.484 1 97.19 140 THR B C 1
ATOM 2789 O O . THR B 1 140 ? 3.75 -26.906 -14.609 1 97.19 140 THR B O 1
ATOM 2792 N N . ASN B 1 141 ? 5.387 -25.5 -14.078 1 95.88 141 ASN B N 1
ATOM 2793 C CA . ASN B 1 141 ? 6.312 -26.484 -13.547 1 95.88 141 ASN B CA 1
ATOM 2794 C C . ASN B 1 141 ? 5.82 -27.047 -12.211 1 95.88 141 ASN B C 1
ATOM 2796 O O . ASN B 1 141 ? 6.324 -28.078 -11.742 1 95.88 141 ASN B O 1
ATOM 2800 N N . LEU B 1 142 ? 4.871 -26.469 -11.5 1 94.81 142 LEU B N 1
ATOM 2801 C CA . LEU B 1 142 ? 4.371 -26.891 -10.203 1 94.81 142 LEU B CA 1
ATOM 2802 C C . LEU B 1 142 ? 3.008 -27.562 -10.336 1 94.81 142 LEU B C 1
ATOM 2804 O O . LEU B 1 142 ? 2.375 -27.906 -9.336 1 94.81 142 LEU B O 1
ATOM 2808 N N . GLY B 1 143 ? 2.58 -27.703 -11.531 1 87.44 143 GLY B N 1
ATOM 2809 C CA . GLY B 1 143 ? 1.262 -28.266 -11.773 1 87.44 143 GLY B CA 1
ATOM 2810 C C . GLY B 1 143 ? 0.496 -27.547 -12.867 1 87.44 143 GLY B C 1
ATOM 2811 O O . GLY B 1 143 ? 1.055 -26.688 -13.562 1 87.44 143 GLY B O 1
ATOM 2812 N N . GLU B 1 144 ? -0.778 -27.969 -13 1 92.88 144 GLU B N 1
ATOM 2813 C CA . GLU B 1 144 ? -1.591 -27.438 -14.094 1 92.88 144 GLU B CA 1
ATOM 2814 C C . GLU B 1 144 ? -1.854 -25.938 -13.898 1 92.88 144 GLU B C 1
ATOM 2816 O O . GLU B 1 144 ? -1.53 -25.125 -14.773 1 92.88 144 GLU B O 1
ATOM 2821 N N . THR B 1 145 ? -2.406 -25.609 -12.758 1 98.25 145 THR B N 1
ATOM 2822 C CA . THR B 1 145 ? -2.721 -24.203 -12.477 1 98.25 145 THR B CA 1
ATOM 2823 C C . THR B 1 145 ? -2.223 -23.797 -11.094 1 98.25 145 THR B C 1
ATOM 2825 O O . THR B 1 145 ? -2.525 -24.469 -10.102 1 98.25 145 THR B O 1
ATOM 2828 N N . VAL B 1 146 ? -1.346 -22.766 -11.047 1 98.69 146 VAL B N 1
ATOM 2829 C CA . VAL B 1 146 ? -0.833 -22.219 -9.797 1 98.69 146 VAL B CA 1
ATOM 2830 C C . VAL B 1 146 ? -1.542 -20.906 -9.484 1 98.69 146 VAL B C 1
ATOM 2832 O O . VAL B 1 146 ? -1.732 -20.062 -10.367 1 98.69 146 VAL B O 1
ATOM 2835 N N . GLY B 1 147 ? -1.981 -20.766 -8.258 1 98.88 147 GLY B N 1
ATOM 2836 C CA . GLY B 1 147 ? -2.475 -19.5 -7.746 1 98.88 147 GLY B CA 1
ATOM 2837 C C . GLY B 1 147 ? -1.508 -18.812 -6.793 1 98.88 147 GLY B C 1
ATOM 2838 O O . GLY B 1 147 ? -1.164 -19.375 -5.75 1 98.88 147 GLY B O 1
ATOM 2839 N N . VAL B 1 148 ? -0.991 -17.672 -7.141 1 98.94 148 VAL B N 1
ATOM 2840 C CA . VAL B 1 148 ? -0.271 -16.797 -6.219 1 98.94 148 VAL B CA 1
ATOM 2841 C C . VAL B 1 148 ? -1.25 -15.844 -5.543 1 98.94 148 VAL B C 1
ATOM 2843 O O . VAL B 1 148 ? -1.706 -14.875 -6.156 1 98.94 148 VAL B O 1
ATOM 2846 N N . CYS B 1 149 ? -1.506 -16.016 -4.289 1 98.88 149 CYS B N 1
ATOM 2847 C CA . CYS B 1 149 ? -2.779 -15.555 -3.748 1 98.88 149 CYS B CA 1
ATOM 2848 C C . CYS B 1 149 ? -2.562 -14.492 -2.678 1 98.88 149 CYS B C 1
ATOM 2850 O O . CYS B 1 149 ? -3.52 -14.016 -2.068 1 98.88 149 CYS B O 1
ATOM 2852 N N . GLY B 1 150 ? -1.347 -14.086 -2.412 1 98.62 150 GLY B N 1
ATOM 2853 C CA . GLY B 1 150 ? -1.118 -13.148 -1.321 1 98.62 150 GLY B CA 1
ATOM 2854 C C . GLY B 1 150 ? -1.766 -13.586 -0.019 1 98.62 150 GLY B C 1
ATOM 2855 O O . GLY B 1 150 ? -1.693 -14.758 0.357 1 98.62 150 GLY B O 1
ATOM 2856 N N . ASP B 1 151 ? -2.355 -12.648 0.661 1 98.69 151 ASP B N 1
ATOM 2857 C CA . ASP B 1 151 ? -2.846 -12.906 2.012 1 98.69 151 ASP B CA 1
ATOM 2858 C C . ASP B 1 151 ? -4.246 -13.516 1.979 1 98.69 151 ASP B C 1
ATOM 2860 O O . ASP B 1 151 ? -4.891 -13.656 3.021 1 98.69 151 ASP B O 1
ATOM 2864 N N . LEU B 1 152 ? -4.738 -13.781 0.759 1 98.44 152 LEU B N 1
ATOM 2865 C CA . LEU B 1 152 ? -5.945 -14.602 0.718 1 98.44 152 LEU B CA 1
ATOM 2866 C C . LEU B 1 152 ? -5.77 -15.867 1.558 1 98.44 152 LEU B C 1
ATOM 2868 O O . LEU B 1 152 ? -6.711 -16.312 2.225 1 98.44 152 LEU B O 1
ATOM 2872 N N . PHE B 1 153 ? -4.621 -16.438 1.443 1 98.38 153 PHE B N 1
ATOM 2873 C CA . PHE B 1 153 ? -4.105 -17.453 2.367 1 98.38 153 PHE B CA 1
ATOM 2874 C C . PHE B 1 153 ? -2.906 -16.906 3.139 1 98.38 153 PHE B C 1
ATOM 2876 O O . PHE B 1 153 ? -1.945 -16.422 2.541 1 98.38 153 PHE B O 1
ATOM 2883 N N . GLU B 1 154 ? -3.002 -17 4.465 1 98.12 154 GLU B N 1
ATOM 2884 C CA . GLU B 1 154 ? -1.843 -16.609 5.258 1 98.12 154 GLU B CA 1
ATOM 2885 C C . GLU B 1 154 ? -0.68 -17.578 5.059 1 98.12 154 GLU B C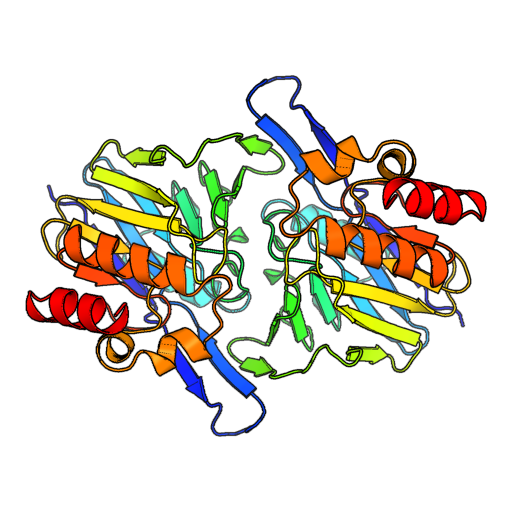 1
ATOM 2887 O O . GLU B 1 154 ? 0.44 -17.156 4.758 1 98.12 154 GLU B O 1
ATOM 2892 N N . ARG B 1 155 ? -0.968 -18.75 5.23 1 98.12 155 ARG B N 1
ATOM 2893 C CA . ARG B 1 155 ? -0.073 -19.891 5.07 1 98.12 155 ARG B CA 1
ATOM 2894 C C . ARG B 1 155 ? -0.856 -21.203 5.008 1 98.12 155 ARG B C 1
ATOM 2896 O O . ARG B 1 155 ? -2.07 -21.219 5.223 1 98.12 155 ARG B O 1
ATOM 2903 N N . LYS B 1 156 ? -0.148 -22.281 4.723 1 97.19 156 LYS B N 1
ATOM 2904 C CA . LYS B 1 156 ? -0.811 -23.562 4.512 1 97.19 156 LYS B CA 1
ATOM 2905 C C . LYS B 1 156 ? -1.642 -23.953 5.727 1 97.19 156 LYS B C 1
ATOM 2907 O O . LYS B 1 156 ? -2.738 -24.5 5.586 1 97.19 156 LYS B O 1
ATOM 2912 N N . GLU B 1 157 ? -1.2 -23.641 6.922 1 96.19 157 GLU B N 1
ATOM 2913 C CA . GLU B 1 157 ? -1.802 -24.078 8.172 1 96.19 157 GLU B CA 1
ATOM 2914 C C . GLU B 1 157 ? -3.184 -23.469 8.375 1 96.19 157 GLU B C 1
ATOM 2916 O O . GLU B 1 157 ? -3.969 -23.938 9.195 1 96.19 157 GLU B O 1
ATOM 2921 N N . ASP B 1 158 ? -3.434 -22.438 7.582 1 94.31 158 ASP B N 1
ATOM 2922 C CA . ASP B 1 158 ? -4.715 -21.797 7.844 1 94.31 158 ASP B CA 1
ATOM 2923 C C . ASP B 1 158 ? -5.859 -22.547 7.176 1 94.31 158 ASP B C 1
ATOM 2925 O O . ASP B 1 158 ? -7.031 -22.25 7.406 1 94.31 158 ASP B O 1
ATOM 2929 N N . ILE B 1 159 ? -5.52 -23.562 6.359 1 94.44 159 ILE B N 1
ATOM 2930 C CA . ILE B 1 159 ? -6.52 -24.469 5.809 1 94.44 159 ILE B CA 1
ATOM 2931 C C . ILE B 1 159 ? -7.207 -25.234 6.945 1 94.44 159 ILE B C 1
ATOM 2933 O O . ILE B 1 159 ? -8.43 -25.406 6.93 1 94.44 159 ILE B O 1
ATOM 2937 N N . LEU B 1 160 ? -6.422 -25.609 7.887 1 92.12 160 LEU B N 1
ATOM 2938 C CA . LEU B 1 160 ? -6.93 -26.438 8.984 1 92.12 160 LEU B CA 1
ATOM 2939 C C . LEU B 1 160 ? -7.398 -25.547 10.141 1 92.12 160 LEU B C 1
ATOM 2941 O O . LEU B 1 160 ? -8.234 -25.969 10.938 1 92.12 160 LEU B O 1
ATOM 2945 N N . ASP B 1 161 ? -6.855 -24.391 10.219 1 94 161 ASP B N 1
ATOM 2946 C CA . ASP B 1 161 ? -7.168 -23.5 11.328 1 94 161 ASP B CA 1
ATOM 2947 C C . ASP B 1 161 ? -7.512 -22.094 10.82 1 94 161 ASP B C 1
ATOM 2949 O O . ASP B 1 161 ? -6.625 -21.266 10.625 1 94 161 ASP B O 1
ATOM 2953 N N . GLU B 1 162 ? -8.742 -21.797 10.789 1 92.56 162 GLU B N 1
ATOM 2954 C CA . GLU B 1 162 ? -9.211 -20.531 10.219 1 92.56 162 GLU B CA 1
ATOM 2955 C C . GLU B 1 162 ? -8.828 -19.359 11.094 1 92.56 162 GLU B C 1
ATOM 2957 O O . GLU B 1 162 ? -8.82 -18.203 10.641 1 92.56 162 GLU B O 1
ATOM 2962 N N . ARG B 1 163 ? -8.547 -19.609 12.344 1 94.44 163 ARG B N 1
ATOM 2963 C CA . ARG B 1 163 ? -8.172 -18.516 13.242 1 94.44 163 ARG B CA 1
ATOM 2964 C C . ARG B 1 163 ? -6.922 -17.797 12.742 1 94.44 163 ARG B C 1
ATOM 2966 O O . ARG B 1 163 ? -6.738 -16.609 13 1 94.44 163 ARG B O 1
ATOM 2973 N N . ILE B 1 164 ? -6.125 -18.469 11.977 1 94.56 164 ILE B N 1
ATOM 2974 C CA . ILE B 1 164 ? -4.852 -17.922 11.508 1 94.56 164 ILE B CA 1
ATOM 2975 C C . ILE B 1 164 ? -5.094 -16.766 10.555 1 94.56 164 ILE B C 1
ATOM 2977 O O . ILE B 1 164 ? -4.547 -15.672 10.742 1 94.56 164 ILE B O 1
ATOM 2981 N N . TRP B 1 165 ? -5.965 -16.984 9.539 1 94 165 TRP B N 1
ATOM 2982 C CA . TRP B 1 165 ? -6.164 -15.883 8.586 1 94 165 TRP B CA 1
ATOM 2983 C C . TRP B 1 165 ? -7.16 -14.867 9.133 1 94 165 TRP B C 1
ATOM 2985 O O . TRP B 1 165 ? -7.09 -13.68 8.805 1 94 165 TRP B O 1
ATOM 2995 N N . LEU B 1 166 ? -8.031 -15.273 9.977 1 93.38 166 LEU B N 1
ATOM 2996 C CA . LEU B 1 166 ? -8.953 -14.336 10.602 1 93.38 166 LEU B CA 1
ATOM 2997 C C . LEU B 1 166 ? -8.211 -13.359 11.508 1 93.38 166 LEU B C 1
ATOM 2999 O O . LEU B 1 166 ? -8.461 -12.148 11.469 1 93.38 166 LEU B O 1
ATOM 3003 N N . GLU B 1 167 ? -7.227 -13.883 12.242 1 91.5 167 GLU B N 1
ATOM 3004 C CA . GLU B 1 167 ? -6.477 -13.062 13.188 1 91.5 167 GLU B CA 1
ATOM 3005 C C . GLU B 1 167 ? -5.438 -12.203 12.477 1 91.5 167 GLU B C 1
ATOM 3007 O O . GLU B 1 167 ? -4.898 -11.258 13.055 1 91.5 167 GLU B O 1
ATOM 3012 N N . ALA B 1 168 ? -5.133 -12.523 11.234 1 91.62 168 ALA B N 1
ATOM 3013 C CA . ALA B 1 168 ? -4.188 -11.75 10.438 1 91.62 168 ALA B CA 1
ATOM 3014 C C . ALA B 1 168 ? -4.832 -10.469 9.914 1 91.62 168 ALA B C 1
ATOM 3016 O O . ALA B 1 168 ? -4.16 -9.633 9.312 1 91.62 168 ALA B O 1
ATOM 3017 N N . GLY B 1 169 ? -6.066 -10.32 10.18 1 90.12 169 GLY B N 1
ATOM 3018 C CA . GLY B 1 169 ? -6.781 -9.133 9.742 1 90.12 169 GLY B CA 1
ATOM 3019 C C . GLY B 1 169 ? -7.508 -9.336 8.422 1 90.12 169 GLY B C 1
ATOM 3020 O O . GLY B 1 169 ? -6.926 -9.828 7.457 1 90.12 169 GLY B O 1
ATOM 3021 N N . SER B 1 170 ? -8.844 -9.359 8.422 1 95 170 SER B N 1
ATOM 3022 C CA . SER B 1 170 ? -9.68 -9.438 7.23 1 95 170 SER B CA 1
ATOM 3023 C C . SER B 1 170 ? -10.688 -8.297 7.184 1 95 170 SER B C 1
ATOM 3025 O O . SER B 1 170 ? -11.367 -8.016 8.172 1 95 170 SER B O 1
ATOM 3027 N N . GLU B 1 171 ? -10.703 -7.664 6.059 1 92.88 171 GLU B N 1
ATOM 3028 C CA . GLU B 1 171 ? -11.688 -6.598 5.887 1 92.88 171 GLU B CA 1
ATOM 3029 C C . GLU B 1 171 ? -13.07 -7.168 5.586 1 92.88 171 GLU B C 1
ATOM 3031 O O . GLU B 1 171 ? -14.086 -6.543 5.906 1 92.88 171 GLU B O 1
ATOM 3036 N N . ASP B 1 172 ? -13.148 -8.289 4.945 1 95.38 172 ASP B N 1
ATOM 3037 C CA . ASP B 1 172 ? -14.383 -8.992 4.629 1 95.38 172 ASP B CA 1
ATOM 3038 C C . ASP B 1 172 ? -14.188 -10.508 4.68 1 95.38 172 ASP B C 1
ATOM 3040 O O . ASP B 1 172 ? -13.93 -11.141 3.652 1 95.38 172 ASP B O 1
ATOM 3044 N N . PRO B 1 173 ? -14.383 -11.078 5.859 1 96.25 173 PRO B N 1
ATOM 3045 C CA . PRO B 1 173 ? -14.125 -12.508 6.039 1 96.25 173 PRO B CA 1
ATOM 3046 C C . PRO B 1 173 ? -14.984 -13.383 5.121 1 96.25 173 PRO B C 1
ATOM 3048 O O . PRO B 1 173 ? -14.516 -14.422 4.652 1 96.25 173 PRO B O 1
ATOM 3051 N N . LYS B 1 174 ? -16.219 -12.961 4.875 1 95.94 174 LYS B N 1
ATOM 3052 C CA . LYS B 1 174 ? -17.094 -13.742 4.004 1 95.94 174 LYS B CA 1
ATOM 3053 C C . LYS B 1 174 ? -16.531 -13.82 2.586 1 95.94 174 LYS B C 1
ATOM 3055 O O . LYS B 1 174 ? -16.422 -14.914 2.018 1 95.94 174 LYS B O 1
ATOM 3060 N N . GLN B 1 175 ? -16.156 -12.727 2.018 1 96.88 175 GLN B N 1
ATOM 3061 C CA . GLN B 1 175 ? -15.586 -12.711 0.672 1 96.88 175 GLN B CA 1
ATOM 3062 C C . GLN B 1 175 ? -14.25 -13.445 0.628 1 96.88 175 GLN B C 1
ATOM 3064 O O . GLN B 1 175 ? -13.938 -14.109 -0.36 1 96.88 175 GLN B O 1
ATOM 3069 N N . GLN B 1 176 ? -13.5 -13.273 1.706 1 97.19 176 GLN B N 1
ATOM 3070 C CA . GLN B 1 176 ? -12.227 -13.977 1.743 1 97.19 176 GLN B CA 1
ATOM 3071 C C . GLN B 1 176 ? -12.43 -15.492 1.701 1 97.19 176 GLN B C 1
ATOM 3073 O O . GLN B 1 176 ? -11.75 -16.188 0.953 1 97.19 176 GLN B O 1
ATOM 3078 N N . MET B 1 177 ? -13.359 -15.898 2.492 1 96.25 177 MET B N 1
ATOM 3079 C CA . MET B 1 177 ? -13.664 -17.328 2.504 1 96.25 177 MET B CA 1
ATOM 3080 C C . MET B 1 177 ? -14.125 -17.797 1.128 1 96.25 177 MET B C 1
ATOM 3082 O O . MET B 1 177 ? -13.664 -18.828 0.634 1 96.25 177 MET B O 1
ATOM 3086 N N . GLU B 1 178 ? -15.023 -17.109 0.513 1 96.5 178 GLU B N 1
ATOM 3087 C CA . GLU B 1 178 ? -15.531 -17.469 -0.807 1 96.5 178 GLU B CA 1
ATOM 3088 C C . GLU B 1 178 ? -14.414 -17.531 -1.835 1 96.5 178 GLU B C 1
ATOM 3090 O O . GLU B 1 178 ? -14.367 -18.469 -2.646 1 96.5 178 GLU B O 1
ATOM 3095 N N . ASN B 1 179 ? -13.555 -16.609 -1.78 1 97.75 179 ASN B N 1
ATOM 3096 C CA . ASN B 1 179 ? -12.461 -16.578 -2.748 1 97.75 179 ASN B CA 1
ATOM 3097 C C . ASN B 1 179 ? -11.414 -17.641 -2.445 1 97.75 179 ASN B C 1
ATOM 3099 O O . ASN B 1 179 ? -10.758 -18.156 -3.355 1 97.75 179 ASN B O 1
ATOM 3103 N N . ARG B 1 180 ? -11.188 -17.953 -1.178 1 97.69 180 ARG B N 1
ATOM 3104 C CA . ARG B 1 180 ? -10.336 -19.078 -0.831 1 97.69 180 ARG B CA 1
ATOM 3105 C C . ARG B 1 180 ? -10.844 -20.359 -1.471 1 97.69 180 ARG B C 1
ATOM 3107 O O . ARG B 1 180 ? -10.07 -21.109 -2.074 1 97.69 180 ARG B O 1
ATOM 3114 N N . VAL B 1 181 ? -12.148 -20.578 -1.366 1 96.62 181 VAL B N 1
ATOM 3115 C CA . VAL B 1 181 ? -12.75 -21.766 -1.97 1 96.62 181 VAL B CA 1
ATOM 3116 C C . VAL B 1 181 ? -12.578 -21.703 -3.486 1 96.62 181 VAL B C 1
ATOM 3118 O O . VAL B 1 181 ? -12.172 -22.703 -4.102 1 96.62 181 VAL B O 1
ATOM 3121 N N . LYS B 1 182 ? -12.883 -20.609 -4.051 1 97.19 182 LYS B N 1
ATOM 3122 C CA . LYS B 1 182 ? -12.766 -20.406 -5.492 1 97.19 182 LYS B CA 1
ATOM 3123 C C . LYS B 1 182 ? -11.359 -20.75 -5.973 1 97.19 182 LYS B C 1
ATOM 3125 O O . LYS B 1 182 ? -11.188 -21.469 -6.965 1 97.19 182 LYS B O 1
ATOM 3130 N N . MET B 1 183 ? -10.344 -20.312 -5.305 1 97.94 183 MET B N 1
ATOM 3131 C CA . MET B 1 183 ? -8.961 -20.547 -5.711 1 97.94 183 MET B CA 1
ATOM 3132 C C . MET B 1 183 ? -8.578 -22.016 -5.551 1 97.94 183 MET B C 1
ATOM 3134 O O . MET B 1 183 ? -7.848 -22.562 -6.379 1 97.94 183 MET B O 1
ATOM 3138 N N . LEU B 1 184 ? -9.055 -22.625 -4.512 1 97.19 184 LEU B N 1
ATOM 3139 C CA . LEU B 1 184 ? -8.758 -24.047 -4.324 1 97.19 184 LEU B CA 1
ATOM 3140 C C . LEU B 1 184 ? -9.383 -24.875 -5.434 1 97.19 184 LEU B C 1
ATOM 3142 O O . LEU B 1 184 ? -8.82 -25.906 -5.84 1 97.19 184 LEU B O 1
ATOM 3146 N N . GLU B 1 185 ? -10.5 -24.438 -5.871 1 96.06 185 GLU B N 1
ATOM 3147 C CA . GLU B 1 185 ? -11.18 -25.156 -6.938 1 96.06 185 GLU B CA 1
ATOM 3148 C C . GLU B 1 185 ? -10.477 -24.953 -8.281 1 96.06 185 GLU B C 1
ATOM 3150 O O . GLU B 1 185 ? -10.477 -25.844 -9.125 1 96.06 185 GLU B O 1
ATOM 3155 N N . MET B 1 186 ? -9.852 -23.875 -8.414 1 96.19 186 MET B N 1
ATOM 3156 C CA . MET B 1 186 ? -9.281 -23.484 -9.695 1 96.19 186 MET B CA 1
ATOM 3157 C C . MET B 1 186 ? -7.832 -23.953 -9.812 1 96.19 186 MET B C 1
ATOM 3159 O O . MET B 1 186 ? -7.324 -24.156 -10.914 1 96.19 186 MET B O 1
ATOM 3163 N N . CYS B 1 187 ? -7.191 -24.094 -8.727 1 97.62 187 CYS B N 1
ATOM 3164 C CA . CYS B 1 187 ? -5.742 -24.266 -8.75 1 97.62 187 CYS B CA 1
ATOM 3165 C C . CYS B 1 187 ? -5.336 -25.609 -8.133 1 97.62 187 CYS B C 1
ATOM 3167 O O . CYS B 1 187 ? -5.973 -26.078 -7.191 1 97.62 187 CYS B O 1
ATOM 3169 N N . SER B 1 188 ? -4.297 -26.156 -8.633 1 97.25 188 SER B N 1
ATOM 3170 C CA . SER B 1 188 ? -3.727 -27.375 -8.078 1 97.25 188 SER B CA 1
ATOM 3171 C C . SER B 1 188 ? -2.598 -27.062 -7.102 1 97.25 188 SER B C 1
ATOM 3173 O O . SER B 1 188 ? -2.154 -27.938 -6.352 1 97.25 188 SER B O 1
ATOM 3175 N N . TYR B 1 189 ? -2.098 -25.859 -7.125 1 98.31 189 TYR B N 1
ATOM 3176 C CA . TYR B 1 189 ? -1.014 -25.391 -6.27 1 98.31 189 TYR B CA 1
ATOM 3177 C C . TYR B 1 189 ? -1.241 -23.938 -5.855 1 98.31 189 TYR B C 1
ATOM 3179 O O . TYR B 1 189 ? -1.663 -23.109 -6.664 1 98.31 189 TYR B O 1
ATOM 3187 N N . ILE B 1 190 ? -0.996 -23.656 -4.551 1 98.69 190 ILE B N 1
ATOM 3188 C CA . ILE B 1 190 ? -1.224 -22.312 -4.02 1 98.69 190 ILE B CA 1
ATOM 3189 C C . ILE B 1 190 ? 0.064 -21.781 -3.398 1 98.69 190 ILE B C 1
ATOM 3191 O O . ILE B 1 190 ? 0.775 -22.516 -2.703 1 98.69 190 ILE B O 1
ATOM 3195 N N . ILE B 1 191 ? 0.427 -20.578 -3.699 1 98.88 191 ILE B N 1
ATOM 3196 C CA . ILE B 1 191 ? 1.455 -19.828 -2.982 1 98.88 191 ILE B CA 1
ATOM 3197 C C . ILE B 1 191 ? 0.802 -18.766 -2.105 1 98.88 191 ILE B C 1
ATOM 3199 O O . ILE B 1 191 ? 0.194 -17.812 -2.615 1 98.88 191 ILE B O 1
ATOM 3203 N N . PRO B 1 192 ? 0.887 -18.906 -0.792 1 98.88 192 PRO B N 1
ATOM 3204 C CA . PRO B 1 192 ? 0.243 -17.984 0.134 1 98.88 192 PRO B CA 1
ATOM 3205 C C . PRO B 1 192 ? 1.087 -16.734 0.396 1 98.88 192 PRO B C 1
ATOM 3207 O O . PRO B 1 192 ? 2.193 -16.609 -0.136 1 98.88 192 PRO B O 1
ATOM 3210 N N . GLY B 1 193 ? 0.538 -15.859 1.166 1 98.88 193 GLY B N 1
ATOM 3211 C CA . GLY B 1 193 ? 1.198 -14.594 1.455 1 98.88 193 GLY B CA 1
ATOM 3212 C C . GLY B 1 193 ? 2.402 -14.75 2.365 1 98.88 193 GLY B C 1
ATOM 3213 O O . GLY B 1 193 ? 3.395 -14.031 2.213 1 98.88 193 GLY B O 1
ATOM 3214 N N . HIS B 1 194 ? 2.275 -15.641 3.268 1 98.75 194 HIS B N 1
ATOM 3215 C CA . HIS B 1 194 ? 3.299 -15.719 4.305 1 98.75 194 HIS B CA 1
ATOM 3216 C C . HIS B 1 194 ? 3.682 -17.172 4.586 1 98.75 194 HIS B C 1
ATOM 3218 O O . HIS B 1 194 ? 3.654 -17.609 5.738 1 98.75 194 HIS B O 1
ATOM 3224 N N . GLY B 1 195 ? 4.293 -17.797 3.514 1 98.5 195 GLY B N 1
ATOM 3225 C CA . GLY B 1 195 ? 4.734 -19.172 3.691 1 98.5 195 GLY B CA 1
ATOM 3226 C C . GLY B 1 195 ? 5.086 -19.859 2.387 1 98.5 195 GLY B C 1
ATOM 3227 O O . GLY B 1 195 ? 5.137 -19.219 1.335 1 98.5 195 GLY B O 1
ATOM 3228 N N . HIS B 1 196 ? 5.352 -21.188 2.529 1 98.12 196 HIS B N 1
ATOM 3229 C CA . HIS B 1 196 ? 5.656 -22.016 1.377 1 98.12 196 HIS B CA 1
ATOM 3230 C C . HIS B 1 196 ? 4.41 -22.281 0.54 1 98.12 196 HIS B C 1
ATOM 3232 O O . HIS B 1 196 ? 3.289 -22.219 1.055 1 98.12 196 HIS B O 1
ATOM 3238 N N . GLY B 1 197 ? 4.664 -22.516 -0.728 1 98.44 197 GLY B N 1
ATOM 3239 C CA . GLY B 1 197 ? 3.576 -23.047 -1.534 1 98.44 197 GLY B CA 1
ATOM 3240 C C . GLY B 1 197 ? 3.146 -24.438 -1.115 1 98.44 197 GLY B C 1
ATOM 3241 O O . GLY B 1 197 ? 3.891 -25.141 -0.427 1 98.44 197 GLY B O 1
ATOM 3242 N N . PHE B 1 198 ? 1.924 -24.781 -1.5 1 98 198 PHE B N 1
ATOM 3243 C CA . PHE B 1 198 ? 1.434 -26.109 -1.143 1 98 198 PHE B CA 1
ATOM 3244 C C . PHE B 1 198 ? 0.497 -26.641 -2.217 1 98 198 PHE B C 1
ATOM 3246 O O . PHE B 1 198 ? -0.199 -25.875 -2.885 1 98 198 PHE B O 1
ATOM 3253 N N . GLU B 1 199 ? 0.477 -27.953 -2.385 1 97.44 199 GLU B N 1
ATOM 3254 C CA . GLU B 1 199 ? -0.442 -28.641 -3.291 1 97.44 199 GLU B CA 1
ATOM 3255 C C . GLU B 1 199 ? -1.864 -28.641 -2.736 1 97.44 199 GLU B C 1
ATOM 3257 O O . GLU B 1 199 ? -2.068 -28.812 -1.535 1 97.44 199 GLU B O 1
ATOM 3262 N N . VAL B 1 200 ? -2.773 -28.422 -3.646 1 96.75 200 VAL B N 1
ATOM 3263 C CA . VAL B 1 200 ? -4.18 -28.484 -3.26 1 96.75 200 VAL B CA 1
ATOM 3264 C C . VAL B 1 200 ? -4.656 -29.938 -3.281 1 96.75 200 VAL B C 1
ATOM 3266 O O . VAL B 1 200 ? -4.449 -30.656 -4.262 1 96.75 200 VAL B O 1
ATOM 3269 N N . THR B 1 201 ? -5.246 -30.312 -2.215 1 94.5 201 THR B N 1
ATOM 3270 C CA . THR B 1 201 ? -5.812 -31.656 -2.148 1 94.5 201 THR B CA 1
ATOM 3271 C C . THR B 1 201 ? -7.34 -31.594 -2.129 1 94.5 201 THR B C 1
ATOM 3273 O O . THR B 1 201 ? -7.922 -30.562 -1.815 1 94.5 201 THR B O 1
ATOM 3276 N N . GLN B 1 202 ? -7.961 -32.656 -2.506 1 87.81 202 GLN B N 1
ATOM 3277 C CA . GLN B 1 202 ? -9.414 -32.719 -2.564 1 87.81 202 GLN B CA 1
ATOM 3278 C C . GLN B 1 202 ? -10.039 -32.438 -1.203 1 87.81 202 GLN B C 1
ATOM 3280 O O . GLN B 1 202 ? -11.102 -31.812 -1.121 1 87.81 202 GLN B O 1
ATOM 3285 N N . ASP B 1 203 ? -9.391 -32.812 -0.154 1 91.62 203 ASP B N 1
ATOM 3286 C CA . ASP B 1 203 ? -9.93 -32.656 1.192 1 91.62 203 ASP B CA 1
ATOM 3287 C C . ASP B 1 203 ? -9.906 -31.188 1.632 1 91.62 203 ASP B C 1
ATOM 3289 O O . ASP B 1 203 ? -10.695 -30.781 2.488 1 91.62 203 ASP B O 1
ATOM 3293 N N . MET B 1 204 ? -9.016 -30.422 1.063 1 93.62 204 MET B N 1
ATOM 3294 C CA . MET B 1 204 ? -8.875 -29.031 1.469 1 93.62 204 MET B CA 1
ATOM 3295 C C . MET B 1 204 ? -10.125 -28.234 1.105 1 93.62 204 MET B C 1
ATOM 3297 O O . MET B 1 204 ? -10.609 -27.422 1.906 1 93.62 204 MET B O 1
ATOM 3301 N N . THR B 1 205 ? -10.633 -28.422 -0.067 1 87.62 205 THR B N 1
ATOM 3302 C CA . THR B 1 205 ? -11.828 -27.719 -0.509 1 87.62 205 THR B CA 1
ATOM 3303 C C . THR B 1 205 ? -13.016 -28.062 0.38 1 87.62 205 THR B C 1
ATOM 3305 O O . THR B 1 205 ? -13.781 -27.172 0.773 1 87.62 205 THR B O 1
ATOM 3308 N N . ALA B 1 206 ? -13.125 -29.328 0.689 1 87 206 ALA B N 1
ATOM 3309 C CA . ALA B 1 206 ? -14.211 -29.781 1.554 1 87 206 ALA B CA 1
ATOM 3310 C C . ALA B 1 206 ? -14.102 -29.156 2.939 1 87 206 ALA B C 1
ATOM 3312 O O . ALA B 1 206 ? -15.109 -28.75 3.52 1 87 206 ALA B O 1
ATOM 3313 N N . LYS B 1 207 ? -12.953 -29.062 3.365 1 88.44 207 LYS B N 1
ATOM 3314 C CA . LYS B 1 207 ? -12.727 -28.484 4.691 1 88.44 207 LYS B CA 1
ATOM 3315 C C . LYS B 1 207 ? -13.109 -27.016 4.727 1 88.44 207 LYS B C 1
ATOM 3317 O O . LYS B 1 207 ? -13.727 -26.547 5.688 1 88.44 207 LYS B O 1
ATOM 3322 N N . LEU B 1 208 ? -12.719 -26.281 3.693 1 88.88 208 LEU B N 1
ATOM 3323 C CA . LEU B 1 208 ? -13.039 -24.859 3.656 1 88.88 208 LEU B CA 1
ATOM 3324 C C . LEU B 1 208 ? -14.547 -24.641 3.594 1 88.88 208 LEU B C 1
ATOM 3326 O O . LEU B 1 208 ? -15.078 -23.719 4.223 1 88.88 208 LEU B O 1
ATOM 3330 N N . LYS B 1 209 ? -15.188 -25.5 2.855 1 83.5 209 LYS B N 1
ATOM 3331 C CA . LYS B 1 209 ? -16.625 -25.359 2.709 1 83.5 209 LYS B CA 1
ATOM 3332 C C . LYS B 1 209 ? -17.344 -25.641 4.027 1 83.5 209 LYS B C 1
ATOM 3334 O O . LYS B 1 209 ? -18.391 -25.062 4.305 1 83.5 209 LYS B O 1
ATOM 3339 N N . MET B 1 210 ? -16.719 -26.453 4.855 1 79.94 210 MET B N 1
ATOM 3340 C CA . MET B 1 210 ? -17.297 -26.75 6.168 1 79.94 210 MET B CA 1
ATOM 3341 C C . MET B 1 210 ? -17.141 -25.562 7.113 1 79.94 210 MET B C 1
ATOM 3343 O O . MET B 1 210 ? -17.938 -25.391 8.039 1 79.94 210 MET B O 1
ATOM 3347 N N . GLN B 1 211 ? -16.188 -24.75 6.863 1 75.5 211 GLN B N 1
ATOM 3348 C CA . GLN B 1 211 ? -15.953 -23.562 7.695 1 75.5 211 GLN B CA 1
ATOM 3349 C C . GLN B 1 211 ? -16.953 -22.469 7.375 1 75.5 211 GLN B C 1
ATOM 3351 O O . GLN B 1 211 ? -17.156 -21.547 8.172 1 75.5 211 GLN B O 1
ATOM 3356 N N . MET B 1 212 ? -17.547 -22.422 6.191 1 69.69 212 MET B N 1
ATOM 3357 C CA . MET B 1 212 ? -18.516 -21.422 5.742 1 69.69 212 MET B CA 1
ATOM 3358 C C . MET B 1 212 ? -19.875 -21.641 6.391 1 69.69 212 MET B C 1
ATOM 3360 O O . MET B 1 212 ? -20.703 -20.734 6.418 1 69.69 212 MET B O 1
ATOM 3364 N N . VAL B 1 213 ? -20.062 -22.891 6.871 1 57.09 213 VAL B N 1
ATOM 3365 C CA . VAL B 1 213 ? -21.359 -23.219 7.469 1 57.09 213 VAL B CA 1
ATOM 3366 C C . VAL B 1 213 ? -21.359 -22.828 8.945 1 57.09 213 VAL B C 1
ATOM 3368 O O . VAL B 1 213 ? -20.344 -22.984 9.633 1 57.09 213 VAL B O 1
#